Protein AF-A0A1V5NXI8-F1 (afdb_monomer_lite)

Radius of gyration: 34.04 Å; chains: 1; bounding box: 87×94×74 Å

pLDDT: mean 81.79, std 20.07, range [22.09, 98.19]

Foldseek 3Di:
DFPVVVVVLLVCQVVVQVVQFDDQPQATQDSQPRPQVDPVRDHQKHADPVLSAIAGNPVGRGGHTQLSSQCRNVVHDSVVSVVVSCVVVVPDPPDDDPDDDDDDDDDDDDDDADEDDFDDDPPDPDDDDPPDDPPQDFCPVVLLVFLVAAVVDCQLVLLVFDPVLCVVQSKGWDCFYQYPVVRDTARWIWGDQDRRKIKIAGSDPPDDPVRGIGIGSDFHKRPVCQQPPPPFAEEEEQADSLQSLLVSLPAHYIHARHLCRLVVVLVVVVVPRGGPFEYEQAYFPDDSSVVSSVSNVVSCLLSVGQYHYFHLQVPHGGSSRSCSVDSVSSSVRRVVRRVVSRPGDPPPSDDDDDDDDDDDDDVPDDVVNCVVPPPVVVCVVFVVQQVAALQAVVCCVFQSHFWLFEEEEEEAPPLQRVLSVLSSLQSSQLVPAAEEEEAADDDPLLSVLLQLQQQLCVVPVVRGAFSVCVVVPVCDPSSVVSVVVCVVRHPVRYHYDYDYLAAALVNQLVVQVVCCVVVVHAHAYEHHAQQSHDAPDPPDHFQVRSLVSLQSVRVSSVRHRHHYYHYFYFDPVCLLAPDDQNGTRSRPSNVVRGQKYKYKHQVCSVVPCVSVDDPPVPVSVVSVVVLSPDQFRKMKIWICQHNRGNGTDIWIWGHRPRRSDIHTPDDPPPPPDDDDDDDDDDD

Sequence (683 aa):
MTK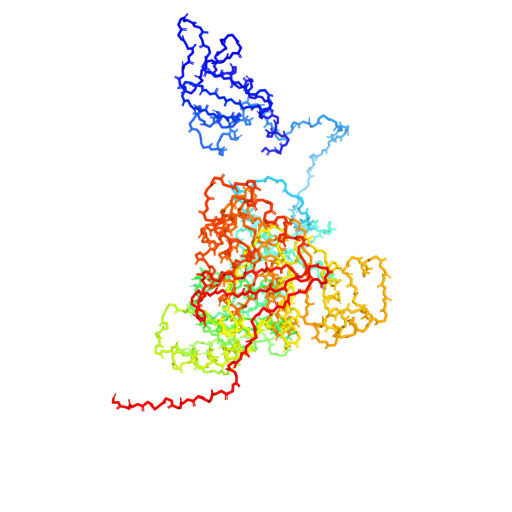EQIAEVKDRLPEYLESITGKRGTGWICPLCGSGTGPKGTAAGSIDKRANRYSCFSCGRTSLDTFDLIAEYEGLSKAEAFTRAAEIFNITDDMPIKGTKRALEGILTKNGTYHGAGDKNATQGNTGDKTSTPAKKDYTEYIKQAHSQIEKTDYFTRRGISPQTAARFALGYIAEYLDTVTGQTWQAAIIPTSPHSYTVRNTDQQAAPDNRYRKPGGAVIFNIKALQTAQQPIIITEGEIDALSVIEAGGEAIGLPGTTGARALLREFEHGTRPAQPLILALDNDGPGADAAAILEAGLKRQGIRYLKANIAGDGKDANQALLTDRALLTEAIQAATAAAAQLPETQATADTMDTSATKDTPGDTIIEYLAGKFADDIEEYKPYRDKKTGFAALDHKAGGVYPGLYVIGAAPSVGKTTFALQLADQLAAQGDHVLYFSLEQSKFELASKSLARITAQTDETTAKTAIEIRAGDITPAVIAAEKTYKETIGDRVSVIGGNFGMTAADIIDRTGQYIKDRQRKPIVIIDYLQILAGTVKHQAGRELIDENVTRIRQYCGENQLTVIVISSVNRSNYMVPFDYESLKESGGIEATADVVWGLQLAVISEDDIFSKDKHIKEKREAIKKAKAATPRRLELVCLKNRYGQGTYEITFKYFSKYDLFIEDEPHREAQEGRPAVRIKGR

Structure (mmCIF, N/CA/C/O backbone):
data_AF-A0A1V5NXI8-F1
#
_entry.id   AF-A0A1V5NXI8-F1
#
loop_
_atom_site.group_PDB
_atom_site.id
_atom_site.type_symbol
_atom_site.label_atom_id
_atom_site.label_alt_id
_atom_site.label_comp_id
_atom_site.label_asym_id
_atom_site.label_entity_id
_atom_site.label_seq_id
_atom_site.pdbx_PDB_ins_code
_atom_site.Cartn_x
_atom_site.Cartn_y
_atom_site.Cartn_z
_atom_site.occupancy
_atom_site.B_iso_or_equiv
_atom_site.auth_seq_id
_atom_site.auth_comp_id
_atom_site.auth_asym_id
_atom_site.auth_atom_id
_atom_site.pdbx_PDB_model_num
ATOM 1 N N . MET A 1 1 ? 1.862 34.634 11.625 1.00 67.38 1 MET A N 1
ATOM 2 C CA . MET A 1 1 ? 2.466 35.328 10.465 1.00 67.38 1 MET A CA 1
ATOM 3 C C . MET A 1 1 ? 2.174 34.556 9.177 1.00 67.38 1 MET A C 1
ATOM 5 O O . MET A 1 1 ? 2.355 33.342 9.162 1.00 67.38 1 MET A O 1
ATOM 9 N N . THR A 1 2 ? 1.718 35.221 8.111 1.00 75.62 2 THR A N 1
ATOM 10 C CA . THR A 1 2 ? 1.522 34.645 6.763 1.00 75.62 2 THR A CA 1
ATOM 11 C C . THR A 1 2 ? 2.858 34.384 6.054 1.00 75.62 2 THR A C 1
ATOM 13 O O . THR A 1 2 ? 3.913 34.820 6.517 1.00 75.62 2 THR A O 1
ATOM 16 N N . LYS A 1 3 ? 2.849 33.684 4.907 1.00 67.00 3 LYS A N 1
ATOM 17 C CA . LYS A 1 3 ? 4.077 33.435 4.123 1.00 67.00 3 LYS A CA 1
ATOM 18 C C . LYS A 1 3 ? 4.731 34.734 3.647 1.00 67.00 3 LYS A C 1
ATOM 20 O O . LYS A 1 3 ? 5.955 34.821 3.620 1.00 67.00 3 LYS A O 1
ATOM 25 N N . GLU A 1 4 ? 3.918 35.725 3.308 1.00 69.06 4 GLU A N 1
ATOM 26 C CA . GLU A 1 4 ? 4.341 37.047 2.858 1.00 69.06 4 GLU A CA 1
ATOM 27 C C . GLU A 1 4 ? 4.969 37.838 4.015 1.00 69.06 4 GLU A C 1
ATOM 29 O O . GLU A 1 4 ? 6.065 38.366 3.858 1.00 69.06 4 GLU A O 1
ATOM 34 N N . GLN A 1 5 ? 4.358 37.810 5.207 1.00 76.94 5 GLN A N 1
ATOM 35 C CA . GLN A 1 5 ? 4.915 38.428 6.420 1.00 76.94 5 GLN A CA 1
ATOM 36 C C . GLN A 1 5 ? 6.232 37.763 6.859 1.00 76.94 5 GLN A C 1
ATOM 38 O O . GLN A 1 5 ? 7.146 38.427 7.341 1.00 76.94 5 GLN A O 1
ATOM 43 N N . ILE A 1 6 ? 6.357 36.442 6.689 1.00 81.50 6 ILE A N 1
ATOM 44 C CA . ILE A 1 6 ? 7.601 35.714 6.981 1.00 81.50 6 ILE A CA 1
ATOM 45 C C . ILE A 1 6 ? 8.712 36.130 6.010 1.00 81.50 6 ILE A C 1
ATOM 47 O O . ILE A 1 6 ? 9.850 36.306 6.442 1.00 81.50 6 ILE A O 1
ATOM 51 N N . ALA A 1 7 ? 8.409 36.283 4.717 1.00 80.94 7 ALA A N 1
ATOM 52 C CA . ALA A 1 7 ? 9.379 36.768 3.737 1.00 80.94 7 ALA A CA 1
ATOM 53 C C . ALA A 1 7 ? 9.820 38.207 4.053 1.00 80.94 7 ALA A C 1
ATOM 55 O O . ALA A 1 7 ? 11.017 38.478 4.091 1.00 80.94 7 ALA A O 1
ATOM 56 N N . GLU A 1 8 ? 8.871 39.083 4.393 1.00 81.88 8 GLU A N 1
ATOM 57 C CA . GLU A 1 8 ? 9.139 40.466 4.800 1.00 81.88 8 GLU A CA 1
ATOM 58 C C . GLU A 1 8 ? 10.065 40.545 6.023 1.00 81.88 8 GLU A C 1
ATOM 60 O O . GLU A 1 8 ? 11.039 41.294 6.023 1.00 81.88 8 GLU A O 1
ATOM 65 N N . VAL A 1 9 ? 9.831 39.725 7.051 1.00 85.81 9 VAL A N 1
ATOM 66 C CA . VAL A 1 9 ? 10.700 39.687 8.238 1.00 85.81 9 VAL A CA 1
ATOM 67 C C . VAL A 1 9 ? 12.099 39.151 7.928 1.00 85.81 9 VAL A C 1
ATOM 69 O O . VAL A 1 9 ? 13.085 39.639 8.489 1.00 85.81 9 VAL A O 1
ATOM 72 N N . LYS A 1 10 ? 12.233 38.187 7.008 1.00 88.56 10 LYS A N 1
ATOM 73 C CA . LYS A 1 10 ? 13.562 37.749 6.551 1.00 88.56 10 LYS A CA 1
ATOM 74 C C . LYS A 1 10 ? 14.289 38.885 5.840 1.00 88.56 10 LYS A C 1
ATOM 76 O O . LYS A 1 10 ? 15.452 39.136 6.147 1.00 88.56 10 LYS A O 1
ATOM 81 N N . ASP A 1 11 ? 13.595 39.639 4.994 1.00 87.88 11 ASP A N 1
ATOM 82 C CA . ASP A 1 11 ? 14.140 40.804 4.282 1.00 87.88 11 ASP A CA 1
ATOM 83 C C . ASP A 1 11 ? 14.620 41.932 5.210 1.00 87.88 11 ASP A C 1
ATOM 85 O O . ASP A 1 11 ? 15.518 42.694 4.845 1.00 87.88 11 ASP A O 1
ATOM 89 N N . ARG A 1 12 ? 14.139 41.962 6.458 1.00 89.06 12 ARG A N 1
ATOM 90 C CA . ARG A 1 12 ? 14.565 42.905 7.506 1.00 89.06 12 ARG A CA 1
ATOM 91 C C . ARG A 1 12 ? 15.743 42.414 8.368 1.00 89.06 12 ARG A C 1
ATOM 93 O O . ARG A 1 12 ? 16.071 43.048 9.369 1.00 89.06 12 ARG A O 1
ATOM 100 N N . LEU A 1 13 ? 16.450 41.344 7.975 1.00 91.62 13 LEU A N 1
ATOM 101 C CA . LEU A 1 13 ? 17.668 40.866 8.662 1.00 91.62 13 LEU A CA 1
ATOM 102 C C . LEU A 1 13 ? 18.724 41.971 8.909 1.00 91.62 13 LEU A C 1
ATOM 104 O O . LEU A 1 13 ? 19.258 42.033 10.020 1.00 91.62 13 LEU A O 1
ATOM 108 N N . PRO A 1 14 ? 19.050 42.858 7.941 1.00 89.81 14 PRO A N 1
ATOM 109 C CA . PRO A 1 14 ? 20.009 43.936 8.183 1.00 89.81 14 PRO A CA 1
ATOM 110 C C . PRO A 1 14 ? 19.537 44.942 9.241 1.00 89.81 14 PRO A C 1
ATOM 112 O O . PRO A 1 14 ? 20.353 45.404 10.032 1.00 89.81 14 PRO A O 1
ATOM 115 N N . GLU A 1 15 ? 18.238 45.251 9.272 1.00 89.69 15 GLU A N 1
ATOM 116 C CA . GLU A 1 15 ? 17.632 46.157 10.257 1.00 89.69 15 GLU A CA 1
ATOM 117 C C . GLU A 1 15 ? 17.716 45.563 11.667 1.00 89.69 15 GLU A C 1
ATOM 119 O O . GLU A 1 15 ? 18.108 46.249 12.611 1.00 89.69 15 GLU A O 1
ATOM 124 N N . TYR A 1 16 ? 17.443 44.262 11.806 1.00 92.25 16 TYR A N 1
ATOM 125 C CA . TYR A 1 16 ? 17.581 43.588 13.094 1.00 92.25 16 TYR A CA 1
ATOM 126 C C . TYR A 1 16 ? 19.022 43.578 13.593 1.00 92.25 16 TYR A C 1
ATOM 128 O O . TYR A 1 16 ? 19.266 43.926 14.746 1.00 92.25 16 TYR A O 1
ATOM 136 N N . LEU A 1 17 ? 19.991 43.255 12.731 1.00 89.69 17 LEU A N 1
ATOM 137 C CA . LEU A 1 17 ? 21.410 43.300 13.091 1.00 89.69 17 LEU A CA 1
ATOM 138 C C . LEU A 1 17 ? 21.836 44.696 13.560 1.00 89.69 17 LEU A C 1
ATOM 140 O O . LEU A 1 17 ? 22.546 44.804 14.552 1.00 89.69 17 LEU A O 1
ATOM 144 N N . GLU A 1 18 ? 21.362 45.759 12.910 1.00 88.94 18 GLU A N 1
ATOM 145 C CA . GLU A 1 18 ? 21.582 47.148 13.345 1.00 88.94 18 GLU A CA 1
ATOM 146 C C . GLU A 1 18 ? 21.005 47.443 14.733 1.00 88.94 18 GLU A C 1
ATOM 148 O O . GLU A 1 18 ? 21.595 48.220 15.482 1.00 88.94 18 GLU A O 1
ATOM 153 N N . SER A 1 19 ? 19.893 46.802 15.098 1.00 85.31 19 SER A N 1
ATOM 154 C CA . SER A 1 19 ? 19.265 46.988 16.409 1.00 85.31 19 SER A CA 1
ATOM 155 C C . SER A 1 19 ? 20.008 46.295 17.559 1.00 85.31 19 SER A C 1
ATOM 157 O O . SER A 1 19 ? 19.936 46.763 18.694 1.00 85.31 19 SER A O 1
ATOM 159 N N . ILE A 1 20 ? 20.747 45.212 17.281 1.00 86.50 20 ILE A N 1
ATOM 160 C CA . ILE A 1 20 ? 21.401 44.385 18.313 1.00 86.50 20 ILE A CA 1
ATOM 161 C C . ILE A 1 20 ? 22.934 44.445 18.286 1.00 86.50 20 ILE A C 1
ATOM 163 O O . ILE A 1 20 ? 23.590 43.952 19.205 1.00 86.50 20 ILE A O 1
ATOM 167 N N . THR A 1 21 ? 23.548 45.010 17.241 1.00 88.88 21 THR A N 1
ATOM 168 C CA . THR A 1 21 ? 25.009 45.095 17.129 1.00 88.88 21 THR A CA 1
ATOM 169 C C . THR A 1 21 ? 25.497 46.224 16.216 1.00 88.88 21 THR A C 1
ATOM 171 O O . THR A 1 21 ? 24.740 46.856 15.488 1.00 88.88 21 THR A O 1
ATOM 174 N N . GLY A 1 22 ? 26.804 46.496 16.251 1.00 84.38 22 GLY A N 1
ATOM 175 C CA . GLY A 1 22 ? 27.436 47.548 15.451 1.00 84.38 22 GLY A CA 1
ATOM 176 C C . GLY A 1 22 ? 28.029 47.052 14.127 1.00 84.38 22 GLY A C 1
ATOM 177 O O . GLY A 1 22 ? 28.464 45.905 14.008 1.00 84.38 22 GLY A O 1
ATOM 178 N N . LYS A 1 23 ? 28.138 47.945 13.134 1.00 85.75 23 LYS A N 1
ATOM 179 C CA . LYS A 1 23 ? 28.893 47.697 11.891 1.00 85.75 23 LYS A CA 1
ATOM 180 C C . LYS A 1 23 ? 30.380 48.030 12.035 1.00 85.75 23 LYS A C 1
ATOM 182 O O . LYS A 1 23 ? 30.767 48.974 12.723 1.00 85.75 23 LYS A O 1
ATOM 187 N N . ARG A 1 24 ? 31.221 47.286 11.314 1.00 81.06 24 ARG A N 1
ATOM 188 C CA . ARG A 1 24 ? 32.657 47.552 11.126 1.00 81.06 24 ARG A CA 1
ATOM 189 C C . ARG A 1 24 ? 33.000 47.386 9.643 1.00 81.06 24 ARG A C 1
ATOM 191 O O . ARG A 1 24 ? 33.073 46.271 9.133 1.00 81.06 24 ARG A O 1
ATOM 198 N N . GLY A 1 25 ? 33.185 48.497 8.930 1.00 78.88 25 GLY A N 1
ATOM 199 C CA . GLY A 1 25 ? 33.377 48.472 7.477 1.00 78.88 25 GLY A CA 1
ATOM 200 C C . GLY A 1 25 ? 32.157 47.887 6.755 1.00 78.88 25 GLY A C 1
ATOM 201 O O . GLY A 1 25 ? 31.036 48.340 6.967 1.00 78.88 25 GLY A O 1
ATOM 202 N N . THR A 1 26 ? 32.367 46.874 5.911 1.00 78.06 26 THR A N 1
ATOM 203 C CA . THR A 1 26 ? 31.299 46.184 5.162 1.00 78.06 26 THR A CA 1
ATOM 204 C C . THR A 1 26 ? 30.648 45.022 5.922 1.00 78.06 26 THR A C 1
ATOM 206 O O . THR A 1 26 ? 29.735 44.392 5.387 1.00 78.06 26 THR A O 1
ATOM 209 N N . GLY A 1 27 ? 31.097 44.730 7.148 1.00 85.12 27 GLY A N 1
ATOM 210 C CA . GLY A 1 27 ? 30.586 43.638 7.977 1.00 85.12 27 GLY A CA 1
ATOM 211 C C . GLY A 1 27 ? 30.106 44.096 9.354 1.00 85.12 27 GLY A C 1
ATOM 212 O O . GLY A 1 27 ? 30.001 45.287 9.648 1.00 85.12 27 GLY A O 1
ATOM 213 N N . TRP A 1 28 ? 29.822 43.122 10.209 1.00 91.56 28 TRP A N 1
ATOM 214 C CA . TRP A 1 28 ? 29.166 43.304 11.500 1.00 91.56 28 TRP A CA 1
ATOM 215 C C . TRP A 1 28 ? 30.032 42.795 12.648 1.00 91.56 28 TRP A C 1
ATOM 217 O O . TRP A 1 28 ? 30.799 41.837 12.495 1.00 91.56 28 TRP A O 1
ATOM 227 N N . ILE A 1 29 ? 29.883 43.419 13.811 1.00 90.94 29 ILE A N 1
ATOM 228 C CA . ILE A 1 29 ? 30.248 42.806 15.089 1.00 90.94 29 ILE A CA 1
ATOM 229 C C . ILE A 1 29 ? 29.303 41.614 15.296 1.00 90.94 29 ILE A C 1
ATOM 231 O O . ILE A 1 29 ? 28.140 41.668 14.909 1.00 90.94 29 ILE A O 1
ATOM 235 N N . CYS A 1 30 ? 29.799 40.494 15.818 1.00 92.00 30 CYS A N 1
ATOM 236 C CA . CYS A 1 30 ? 28.938 39.341 16.057 1.00 92.00 30 CYS A CA 1
ATOM 237 C C . CYS A 1 30 ? 28.069 39.572 17.300 1.00 92.00 30 CYS A C 1
ATOM 239 O O . CYS A 1 30 ? 28.642 39.699 18.385 1.00 92.00 30 CYS A O 1
ATOM 241 N N . PRO A 1 31 ? 26.726 39.564 17.192 1.00 88.56 31 PRO A N 1
ATOM 242 C CA . PRO A 1 31 ? 25.854 39.731 18.354 1.00 88.56 31 PRO A CA 1
ATOM 243 C C . PRO A 1 31 ? 25.897 38.519 19.295 1.00 88.56 31 PRO A C 1
ATOM 245 O O . PRO A 1 31 ? 25.673 38.668 20.487 1.00 88.56 31 PRO A O 1
ATOM 248 N N . LEU A 1 32 ? 26.235 37.330 18.780 1.00 90.19 32 LEU A N 1
ATOM 249 C CA . LEU A 1 32 ? 26.211 36.079 19.548 1.00 90.19 32 LEU A CA 1
ATOM 250 C C . LEU A 1 32 ? 27.482 35.845 20.375 1.00 90.19 32 LEU A C 1
ATOM 252 O O . LEU A 1 32 ? 27.424 35.266 21.452 1.00 90.19 32 LEU A O 1
ATOM 256 N N . CYS A 1 33 ? 28.651 36.249 19.866 1.00 88.06 33 CYS A N 1
ATOM 257 C CA . CYS A 1 33 ? 29.937 35.986 20.529 1.00 88.06 33 CYS A CA 1
ATOM 258 C C . CYS A 1 33 ? 30.752 37.245 20.843 1.00 88.06 33 CYS A C 1
ATOM 260 O O . CYS A 1 33 ? 31.864 37.135 21.351 1.00 88.06 33 CYS A O 1
ATOM 262 N N . GLY A 1 34 ? 30.258 38.436 20.491 1.00 83.12 34 GLY A N 1
ATOM 263 C CA . GLY A 1 34 ? 30.930 39.713 20.754 1.00 83.12 34 GLY A CA 1
ATOM 264 C C . GLY A 1 34 ? 32.206 39.966 19.936 1.00 83.12 34 GLY A C 1
ATOM 265 O O . GLY A 1 34 ? 32.846 41.009 20.100 1.00 83.12 34 GLY A O 1
ATOM 266 N N . SER A 1 35 ? 32.600 39.050 19.044 1.00 85.19 35 SER A N 1
ATOM 267 C CA . SER A 1 35 ? 33.784 39.218 18.191 1.00 85.19 35 SER A CA 1
ATOM 268 C C . SER A 1 35 ? 33.609 40.402 17.228 1.00 85.19 35 SER A C 1
ATOM 270 O O . SER A 1 35 ? 32.535 40.608 16.669 1.00 85.19 35 SER A O 1
ATOM 272 N N . GLY A 1 36 ? 34.674 41.182 17.016 1.00 82.44 36 GLY A N 1
ATOM 273 C CA . GLY A 1 36 ? 34.660 42.426 16.221 1.00 82.44 36 GLY A CA 1
ATOM 274 C C . GLY A 1 36 ? 34.596 43.723 17.047 1.00 82.44 36 GLY A C 1
ATOM 275 O O . GLY A 1 36 ? 34.622 44.824 16.494 1.00 82.44 36 GLY A O 1
ATOM 276 N N . THR A 1 37 ? 34.574 43.607 18.379 1.00 78.62 37 THR A N 1
ATOM 277 C CA . THR A 1 37 ? 34.632 44.725 19.344 1.00 78.62 37 THR A CA 1
ATOM 278 C C . THR A 1 37 ? 36.046 45.263 19.602 1.00 78.62 37 THR A C 1
ATOM 280 O O . THR A 1 37 ? 36.197 46.325 20.203 1.00 78.62 37 THR A O 1
ATOM 283 N N . GLY A 1 38 ? 37.090 44.570 19.134 1.00 72.44 38 GLY A N 1
ATOM 284 C CA . GLY A 1 38 ? 38.486 44.931 19.393 1.00 72.44 38 GLY A CA 1
ATOM 285 C C . GLY A 1 38 ? 38.951 46.236 18.715 1.00 72.44 38 GLY A C 1
ATOM 286 O O . GLY A 1 38 ? 38.413 46.634 17.678 1.00 72.44 38 GLY A O 1
ATOM 287 N N . PRO A 1 39 ? 40.017 46.877 19.234 1.00 60.09 39 PRO A N 1
ATOM 288 C CA . PRO A 1 39 ? 40.494 48.192 18.781 1.00 60.09 39 PRO A CA 1
ATOM 289 C C . PRO A 1 39 ? 40.997 48.227 17.326 1.00 60.09 39 PRO A C 1
ATOM 291 O O . PRO A 1 39 ? 41.119 49.303 16.750 1.00 60.09 39 PRO A O 1
ATOM 294 N N . LYS A 1 40 ? 41.265 47.064 16.711 1.00 63.09 40 LYS A N 1
ATOM 295 C CA . LYS A 1 40 ? 41.753 46.934 15.324 1.00 63.09 40 LYS A CA 1
ATOM 296 C C . LYS A 1 40 ? 40.646 46.845 14.253 1.00 63.09 40 LYS A C 1
ATOM 298 O O . LYS A 1 40 ? 40.966 46.754 13.075 1.00 63.09 40 LYS A O 1
ATOM 303 N N . GLY A 1 41 ? 39.365 46.906 14.634 1.00 57.53 41 GLY A N 1
ATOM 304 C CA . GLY A 1 41 ? 38.256 47.221 13.719 1.00 57.53 41 GLY A CA 1
ATOM 305 C C . GLY A 1 41 ? 37.859 46.175 12.665 1.00 57.53 41 GLY A C 1
ATOM 306 O O . GLY A 1 41 ? 37.163 46.537 11.718 1.00 57.53 41 GLY A O 1
ATOM 307 N N . THR A 1 42 ? 38.245 44.902 12.786 1.00 75.38 42 THR A N 1
ATOM 308 C CA . THR A 1 42 ? 37.802 43.848 11.856 1.00 75.38 42 THR A CA 1
ATOM 309 C C . THR A 1 42 ? 36.395 43.348 12.194 1.00 75.38 42 THR A C 1
ATOM 311 O O . THR A 1 42 ? 36.127 42.950 13.327 1.00 75.38 42 THR A O 1
ATOM 314 N N . ALA A 1 43 ? 35.486 43.351 11.211 1.00 82.50 43 ALA A N 1
ATOM 315 C CA . ALA A 1 43 ? 34.184 42.687 11.333 1.00 82.50 43 ALA A CA 1
ATOM 316 C C . ALA A 1 43 ? 34.357 41.186 11.607 1.00 82.50 43 ALA A C 1
ATOM 318 O O . ALA A 1 43 ? 35.363 40.613 11.199 1.00 82.50 43 ALA A O 1
ATOM 319 N N . ALA A 1 44 ? 33.378 40.563 12.266 1.00 84.31 44 ALA A N 1
ATOM 320 C CA . ALA A 1 44 ? 33.352 39.126 12.560 1.00 84.31 44 ALA A CA 1
ATOM 321 C C . ALA A 1 44 ? 32.174 38.389 11.901 1.00 84.31 44 ALA A C 1
ATOM 323 O O . ALA A 1 44 ? 32.186 37.159 11.841 1.00 84.31 44 ALA A O 1
ATOM 324 N N . GLY A 1 45 ? 31.174 39.123 11.400 1.00 87.94 45 GLY A N 1
ATOM 325 C CA . GLY A 1 45 ? 30.064 38.556 10.645 1.00 87.94 45 GLY A CA 1
ATOM 326 C C . GLY A 1 45 ? 29.727 39.309 9.364 1.00 87.94 45 GLY A C 1
ATOM 327 O O . GLY A 1 45 ? 30.041 40.489 9.199 1.00 87.94 45 GLY A O 1
ATOM 328 N N . SER A 1 46 ? 29.071 38.609 8.445 1.00 91.25 46 SER A N 1
ATOM 329 C CA . SER A 1 46 ? 28.648 39.119 7.139 1.00 91.25 46 SER A CA 1
ATOM 330 C C . SER A 1 46 ? 27.274 38.578 6.761 1.00 91.25 46 SER A C 1
ATOM 332 O O . SER A 1 46 ? 26.910 37.476 7.165 1.00 91.25 46 SER A O 1
ATOM 334 N N . ILE A 1 47 ? 26.548 39.332 5.935 1.00 91.12 47 ILE A N 1
ATOM 335 C CA . ILE A 1 47 ? 25.293 38.884 5.325 1.00 91.12 47 ILE A CA 1
ATOM 336 C C . ILE A 1 47 ? 25.580 38.462 3.882 1.00 91.12 47 ILE A C 1
ATOM 338 O O . ILE A 1 47 ? 26.130 39.249 3.105 1.00 91.12 47 ILE A O 1
ATOM 342 N N . ASP A 1 48 ? 25.184 37.246 3.508 1.00 87.69 48 ASP A N 1
ATOM 343 C CA . ASP A 1 48 ? 25.073 36.861 2.102 1.00 87.69 48 ASP A CA 1
ATOM 344 C C . ASP A 1 48 ? 23.883 37.605 1.489 1.00 87.69 48 ASP A C 1
ATOM 346 O O . ASP A 1 48 ? 22.730 37.334 1.819 1.00 87.69 48 ASP A O 1
ATOM 350 N N . LYS A 1 49 ? 24.160 38.546 0.584 1.00 77.88 49 LYS A N 1
ATOM 351 C CA . LYS A 1 49 ? 23.141 39.403 -0.038 1.00 77.88 49 LYS A CA 1
ATOM 352 C C . LYS A 1 49 ? 22.163 38.653 -0.949 1.00 77.88 49 LYS A C 1
ATOM 354 O O . LYS A 1 49 ? 21.107 39.197 -1.241 1.00 77.88 49 LYS A O 1
ATOM 359 N N . ARG A 1 50 ? 22.507 37.457 -1.445 1.00 74.44 50 ARG A N 1
ATOM 360 C CA . ARG A 1 50 ? 21.629 36.658 -2.321 1.00 74.44 50 ARG A CA 1
ATOM 361 C C . ARG A 1 50 ? 20.705 35.755 -1.519 1.00 74.44 50 ARG A C 1
ATOM 363 O O . ARG A 1 50 ? 19.548 35.602 -1.885 1.00 74.44 50 ARG A O 1
ATOM 370 N N . ALA A 1 51 ? 21.227 35.154 -0.453 1.00 76.50 51 ALA A N 1
ATOM 371 C CA . ALA A 1 51 ? 20.458 34.262 0.413 1.00 76.50 51 ALA A CA 1
ATOM 372 C C . ALA A 1 51 ? 19.762 34.997 1.570 1.00 76.50 51 ALA A C 1
ATOM 374 O O . ALA A 1 51 ? 18.896 34.421 2.222 1.00 76.50 51 ALA A O 1
ATOM 375 N N . ASN A 1 52 ? 20.167 36.244 1.826 1.00 85.31 52 ASN A N 1
ATOM 376 C CA . ASN A 1 52 ? 19.774 37.059 2.967 1.00 85.31 52 ASN A CA 1
ATOM 377 C C . ASN A 1 52 ? 19.953 36.317 4.304 1.00 85.31 52 ASN A C 1
ATOM 379 O O . ASN A 1 52 ? 19.035 36.158 5.107 1.00 85.31 52 ASN A O 1
ATOM 383 N N . ARG A 1 53 ? 21.170 35.791 4.494 1.00 93.12 53 ARG A N 1
ATOM 384 C CA . ARG A 1 53 ? 21.572 34.992 5.657 1.00 93.12 53 ARG A CA 1
ATOM 385 C C . ARG A 1 53 ? 22.824 35.569 6.305 1.00 93.12 53 ARG A C 1
ATOM 387 O O . ARG A 1 53 ? 23.789 35.897 5.613 1.00 93.12 53 ARG A O 1
ATOM 394 N N . TYR A 1 54 ? 22.837 35.635 7.628 1.00 93.19 54 TYR A N 1
ATOM 395 C CA . TYR A 1 54 ? 23.971 36.045 8.441 1.00 93.19 54 TYR A CA 1
ATOM 396 C C . TYR A 1 54 ? 24.900 34.862 8.738 1.00 93.19 54 TYR A C 1
ATOM 398 O O . TYR A 1 54 ? 24.458 33.745 8.999 1.00 93.19 54 TYR A O 1
ATOM 406 N N . SER A 1 55 ? 26.207 35.104 8.709 1.00 93.50 55 SER A N 1
ATOM 407 C CA . SER A 1 55 ? 27.222 34.149 9.163 1.00 93.50 55 SER A CA 1
ATOM 408 C C . SER A 1 55 ? 28.306 34.869 9.955 1.00 93.50 55 SER A C 1
ATOM 410 O O . SER A 1 55 ? 28.727 35.960 9.571 1.00 93.50 55 SER A O 1
ATOM 412 N N . CYS A 1 56 ? 28.788 34.242 11.026 1.00 92.25 56 CYS A N 1
ATOM 413 C CA . CYS A 1 56 ? 29.928 34.690 11.814 1.00 92.25 56 CYS A CA 1
ATOM 414 C C . CYS A 1 56 ? 31.110 33.736 11.624 1.00 92.25 56 CYS A C 1
ATOM 416 O O . CYS A 1 56 ? 31.045 32.551 11.949 1.00 92.25 56 CYS A O 1
ATOM 418 N N . PHE A 1 57 ? 32.228 34.279 11.157 1.00 87.88 57 PHE A N 1
ATOM 419 C CA . PHE A 1 57 ? 33.456 33.528 10.896 1.00 87.88 57 PHE A CA 1
ATOM 420 C C . PHE A 1 57 ? 34.324 33.337 12.151 1.00 87.88 57 PHE A C 1
ATOM 422 O O . PHE A 1 57 ? 35.293 32.588 12.108 1.00 87.88 57 PHE A O 1
ATOM 429 N N . SER A 1 58 ? 33.970 33.966 13.280 1.00 86.31 58 SER A N 1
ATOM 430 C CA . SER A 1 58 ? 34.667 33.774 14.562 1.00 86.31 58 SER A CA 1
ATOM 431 C C . SER A 1 58 ? 34.074 32.651 15.414 1.00 86.31 58 SER A C 1
ATOM 433 O O . SER A 1 58 ? 34.837 31.899 16.008 1.00 86.31 58 SER A O 1
ATOM 435 N N . CYS A 1 59 ? 32.744 32.541 15.513 1.00 86.50 59 CYS A N 1
ATOM 436 C CA . CYS A 1 59 ? 32.082 31.485 16.296 1.00 86.50 59 CYS A CA 1
ATOM 437 C C . CYS A 1 59 ? 31.552 30.325 15.436 1.00 86.50 59 CYS A C 1
ATOM 439 O O . CYS A 1 59 ? 30.943 29.397 15.963 1.00 86.50 59 CYS A O 1
ATOM 441 N N . GLY A 1 60 ? 31.762 30.374 14.115 1.00 83.62 60 GLY A N 1
ATOM 442 C CA . GLY A 1 60 ? 31.415 29.295 13.187 1.00 83.62 60 GLY A CA 1
ATOM 443 C C . GLY A 1 60 ? 29.920 29.153 12.886 1.00 83.62 60 GLY A C 1
ATOM 444 O O . GLY A 1 60 ? 29.522 28.197 12.224 1.00 83.62 60 GLY A O 1
ATOM 445 N N . ARG A 1 61 ? 29.076 30.083 13.348 1.00 89.69 61 ARG A N 1
ATOM 446 C CA . ARG A 1 61 ? 27.649 30.111 12.997 1.00 89.69 61 ARG A CA 1
ATOM 447 C C . ARG A 1 61 ? 27.483 30.528 11.545 1.00 89.69 61 ARG A C 1
ATOM 449 O O . ARG A 1 61 ? 27.979 31.577 11.142 1.00 89.69 61 ARG A O 1
ATOM 456 N N . THR A 1 62 ? 26.786 29.715 10.763 1.00 89.50 62 THR A N 1
ATOM 457 C CA . THR A 1 62 ? 26.610 29.949 9.328 1.00 89.50 62 THR A CA 1
ATOM 458 C C . THR A 1 62 ? 25.140 29.889 8.944 1.00 89.50 62 THR A C 1
ATOM 460 O O . THR A 1 62 ? 24.364 29.130 9.514 1.00 89.50 62 THR A O 1
ATOM 463 N N . SER A 1 63 ? 24.771 30.695 7.951 1.00 89.19 63 SER A N 1
ATOM 464 C CA . SER A 1 63 ? 23.462 30.671 7.297 1.00 89.19 63 SER A CA 1
ATOM 465 C C . SER A 1 63 ? 22.233 30.938 8.198 1.00 89.19 63 SER A C 1
ATOM 467 O O . SER A 1 63 ? 21.168 30.357 7.978 1.00 89.19 63 SER A O 1
ATOM 469 N N . LEU A 1 64 ? 22.331 31.857 9.161 1.00 91.69 64 LEU A N 1
ATOM 470 C CA . LEU A 1 64 ? 21.215 32.252 10.035 1.00 91.69 64 LEU A CA 1
ATOM 471 C C . LEU A 1 64 ? 20.291 33.261 9.331 1.00 91.69 64 LEU A C 1
ATOM 473 O O . LEU A 1 64 ? 20.776 34.274 8.830 1.00 91.69 64 LEU A O 1
ATOM 477 N N . ASP A 1 65 ? 18.982 33.006 9.251 1.00 92.44 65 ASP A N 1
ATOM 478 C CA . ASP A 1 65 ? 18.016 34.059 8.878 1.00 92.44 65 ASP A CA 1
ATOM 479 C C . ASP A 1 65 ? 17.612 34.902 10.097 1.00 92.44 65 ASP A C 1
ATOM 481 O O . ASP A 1 65 ? 18.099 34.675 11.204 1.00 92.44 65 ASP A O 1
ATOM 485 N N . THR A 1 66 ? 16.747 35.903 9.902 1.00 92.69 66 THR A N 1
ATOM 486 C CA . THR A 1 66 ? 16.290 36.792 10.982 1.00 92.69 66 THR A CA 1
ATOM 487 C C . THR A 1 66 ? 15.727 36.022 12.175 1.00 92.69 66 THR A C 1
ATOM 489 O O . THR A 1 66 ? 16.018 36.385 13.308 1.00 92.69 66 THR A O 1
ATOM 492 N N . PHE A 1 67 ? 14.975 34.939 11.949 1.00 92.12 67 PHE A N 1
ATOM 493 C CA . PHE A 1 67 ? 14.374 34.156 13.031 1.00 92.12 67 PHE A CA 1
ATOM 494 C C . PHE A 1 67 ? 15.410 33.285 13.736 1.00 92.12 67 PHE A C 1
ATOM 496 O O . PHE A 1 67 ? 15.411 33.226 14.963 1.00 92.12 67 PHE A O 1
ATOM 503 N N . ASP A 1 68 ? 16.312 32.649 12.979 1.00 92.88 68 ASP A N 1
ATOM 504 C CA . ASP A 1 68 ? 17.421 31.884 13.560 1.00 92.88 68 ASP A CA 1
ATOM 505 C C . ASP A 1 68 ? 18.308 32.793 14.437 1.00 92.88 68 ASP A C 1
ATOM 507 O O . ASP A 1 68 ? 18.724 32.409 15.528 1.00 92.88 68 ASP A O 1
ATOM 511 N N . LEU A 1 69 ? 18.550 34.032 13.993 1.00 90.62 69 LEU A N 1
ATOM 512 C CA . LEU A 1 69 ? 19.356 35.001 14.728 1.00 90.62 69 LEU A CA 1
ATOM 513 C C . LEU A 1 69 ? 18.643 35.553 15.976 1.00 90.62 69 LEU A C 1
ATOM 515 O O . LEU A 1 69 ? 19.300 35.690 17.004 1.00 90.62 69 LEU A O 1
ATOM 519 N N . ILE A 1 70 ? 17.330 35.826 15.916 1.00 91.12 70 ILE A N 1
ATOM 520 C CA . ILE A 1 70 ? 16.511 36.190 17.093 1.00 91.12 70 ILE A CA 1
ATOM 521 C C . ILE A 1 70 ? 16.534 35.054 18.120 1.00 91.12 70 ILE A C 1
ATOM 523 O O . ILE A 1 70 ? 16.777 35.294 19.301 1.00 91.12 70 ILE A O 1
ATOM 527 N N . ALA A 1 71 ? 16.324 33.815 17.665 1.00 91.50 71 ALA A N 1
ATOM 528 C CA . ALA A 1 71 ? 16.317 32.636 18.524 1.00 91.50 71 ALA A CA 1
ATOM 529 C C . ALA A 1 71 ? 17.647 32.474 19.269 1.00 91.50 71 ALA A C 1
ATOM 531 O O . ALA A 1 71 ? 17.665 32.326 20.489 1.00 91.50 71 ALA A O 1
ATOM 532 N N . GLU A 1 72 ? 18.769 32.544 18.547 1.00 90.38 72 GLU A N 1
ATOM 533 C CA . GLU A 1 72 ? 20.092 32.372 19.148 1.00 90.38 72 GLU A CA 1
ATOM 534 C C . GLU A 1 72 ? 20.524 33.559 20.020 1.00 90.38 72 GLU A C 1
ATOM 536 O O . GLU A 1 72 ? 21.200 33.345 21.024 1.00 90.38 72 GLU A O 1
ATOM 541 N N . TYR A 1 73 ? 20.156 34.795 19.665 1.00 89.88 73 TYR A N 1
ATOM 542 C CA . TYR A 1 73 ? 20.541 35.985 20.431 1.00 89.88 73 TYR A CA 1
ATOM 543 C C . TYR A 1 73 ? 19.739 36.129 21.729 1.00 89.88 73 TYR A C 1
ATOM 545 O O . TYR A 1 73 ? 20.310 36.460 22.767 1.00 89.88 73 TYR A O 1
ATOM 553 N N . GLU A 1 74 ? 18.433 35.856 21.687 1.00 87.50 74 GLU A N 1
ATOM 554 C CA . GLU A 1 74 ? 17.534 36.015 22.838 1.00 87.50 74 GLU A CA 1
ATOM 555 C C . GLU A 1 74 ? 17.338 34.712 23.636 1.00 87.50 74 GLU A C 1
ATOM 557 O O . GLU A 1 74 ? 16.658 34.712 24.660 1.00 87.50 74 GLU A O 1
ATOM 562 N N . GLY A 1 75 ? 17.955 33.603 23.209 1.00 84.94 75 GLY A N 1
ATOM 563 C CA . GLY A 1 75 ? 17.860 32.306 23.890 1.00 84.94 75 GLY A CA 1
ATOM 564 C C . GLY A 1 75 ? 16.471 31.669 23.796 1.00 84.94 75 GLY A C 1
ATOM 565 O O . GLY A 1 75 ? 16.046 30.976 24.719 1.00 84.94 75 GLY A O 1
ATOM 566 N N . LEU A 1 76 ? 15.763 31.923 22.696 1.00 81.88 76 LEU A N 1
ATOM 567 C CA . LEU A 1 76 ? 14.380 31.512 22.474 1.00 81.88 76 LEU A CA 1
ATOM 568 C C . LEU A 1 76 ? 14.302 30.214 21.663 1.00 81.88 76 LEU A C 1
ATOM 570 O O . LEU A 1 76 ? 15.147 29.927 20.811 1.00 81.88 76 LEU A O 1
ATOM 574 N N . SER A 1 77 ? 13.236 29.439 21.866 1.00 80.31 77 SER A N 1
ATOM 575 C CA . SER A 1 77 ? 12.872 28.384 20.920 1.00 80.31 77 SER A CA 1
ATOM 576 C C . SER A 1 77 ? 12.528 28.984 19.552 1.00 80.31 77 SER A C 1
ATOM 578 O O . SER A 1 77 ? 12.165 30.157 19.429 1.00 80.31 77 SER A O 1
ATOM 580 N N . LYS A 1 78 ? 12.574 28.165 18.492 1.00 71.12 78 LYS A N 1
ATOM 581 C CA . LYS A 1 78 ? 12.194 28.631 17.148 1.00 71.12 78 LYS A CA 1
ATOM 582 C C . LYS A 1 78 ? 10.780 29.214 17.115 1.00 71.12 78 LYS A C 1
ATOM 584 O O . LYS A 1 78 ? 10.583 30.223 16.456 1.00 71.12 78 LYS A O 1
ATOM 589 N N . ALA A 1 79 ? 9.824 28.624 17.834 1.00 67.12 79 ALA A N 1
ATOM 590 C CA . ALA A 1 79 ? 8.446 29.114 17.886 1.00 67.12 79 ALA A CA 1
ATOM 591 C C . ALA A 1 79 ? 8.339 30.483 18.581 1.00 67.12 79 ALA A C 1
ATOM 593 O O . ALA A 1 79 ? 7.660 31.379 18.084 1.00 67.12 79 ALA A O 1
ATOM 594 N N . GLU A 1 80 ? 9.062 30.675 19.684 1.00 70.38 80 GLU A N 1
ATOM 595 C CA . GLU A 1 80 ? 9.115 31.956 20.397 1.00 70.38 80 GLU A CA 1
ATOM 596 C C . GLU A 1 80 ? 9.794 33.046 19.559 1.00 70.38 80 GLU A C 1
ATOM 598 O O . GLU A 1 80 ? 9.345 34.188 19.570 1.00 70.38 80 GLU A O 1
ATOM 603 N N . ALA A 1 81 ? 10.804 32.696 18.756 1.00 79.19 81 ALA A N 1
ATOM 604 C CA . ALA A 1 81 ? 11.458 33.633 17.846 1.00 79.19 81 ALA A CA 1
ATOM 605 C C . ALA A 1 81 ? 10.520 34.168 16.746 1.00 79.19 81 ALA A C 1
ATOM 607 O O . ALA A 1 81 ? 10.673 35.315 16.330 1.00 79.19 81 ALA A O 1
ATOM 608 N N . PHE A 1 82 ? 9.520 33.392 16.300 1.00 79.31 82 PHE A N 1
ATOM 609 C CA . PHE A 1 82 ? 8.491 33.883 15.369 1.00 79.31 82 PHE A CA 1
ATOM 610 C C . PHE A 1 82 ? 7.581 34.926 16.018 1.00 79.31 82 PHE A C 1
ATOM 612 O O . PHE A 1 82 ? 7.335 35.977 15.426 1.00 79.31 82 PHE A O 1
ATOM 619 N N . THR A 1 83 ? 7.116 34.663 17.240 1.00 76.94 83 THR A N 1
ATOM 620 C CA . THR A 1 83 ? 6.314 35.623 18.012 1.00 76.94 83 THR A CA 1
ATOM 621 C C . THR A 1 83 ? 7.118 36.885 18.296 1.00 76.94 83 THR A C 1
ATOM 623 O O . THR A 1 83 ? 6.657 37.997 18.045 1.00 76.94 83 THR A O 1
ATOM 626 N N . ARG A 1 84 ? 8.370 36.713 18.722 1.00 80.19 84 ARG A N 1
ATOM 627 C CA . ARG A 1 84 ? 9.271 37.812 19.044 1.00 80.19 84 ARG A CA 1
ATOM 628 C C . ARG A 1 84 ? 9.599 38.677 17.828 1.00 80.19 84 ARG A C 1
ATOM 630 O O . ARG A 1 84 ? 9.626 39.899 17.932 1.00 80.19 84 ARG A O 1
ATOM 637 N N . ALA A 1 85 ? 9.776 38.069 16.656 1.00 82.69 85 ALA A N 1
ATOM 638 C CA . ALA A 1 85 ? 9.960 38.808 15.414 1.00 82.69 85 ALA A CA 1
ATOM 639 C C . ALA A 1 85 ? 8.727 39.653 15.053 1.00 82.69 85 ALA A C 1
ATOM 641 O O . ALA A 1 85 ? 8.877 40.796 14.626 1.00 82.69 85 ALA A O 1
ATOM 642 N N . ALA A 1 86 ? 7.512 39.130 15.250 1.00 78.50 86 ALA A N 1
ATOM 643 C CA . ALA A 1 86 ? 6.291 39.894 14.999 1.00 78.50 86 ALA A CA 1
ATOM 644 C C . ALA A 1 86 ? 6.201 41.144 15.895 1.00 78.50 86 ALA A C 1
ATOM 646 O O . ALA A 1 86 ? 5.806 42.205 15.418 1.00 78.50 86 ALA A O 1
ATOM 647 N N . GLU A 1 87 ? 6.648 41.053 17.150 1.00 78.56 87 GLU A N 1
ATOM 648 C CA . GLU A 1 87 ? 6.739 42.197 18.067 1.00 78.56 87 GLU A CA 1
ATOM 649 C C . GLU A 1 87 ? 7.816 43.206 17.643 1.00 78.56 87 GLU A C 1
ATOM 651 O O . GLU A 1 87 ? 7.531 44.397 17.530 1.00 78.56 87 GLU A O 1
ATOM 656 N N . ILE A 1 88 ? 9.045 42.736 17.379 1.00 81.12 88 ILE A N 1
ATOM 657 C CA . ILE A 1 88 ? 10.194 43.580 16.999 1.00 81.12 88 ILE A CA 1
ATOM 658 C C . ILE A 1 88 ? 9.884 44.388 15.737 1.00 81.12 88 ILE A C 1
ATOM 660 O O . ILE A 1 88 ? 10.216 45.569 15.646 1.00 81.12 88 ILE A O 1
ATOM 664 N N . PHE A 1 89 ? 9.231 43.754 14.765 1.00 83.25 89 PHE A N 1
ATOM 665 C CA . PHE A 1 89 ? 8.940 44.353 13.467 1.00 83.25 89 PHE A CA 1
ATOM 666 C C . PHE A 1 89 ? 7.543 44.968 13.365 1.00 83.25 89 PHE A C 1
ATOM 668 O O . PHE A 1 89 ? 7.190 45.470 12.293 1.00 83.25 89 PHE A O 1
ATOM 675 N N . ASN A 1 90 ? 6.792 44.975 14.472 1.00 74.50 90 ASN A N 1
ATOM 676 C CA . ASN A 1 90 ? 5.431 45.491 14.590 1.00 74.50 90 ASN A CA 1
ATOM 677 C C . ASN A 1 90 ? 4.479 44.927 13.517 1.00 74.50 90 ASN A C 1
ATOM 679 O O . ASN A 1 90 ? 3.734 45.660 12.864 1.00 74.50 90 ASN A O 1
ATOM 683 N N . ILE A 1 91 ? 4.543 43.611 13.307 1.00 68.31 91 ILE A N 1
ATOM 684 C CA . ILE A 1 91 ? 3.700 42.878 12.364 1.00 68.31 91 ILE A CA 1
ATOM 685 C C . ILE A 1 91 ? 2.357 42.600 13.043 1.00 68.31 91 ILE A C 1
ATOM 687 O O . ILE A 1 91 ? 2.207 41.623 13.774 1.00 68.31 91 ILE A O 1
ATOM 691 N N . THR A 1 92 ? 1.380 43.477 12.818 1.00 53.12 92 THR A N 1
ATOM 692 C CA . THR A 1 92 ? -0.014 43.263 13.226 1.00 53.12 92 THR A CA 1
ATOM 693 C C . THR A 1 92 ? -0.777 42.485 12.148 1.00 53.12 92 THR A C 1
ATOM 695 O O . THR A 1 92 ? -0.443 42.560 10.962 1.00 53.12 92 THR A O 1
ATOM 698 N N . ASP A 1 93 ? -1.832 41.759 12.537 1.00 45.75 93 ASP A N 1
ATOM 699 C CA . ASP A 1 93 ? -2.698 41.008 11.605 1.00 45.75 93 ASP A CA 1
ATOM 700 C C . ASP A 1 93 ? -3.452 41.911 10.593 1.00 45.75 93 ASP A C 1
ATOM 702 O O . ASP A 1 93 ? -4.068 41.404 9.659 1.00 45.75 93 ASP A O 1
ATOM 706 N N . ASP A 1 94 ? -3.334 43.241 10.719 1.00 37.97 94 ASP A N 1
ATOM 707 C CA . ASP A 1 94 ? -4.036 44.255 9.920 1.00 37.97 94 ASP A CA 1
ATOM 708 C C . ASP A 1 94 ? -3.113 45.151 9.063 1.00 37.97 94 ASP A C 1
ATOM 710 O O . ASP A 1 94 ? -3.496 46.258 8.673 1.00 37.97 94 ASP A O 1
ATOM 714 N N . MET A 1 95 ? -1.892 44.719 8.723 1.00 28.81 95 MET A N 1
ATOM 715 C CA . MET A 1 95 ? -1.058 45.499 7.796 1.00 28.81 95 MET A CA 1
ATOM 716 C C . MET A 1 95 ? -1.535 45.313 6.334 1.00 28.81 95 MET A C 1
ATOM 718 O O . MET A 1 95 ? -1.556 44.187 5.830 1.00 28.81 95 MET A O 1
ATOM 722 N N . PRO A 1 96 ? -1.943 46.381 5.615 1.00 26.48 96 PRO A N 1
ATOM 723 C CA . PRO A 1 96 ? -2.531 46.241 4.290 1.00 26.48 96 PRO A CA 1
ATOM 724 C C . PRO A 1 96 ? -1.468 45.900 3.242 1.00 26.48 96 PRO A C 1
ATOM 726 O O . PRO A 1 96 ? -0.508 46.643 3.030 1.00 26.48 96 PRO A O 1
ATOM 729 N N . ILE A 1 97 ? -1.704 44.812 2.507 1.00 29.50 97 ILE A N 1
ATOM 730 C CA . ILE A 1 97 ? -1.040 44.527 1.233 1.00 29.50 97 ILE A CA 1
ATOM 731 C C . ILE A 1 97 ? -1.266 45.736 0.315 1.00 29.50 97 ILE A C 1
ATOM 733 O O . ILE A 1 97 ? -2.402 46.157 0.079 1.00 29.50 97 ILE A O 1
ATOM 737 N N . LYS A 1 98 ? -0.180 46.322 -0.203 1.00 25.23 98 LYS A N 1
ATOM 738 C CA . LYS A 1 98 ? -0.257 47.390 -1.207 1.00 25.23 98 LYS A CA 1
ATOM 739 C C . LYS A 1 98 ? -1.015 46.880 -2.430 1.00 25.23 98 LYS A C 1
ATOM 741 O O . LYS A 1 98 ? -0.495 46.092 -3.212 1.00 25.23 98 LYS A O 1
ATOM 746 N N . GLY A 1 99 ? -2.224 47.399 -2.601 1.00 31.70 99 GLY A N 1
ATOM 747 C CA . GLY A 1 99 ? -3.080 47.120 -3.743 1.00 31.70 99 GLY A CA 1
ATOM 748 C C . GLY A 1 99 ? -4.464 46.712 -3.272 1.00 31.70 99 GLY A C 1
ATOM 749 O O . GLY A 1 99 ? -4.637 45.637 -2.722 1.00 31.70 99 GLY A O 1
ATOM 750 N N . THR A 1 100 ? -5.455 47.559 -3.550 1.00 29.11 100 THR A N 1
ATOM 751 C CA . THR A 1 100 ? -6.899 47.313 -3.380 1.00 29.11 100 THR A CA 1
ATOM 752 C C . THR A 1 100 ? -7.465 47.345 -1.949 1.00 29.11 100 THR A C 1
ATOM 754 O O . THR A 1 100 ? -7.666 46.318 -1.319 1.00 29.11 100 THR A O 1
ATOM 757 N N . LYS A 1 101 ? -7.869 48.537 -1.478 1.00 23.64 101 LYS A N 1
ATOM 758 C CA . LYS A 1 101 ? -9.109 48.701 -0.689 1.00 23.64 101 LYS A CA 1
ATOM 759 C C . LYS A 1 101 ? -9.590 50.153 -0.710 1.00 23.64 101 LYS A C 1
ATOM 761 O O . LYS A 1 101 ? -9.016 51.039 -0.086 1.00 23.64 101 LYS A O 1
ATOM 766 N N . ARG A 1 102 ? -10.681 50.371 -1.442 1.00 22.61 102 ARG A N 1
ATOM 767 C CA . ARG A 1 102 ? -11.651 51.437 -1.197 1.00 22.61 102 ARG A CA 1
ATOM 768 C C . ARG A 1 102 ? -12.873 50.740 -0.598 1.00 22.61 102 ARG A C 1
ATOM 770 O O . ARG A 1 102 ? -13.259 49.694 -1.109 1.00 22.61 102 ARG A O 1
ATOM 777 N N . ALA A 1 103 ? -13.442 51.365 0.428 1.00 24.89 103 ALA A N 1
ATOM 778 C CA . ALA A 1 103 ? -14.683 51.027 1.124 1.00 24.89 103 ALA A CA 1
ATOM 779 C C . ALA A 1 103 ? -14.655 49.778 2.022 1.00 24.89 103 ALA A C 1
ATOM 781 O O . ALA A 1 103 ? -14.686 48.649 1.548 1.00 24.89 103 ALA A O 1
ATOM 782 N N . LEU A 1 104 ? -14.663 50.022 3.335 1.00 22.14 104 LEU A N 1
ATOM 783 C CA . LEU A 1 104 ? -15.552 49.360 4.297 1.00 22.14 104 LEU A CA 1
ATOM 784 C C . LEU A 1 104 ? -15.475 50.133 5.623 1.00 22.14 104 LEU A C 1
ATOM 786 O O . LEU A 1 104 ? -14.753 49.773 6.545 1.00 22.14 104 LEU A O 1
ATOM 790 N N . GLU A 1 105 ? -16.211 51.241 5.677 1.00 22.73 105 GLU A N 1
ATOM 791 C CA . GLU A 1 105 ? -16.835 51.683 6.923 1.00 22.73 105 GLU A CA 1
ATOM 792 C C . GLU A 1 105 ? -18.149 50.908 7.075 1.00 22.73 105 GLU A C 1
ATOM 794 O O . GLU A 1 105 ? -18.909 50.801 6.111 1.00 22.73 105 GLU A O 1
ATOM 799 N N . GLY A 1 106 ? -18.434 50.420 8.285 1.00 22.09 106 GLY A N 1
ATOM 800 C CA . GLY A 1 106 ? -19.808 50.174 8.715 1.00 22.09 106 GLY A CA 1
ATOM 801 C C . GLY A 1 106 ? -20.101 48.844 9.418 1.00 22.09 106 GLY A C 1
ATOM 802 O O . GLY A 1 106 ? -20.192 47.802 8.782 1.00 22.09 106 GLY A O 1
ATOM 803 N N . ILE A 1 107 ? -20.464 48.995 10.700 1.00 23.12 107 ILE A N 1
ATOM 804 C CA . ILE A 1 107 ? -21.581 48.334 11.410 1.00 23.12 107 ILE A CA 1
ATOM 805 C C . ILE A 1 107 ? -21.193 47.283 12.469 1.00 23.12 107 ILE A C 1
ATOM 807 O O . ILE A 1 107 ? -21.223 46.076 12.262 1.00 23.12 107 ILE A O 1
ATOM 811 N N . LEU A 1 108 ? -20.986 47.797 13.686 1.00 24.31 108 LEU A N 1
ATOM 812 C CA . LEU A 1 108 ? -21.640 47.293 14.898 1.00 24.31 108 LEU A CA 1
ATOM 813 C C . LEU A 1 108 ? -23.093 47.793 14.896 1.00 24.31 108 LEU A C 1
ATOM 815 O O . LEU A 1 108 ? -23.298 49.005 14.866 1.00 24.31 108 LEU A O 1
ATOM 819 N N . THR A 1 109 ? -24.096 46.917 15.015 1.00 24.78 109 THR A N 1
ATOM 820 C CA . THR A 1 109 ? -25.384 47.307 15.618 1.00 24.78 109 THR A CA 1
ATOM 821 C C . THR A 1 109 ? -25.975 46.214 16.503 1.00 24.78 109 THR A C 1
ATOM 823 O O . THR A 1 109 ? -25.829 45.018 16.272 1.00 24.78 109 THR A O 1
ATOM 826 N N . LYS A 1 110 ? -26.626 46.712 17.556 1.00 28.56 110 LYS A N 1
ATOM 827 C CA . LYS A 1 110 ? -27.443 46.045 18.566 1.00 28.56 110 LYS A CA 1
ATOM 828 C C . LYS A 1 110 ? -28.551 45.225 17.900 1.00 28.56 110 LYS A C 1
ATOM 830 O O . LYS A 1 110 ? -29.385 45.829 17.243 1.00 28.56 110 LYS A O 1
ATOM 835 N N . ASN A 1 111 ? -28.562 43.907 18.089 1.00 24.59 111 ASN A N 1
ATOM 836 C CA . ASN A 1 111 ? -29.748 43.041 18.190 1.00 24.59 111 ASN A CA 1
ATOM 837 C C . ASN A 1 111 ? -29.250 41.608 18.427 1.00 24.59 111 ASN A C 1
ATOM 839 O O . ASN A 1 111 ? -28.518 41.069 17.603 1.00 24.59 111 ASN A O 1
ATOM 843 N N . GLY A 1 112 ? -29.585 41.035 19.587 1.00 28.42 112 GLY A N 1
ATOM 844 C CA . GLY A 1 112 ? -29.059 39.764 20.098 1.00 28.42 112 GLY A CA 1
ATOM 845 C C . GLY A 1 112 ? -29.357 38.547 19.222 1.00 28.42 112 GLY A C 1
ATOM 846 O O . GLY A 1 112 ? -30.244 37.766 19.538 1.00 28.42 112 GLY A O 1
ATOM 847 N N . THR A 1 113 ? -28.564 38.367 18.169 1.00 23.67 113 THR A N 1
ATOM 848 C CA . THR A 1 113 ? -28.563 37.211 17.269 1.00 23.67 113 THR A CA 1
ATOM 849 C C . THR A 1 113 ? -27.295 36.390 17.514 1.00 23.67 113 THR A C 1
ATOM 851 O O . THR A 1 113 ? -26.195 36.935 17.609 1.00 23.67 113 THR A O 1
ATOM 854 N N . TYR A 1 114 ? -27.442 35.071 17.673 1.00 34.22 114 TYR A N 1
ATOM 855 C CA . TYR A 1 114 ? -26.335 34.157 17.974 1.00 34.22 114 TYR A CA 1
ATOM 856 C C . TYR A 1 114 ? -25.939 33.359 16.725 1.00 34.22 114 TYR A C 1
ATOM 858 O O . TYR A 1 114 ? -26.714 32.565 16.196 1.00 34.22 114 TYR A O 1
ATOM 866 N N . HIS A 1 115 ? -24.700 33.544 16.266 1.00 33.84 115 HIS A N 1
ATOM 867 C CA . HIS A 1 115 ? -24.162 32.867 15.085 1.00 33.84 115 HIS A CA 1
ATOM 868 C C . HIS A 1 115 ? -23.690 31.437 15.400 1.00 33.84 115 HIS A C 1
ATOM 870 O O . HIS A 1 115 ? -22.717 31.233 16.133 1.00 33.84 115 HIS A O 1
ATOM 876 N N . GLY A 1 116 ? -24.349 30.440 14.805 1.00 27.50 116 GLY A N 1
ATOM 877 C CA . GLY A 1 116 ? -23.915 29.046 14.794 1.00 27.50 116 GLY A CA 1
ATOM 878 C C . GLY A 1 116 ? -23.123 28.731 13.528 1.00 27.50 116 GLY A C 1
ATOM 879 O O . GLY A 1 116 ? -23.703 28.455 12.489 1.00 27.50 116 GLY A O 1
ATOM 880 N N . ALA A 1 117 ? -21.791 28.742 13.598 1.00 31.45 117 ALA A N 1
ATOM 881 C CA . ALA A 1 117 ? -20.956 28.298 12.482 1.00 31.45 117 ALA A CA 1
ATOM 882 C C . ALA A 1 117 ? -21.131 26.783 12.243 1.00 31.45 117 ALA A C 1
ATOM 884 O O . ALA A 1 117 ? -20.554 25.950 12.942 1.00 31.45 117 ALA A O 1
ATOM 885 N N . GLY A 1 118 ? -21.964 26.432 11.268 1.00 25.36 118 GLY A N 1
ATOM 886 C CA . GLY A 1 118 ? -21.927 25.174 10.541 1.00 25.36 118 GLY A CA 1
ATOM 887 C C . GLY A 1 118 ? -20.827 25.225 9.480 1.00 25.36 118 GLY A C 1
ATOM 888 O O . GLY A 1 118 ? -20.967 25.883 8.449 1.00 25.36 118 GLY A O 1
ATOM 889 N N . ASP A 1 119 ? -19.729 24.515 9.727 1.00 26.23 119 ASP A N 1
ATOM 890 C CA . ASP A 1 119 ? -18.678 24.308 8.733 1.00 26.23 119 ASP A CA 1
ATOM 891 C C . ASP A 1 119 ? -19.132 23.285 7.687 1.00 26.23 119 ASP A C 1
ATOM 893 O O . ASP A 1 119 ? -19.150 22.082 7.954 1.00 26.23 119 ASP A O 1
ATOM 897 N N . LYS A 1 120 ? -19.430 23.759 6.472 1.00 25.64 120 LYS A N 1
ATOM 898 C CA . LYS A 1 120 ? -19.196 23.017 5.222 1.00 25.64 120 LYS A CA 1
ATOM 899 C C . LYS A 1 120 ? -18.787 23.977 4.102 1.00 25.64 120 LYS A C 1
ATOM 901 O O . LYS A 1 120 ? -19.600 24.360 3.275 1.00 25.64 120 LYS A O 1
ATOM 906 N N . ASN A 1 121 ? -17.506 24.342 4.100 1.00 24.52 121 ASN A N 1
ATOM 907 C CA . ASN A 1 121 ? -16.674 24.467 2.898 1.00 24.52 121 ASN A CA 1
ATOM 908 C C . ASN A 1 121 ? -15.206 24.631 3.318 1.00 24.52 121 ASN A C 1
ATOM 910 O O . ASN A 1 121 ? -14.677 25.732 3.412 1.00 24.52 121 ASN A O 1
ATOM 914 N N . ALA A 1 122 ? -14.535 23.505 3.557 1.00 26.14 122 ALA A N 1
ATOM 915 C CA . ALA A 1 122 ? -13.078 23.435 3.566 1.00 26.14 122 ALA A CA 1
ATOM 916 C C . ALA A 1 122 ? -12.598 22.812 2.247 1.00 26.14 122 ALA A C 1
ATOM 918 O O . ALA A 1 122 ? -12.030 21.725 2.208 1.00 26.14 122 ALA A O 1
ATOM 919 N N . THR A 1 123 ? -12.789 23.544 1.150 1.00 25.72 123 THR A N 1
ATOM 920 C CA . THR A 1 123 ? -11.776 23.607 0.091 1.00 25.72 123 THR A CA 1
ATOM 921 C C . THR A 1 123 ? -10.542 24.281 0.690 1.00 25.72 123 THR A C 1
ATOM 923 O O . THR A 1 123 ? -10.398 25.499 0.645 1.00 25.72 123 THR A O 1
ATOM 926 N N . GLN A 1 124 ? -9.673 23.494 1.328 1.00 28.05 124 GLN A N 1
ATOM 927 C CA . GLN A 1 124 ? -8.398 23.985 1.846 1.00 28.05 124 GLN A CA 1
ATOM 928 C C . GLN A 1 124 ? -7.354 24.014 0.727 1.00 28.05 124 GLN A C 1
ATOM 930 O O . GLN A 1 124 ? -6.643 23.043 0.481 1.00 28.05 124 GLN A O 1
ATOM 935 N N . GLY A 1 125 ? -7.188 25.186 0.117 1.00 27.78 125 GLY A N 1
ATOM 936 C CA . GLY A 1 125 ? -5.831 25.703 -0.011 1.00 27.78 125 GLY A CA 1
ATOM 937 C C . GLY A 1 125 ? -5.342 26.025 1.401 1.00 27.78 125 GLY A C 1
ATOM 938 O O . GLY A 1 125 ? -6.047 26.711 2.133 1.00 27.78 125 GLY A O 1
ATOM 939 N N . ASN A 1 126 ? -4.192 25.491 1.828 1.00 27.45 126 ASN A N 1
ATOM 940 C CA . ASN A 1 126 ? -3.622 25.908 3.108 1.00 27.45 126 ASN A CA 1
ATOM 941 C C . ASN A 1 126 ? -2.090 26.008 3.099 1.00 27.45 126 ASN A C 1
ATOM 943 O O . ASN A 1 126 ? -1.328 25.032 3.028 1.00 27.45 126 ASN A O 1
ATOM 947 N N . THR A 1 127 ? -1.668 27.262 3.172 1.00 23.78 127 THR A N 1
ATOM 948 C CA . THR A 1 127 ? -0.453 27.788 3.786 1.00 23.78 127 THR A CA 1
ATOM 949 C C . THR A 1 127 ? -0.393 27.456 5.284 1.00 23.78 127 THR A C 1
ATOM 951 O O . THR A 1 127 ? -1.418 27.465 5.937 1.00 23.78 127 THR A O 1
ATOM 954 N N . GLY A 1 128 ? 0.812 27.224 5.818 1.00 24.91 128 GLY A N 1
ATOM 955 C CA . GLY A 1 128 ? 1.178 27.597 7.196 1.00 24.91 128 GLY A CA 1
ATOM 956 C C . GLY A 1 128 ? 0.612 26.814 8.390 1.00 24.91 128 GLY A C 1
ATOM 957 O O . GLY A 1 128 ? -0.529 26.999 8.772 1.00 24.91 128 GLY A O 1
ATOM 958 N N . ASP A 1 129 ? 1.523 26.080 9.032 1.00 23.75 129 ASP A N 1
ATOM 959 C CA . ASP A 1 129 ? 1.662 25.894 10.486 1.00 23.75 129 ASP A CA 1
ATOM 960 C C . ASP A 1 129 ? 0.719 24.943 11.267 1.00 23.75 129 ASP A C 1
ATOM 962 O O . ASP A 1 129 ? -0.486 25.143 11.399 1.00 23.75 129 ASP A O 1
ATOM 966 N N . LYS A 1 130 ? 1.334 23.897 11.837 1.00 26.50 130 LYS A N 1
ATOM 967 C CA . LYS A 1 130 ? 0.847 23.069 12.951 1.00 26.50 130 LYS A CA 1
ATOM 968 C C . LYS A 1 130 ? 2.062 22.607 13.768 1.00 26.50 130 LYS A C 1
ATOM 970 O O . LYS A 1 130 ? 2.407 21.431 13.775 1.00 26.50 130 LYS A O 1
ATOM 975 N N . THR A 1 131 ? 2.666 23.521 14.515 1.00 29.33 131 THR A N 1
ATOM 976 C CA . THR A 1 131 ? 3.043 23.226 15.909 1.00 29.33 131 THR A CA 1
ATOM 977 C C . THR A 1 131 ? 2.228 24.095 16.858 1.00 29.33 131 THR A C 1
ATOM 979 O O . THR A 1 131 ? 2.746 24.871 17.644 1.00 29.33 131 THR A O 1
ATOM 982 N N . SER A 1 132 ? 0.910 23.982 16.748 1.00 26.70 132 SER A N 1
ATOM 983 C CA . SER A 1 132 ? -0.041 24.041 17.856 1.00 26.70 132 SER A CA 1
ATOM 984 C C . SER A 1 132 ? -1.358 23.510 17.297 1.00 26.70 132 SER A C 1
ATOM 986 O O . SER A 1 132 ? -1.807 23.912 16.224 1.00 26.70 132 SER A O 1
ATOM 988 N N . THR A 1 133 ? -1.959 22.520 17.951 1.00 24.14 133 THR A N 1
ATOM 989 C CA . THR A 1 133 ? -3.356 22.192 17.661 1.00 24.14 133 THR A CA 1
ATOM 990 C C . THR A 1 133 ? -4.146 23.446 18.030 1.00 24.14 133 THR A C 1
ATOM 992 O O . THR A 1 133 ? -4.064 23.840 19.195 1.00 24.14 133 THR A O 1
ATOM 995 N N . PRO A 1 134 ? -4.864 24.113 17.104 1.00 33.16 134 PRO A N 1
ATOM 996 C CA . PRO A 1 134 ? -5.721 25.222 17.498 1.00 33.16 134 PRO A CA 1
ATOM 997 C C . PRO A 1 134 ? -6.652 24.703 18.592 1.00 33.16 134 PRO A C 1
ATOM 999 O O . PRO A 1 134 ? -7.232 23.620 18.442 1.00 33.16 134 PRO A O 1
ATOM 1002 N N . ALA A 1 135 ? -6.721 25.416 19.718 1.00 42.81 135 ALA A N 1
ATOM 1003 C CA . ALA A 1 135 ? -7.566 25.018 20.833 1.00 42.81 135 ALA A CA 1
ATOM 1004 C C . ALA A 1 135 ? -8.977 24.762 20.291 1.00 42.81 135 ALA A C 1
ATOM 1006 O O . ALA A 1 135 ? -9.565 25.628 19.637 1.00 42.81 135 ALA A O 1
ATOM 1007 N N . LYS A 1 136 ? -9.495 23.540 20.487 1.00 60.62 136 LYS A N 1
ATOM 1008 C CA . LYS A 1 136 ? -10.854 23.211 20.054 1.00 60.62 136 LYS A CA 1
ATOM 1009 C C . LYS A 1 136 ? -11.791 24.214 20.716 1.00 60.62 136 LYS A C 1
ATOM 1011 O O . LYS A 1 136 ? -11.729 24.389 21.931 1.00 60.62 136 LYS A O 1
ATOM 1016 N N . LYS A 1 137 ? -12.638 24.869 19.917 1.00 81.31 137 LYS A N 1
ATOM 1017 C CA . LYS A 1 137 ? -13.613 25.837 20.425 1.00 81.31 137 LYS A CA 1
ATOM 1018 C C . LYS A 1 137 ? -14.396 25.197 21.571 1.00 81.31 137 LYS A C 1
ATOM 1020 O O . LYS A 1 137 ? -14.920 24.094 21.427 1.00 81.31 137 LYS A O 1
ATOM 1025 N N . ASP A 1 138 ? -14.402 25.859 22.717 1.00 86.88 138 ASP A N 1
ATOM 1026 C CA . ASP A 1 138 ? -15.164 25.431 23.881 1.00 86.88 138 ASP A CA 1
ATOM 1027 C C . ASP A 1 138 ? -16.584 25.999 23.772 1.00 86.88 138 ASP A C 1
ATOM 1029 O O . ASP A 1 138 ? -16.782 27.212 23.681 1.00 86.88 138 ASP A O 1
ATOM 1033 N N . TYR A 1 139 ? -17.571 25.109 23.720 1.00 88.44 139 TYR A N 1
ATOM 1034 C CA . TYR A 1 139 ? -18.991 25.437 23.640 1.00 88.44 139 TYR A CA 1
ATOM 1035 C C . TYR A 1 139 ? -19.694 25.326 24.992 1.00 88.44 139 TYR A C 1
ATOM 1037 O O . TYR A 1 139 ? -20.910 25.474 25.040 1.00 88.44 139 TYR A O 1
ATOM 1045 N N . THR A 1 140 ? -18.975 25.083 26.090 1.00 83.25 140 THR A N 1
ATOM 1046 C CA . THR A 1 140 ? -19.568 24.836 27.412 1.00 83.25 140 THR A CA 1
ATOM 1047 C C . THR A 1 140 ? -20.550 25.932 27.823 1.00 83.25 140 THR A C 1
ATOM 1049 O O . THR A 1 140 ? -21.672 25.635 28.229 1.00 83.25 140 THR A O 1
ATOM 1052 N N . GLU A 1 141 ? -20.172 27.203 27.675 1.00 89.38 141 GLU A N 1
ATOM 1053 C CA . GLU A 1 141 ? -21.049 28.319 28.048 1.00 89.38 141 GLU A CA 1
ATOM 1054 C C . GLU A 1 141 ? -22.247 28.461 27.099 1.00 89.38 141 GLU A C 1
ATOM 1056 O O . GLU A 1 141 ? -23.373 28.694 27.531 1.00 89.38 141 GLU A O 1
ATOM 1061 N N . TYR A 1 142 ? -22.029 28.221 25.806 1.00 88.62 142 TYR A N 1
ATOM 1062 C CA . TYR A 1 142 ? -23.093 28.210 24.804 1.00 88.62 142 TYR A CA 1
ATOM 1063 C C . TYR A 1 142 ? -24.125 27.102 25.071 1.00 88.62 142 TYR A C 1
ATOM 1065 O O . TYR A 1 142 ? -25.328 27.338 24.996 1.00 88.62 142 TYR A O 1
ATOM 1073 N N . ILE A 1 143 ? -23.666 25.906 25.449 1.00 90.62 143 ILE A N 1
ATOM 1074 C CA . ILE A 1 143 ? -24.519 24.771 25.816 1.00 90.62 143 ILE A CA 1
ATOM 1075 C C . ILE A 1 143 ? -25.344 25.098 27.067 1.00 90.62 143 ILE A C 1
ATOM 1077 O O . ILE A 1 143 ? -26.547 24.850 27.075 1.00 90.62 143 ILE A O 1
ATOM 1081 N N . LYS A 1 144 ? -24.745 25.714 28.096 1.00 89.75 144 LYS A N 1
ATOM 1082 C CA . LYS A 1 144 ? -25.484 26.159 29.292 1.00 89.75 144 LYS A CA 1
ATOM 1083 C C . LYS A 1 144 ? -26.578 27.172 28.951 1.00 89.75 144 LYS A C 1
ATOM 1085 O O . LYS A 1 144 ? -27.690 27.065 29.465 1.00 89.75 144 LYS A O 1
ATOM 1090 N N . GLN A 1 145 ? -26.282 28.124 28.066 1.00 92.56 145 GLN A N 1
ATOM 1091 C CA . GLN A 1 145 ? -27.251 29.122 27.599 1.00 92.56 145 GLN A CA 1
ATOM 1092 C C . GLN A 1 145 ? -28.379 28.508 26.765 1.00 92.56 145 GLN A C 1
ATOM 1094 O O . GLN A 1 145 ? -29.518 28.960 26.852 1.00 92.56 145 GLN A O 1
ATOM 1099 N N . ALA A 1 146 ? -28.090 27.485 25.961 1.00 94.12 146 ALA A N 1
ATOM 1100 C CA . ALA A 1 146 ? -29.127 26.741 25.255 1.00 94.12 146 ALA A CA 1
ATOM 1101 C C . ALA A 1 146 ? -29.989 25.931 26.238 1.00 94.12 146 ALA A C 1
ATOM 1103 O O . ALA A 1 146 ? -31.212 25.899 26.110 1.00 94.12 146 ALA A O 1
ATOM 1104 N N . HIS A 1 147 ? -29.371 25.295 27.238 1.00 95.88 147 HIS A N 1
ATOM 1105 C CA . HIS A 1 147 ? -30.074 24.494 28.239 1.00 95.88 147 HIS A CA 1
ATOM 1106 C C . HIS A 1 147 ? -31.042 25.329 29.087 1.00 95.88 147 HIS A C 1
ATOM 1108 O O . HIS A 1 147 ? -32.173 24.908 29.307 1.00 95.88 147 HIS A O 1
ATOM 1114 N N . SER A 1 148 ? -30.667 26.554 29.476 1.00 94.75 148 SER A N 1
ATOM 1115 C CA . SER A 1 148 ? -31.563 27.456 30.222 1.00 94.75 148 SER A CA 1
ATOM 1116 C C . SER A 1 148 ? -32.818 27.872 29.443 1.00 94.75 148 SER A C 1
ATOM 1118 O O . SER A 1 148 ? -33.756 28.414 30.021 1.00 94.75 148 SER A O 1
ATOM 1120 N N . GLN A 1 149 ? -32.850 27.617 28.133 1.00 95.94 149 GLN A N 1
ATOM 1121 C CA . GLN A 1 149 ? -33.979 27.910 27.257 1.00 95.94 149 GLN A CA 1
ATOM 1122 C C . GLN A 1 149 ? -34.761 26.663 26.839 1.00 95.94 149 GLN A C 1
ATOM 1124 O O . GLN A 1 149 ? -35.668 26.786 26.016 1.00 95.94 149 GLN A O 1
ATOM 1129 N N . ILE A 1 150 ? -34.454 25.483 27.390 1.00 95.44 150 ILE A N 1
ATOM 1130 C CA . ILE A 1 150 ? -35.089 24.223 26.988 1.00 95.44 150 ILE A CA 1
ATOM 1131 C C . ILE A 1 150 ? -36.620 24.248 27.135 1.00 95.44 150 ILE A C 1
ATOM 1133 O O . ILE A 1 150 ? -37.320 23.716 26.283 1.00 95.44 150 ILE A O 1
ATOM 1137 N N . GLU A 1 151 ? -37.157 24.938 28.145 1.00 93.69 151 GLU A N 1
ATOM 1138 C CA . GLU A 1 151 ? -38.607 25.055 28.373 1.00 93.69 151 GLU A CA 1
ATOM 1139 C C . GLU A 1 151 ? -39.344 25.818 27.259 1.00 93.69 151 GLU A C 1
ATOM 1141 O O . GLU A 1 151 ? -40.566 25.744 27.155 1.00 93.69 151 GLU A O 1
ATOM 1146 N N . LYS A 1 152 ? -38.616 26.542 26.397 1.00 94.75 152 LYS A N 1
ATOM 1147 C CA . LYS A 1 152 ? -39.186 27.267 25.251 1.00 94.75 152 LYS A CA 1
ATOM 1148 C C . LYS A 1 152 ? -39.428 26.375 24.029 1.00 94.75 152 LYS A C 1
ATOM 1150 O O . LYS A 1 152 ? -39.857 26.884 22.995 1.00 94.75 152 LYS A O 1
ATOM 1155 N N . THR A 1 153 ? -39.138 25.076 24.110 1.00 94.12 153 THR A N 1
ATOM 1156 C CA . THR A 1 153 ? -39.437 24.110 23.051 1.00 94.12 153 THR A CA 1
ATOM 1157 C C . THR A 1 153 ? -40.107 22.864 23.612 1.00 94.12 153 THR A C 1
ATOM 1159 O O . THR A 1 153 ? -39.798 22.403 24.706 1.00 94.12 153 THR A O 1
ATOM 1162 N N . ASP A 1 154 ? -40.996 22.277 22.820 1.00 93.88 154 ASP A N 1
ATOM 1163 C CA . ASP A 1 154 ? -41.607 20.975 23.080 1.00 93.88 154 ASP A CA 1
ATOM 1164 C C . ASP A 1 154 ? -40.907 19.840 22.307 1.00 93.88 154 ASP A C 1
ATOM 1166 O O . ASP A 1 154 ? -41.372 18.702 22.292 1.00 93.88 154 ASP A O 1
ATOM 1170 N N . TYR A 1 155 ? -39.801 20.134 21.612 1.00 95.62 155 TYR A N 1
ATOM 1171 C CA . TYR A 1 155 ? -39.178 19.190 20.685 1.00 95.62 155 TYR A CA 1
ATOM 1172 C C . TYR A 1 155 ? -38.801 17.868 21.365 1.00 95.62 155 TYR A C 1
ATOM 1174 O O . TYR A 1 155 ? -39.093 16.797 20.839 1.00 95.62 155 TYR A O 1
ATOM 1182 N N . PHE A 1 156 ? -38.170 17.928 22.541 1.00 96.31 156 PHE A N 1
ATOM 1183 C CA . PHE A 1 156 ? -37.722 16.732 23.259 1.00 96.31 156 PHE A CA 1
ATOM 1184 C C . PHE A 1 156 ? -38.880 15.957 23.892 1.00 96.31 156 PHE A C 1
ATOM 1186 O O . PHE A 1 156 ? -38.886 14.729 23.828 1.00 96.31 156 PHE A O 1
ATOM 1193 N N . THR A 1 157 ? -39.900 16.644 24.412 1.00 95.00 157 THR A N 1
ATOM 1194 C CA . THR A 1 157 ? -41.092 15.988 24.966 1.00 95.00 157 THR A CA 1
ATOM 1195 C C . THR A 1 157 ? -41.909 15.304 23.872 1.00 95.00 157 THR A C 1
ATOM 1197 O O . THR A 1 157 ? -42.330 14.165 24.058 1.00 95.00 157 THR A O 1
ATOM 1200 N N . ARG A 1 158 ? -42.030 15.907 22.679 1.00 94.62 158 ARG A N 1
ATOM 1201 C CA . ARG A 1 158 ? -42.598 15.246 21.485 1.00 94.62 158 ARG A CA 1
ATOM 1202 C C . ARG A 1 158 ? -41.787 14.042 21.009 1.00 94.62 158 ARG A C 1
ATOM 1204 O O . ARG A 1 158 ? -42.326 13.182 20.324 1.00 94.62 158 ARG A O 1
ATOM 1211 N N . ARG A 1 159 ? -40.499 13.980 21.354 1.00 95.12 159 ARG A N 1
ATOM 1212 C CA . ARG A 1 159 ? -39.620 12.824 21.123 1.00 95.12 159 ARG A CA 1
ATOM 1213 C C . ARG A 1 159 ? -39.655 11.811 22.269 1.00 95.12 159 ARG A C 1
ATOM 1215 O O . ARG A 1 159 ? -38.901 10.849 22.225 1.00 95.12 159 ARG A O 1
ATOM 1222 N N . GLY A 1 160 ? -40.518 12.009 23.265 1.00 94.69 160 GLY A N 1
ATOM 1223 C CA . GLY A 1 160 ? -40.684 11.103 24.398 1.00 94.69 160 GLY A CA 1
ATOM 1224 C C . GLY A 1 160 ? -39.620 11.250 25.485 1.00 94.69 160 GLY A C 1
ATOM 1225 O O . GLY A 1 160 ? -39.598 10.426 26.392 1.00 94.69 160 GLY A O 1
ATOM 1226 N N . ILE A 1 161 ? -38.760 12.273 25.420 1.00 97.44 161 ILE A N 1
ATOM 1227 C CA . ILE A 1 161 ? -37.670 12.506 26.376 1.00 97.44 161 ILE A CA 1
ATOM 1228 C C . ILE A 1 161 ? -38.162 13.390 27.525 1.00 97.44 161 ILE A C 1
ATOM 1230 O O . ILE A 1 161 ? -38.668 14.494 27.300 1.00 97.44 161 ILE A O 1
ATOM 1234 N N . SER A 1 162 ? -38.002 12.914 28.761 1.00 96.31 162 SER A N 1
ATOM 1235 C CA . SER A 1 162 ? -38.446 13.626 29.961 1.00 96.31 162 SER A CA 1
ATOM 1236 C C . SER A 1 162 ? -37.560 14.834 30.303 1.00 96.31 162 SER A C 1
ATOM 1238 O O . SER A 1 162 ? -36.376 14.862 29.946 1.00 96.31 162 SER A O 1
ATOM 1240 N N . PRO A 1 163 ? -38.076 15.821 31.064 1.00 95.12 163 PRO A N 1
ATOM 1241 C CA . PRO A 1 163 ? -37.264 16.917 31.596 1.00 95.12 163 PRO A CA 1
ATOM 1242 C C . PRO A 1 163 ? -36.063 16.439 32.425 1.00 95.12 163 PRO A C 1
ATOM 1244 O O . PRO A 1 163 ? -35.009 17.068 32.402 1.00 95.12 163 PRO A O 1
ATOM 1247 N N . GLN A 1 164 ? -36.195 15.310 33.127 1.00 94.81 164 GLN A N 1
ATOM 1248 C CA . GLN A 1 164 ? -35.127 14.714 33.928 1.00 94.81 164 GLN A CA 1
ATOM 1249 C C . GLN A 1 164 ? -33.974 14.227 33.041 1.00 94.81 164 GLN A C 1
ATOM 1251 O O . GLN A 1 164 ? -32.819 14.587 33.277 1.00 94.81 164 GLN A O 1
ATOM 1256 N N . THR A 1 165 ? -34.277 13.462 31.988 1.00 95.06 165 THR A N 1
ATOM 1257 C CA . THR A 1 165 ? -33.273 13.018 31.008 1.00 95.06 165 THR A CA 1
ATOM 1258 C C . THR A 1 165 ? -32.672 14.209 30.267 1.00 95.06 165 THR A C 1
ATOM 1260 O O . THR A 1 165 ? -31.458 14.283 30.065 1.00 95.06 165 THR A O 1
ATOM 1263 N N . ALA A 1 166 ? -33.500 15.192 29.924 1.00 94.69 166 ALA A N 1
ATOM 1264 C CA . ALA A 1 166 ? -33.042 16.398 29.262 1.00 94.69 166 ALA A CA 1
ATOM 1265 C C . ALA A 1 166 ? -32.069 17.221 30.125 1.00 94.69 166 ALA A C 1
ATOM 1267 O O . ALA A 1 166 ? -31.051 17.694 29.618 1.00 94.69 166 ALA A O 1
ATOM 1268 N N . ALA A 1 167 ? -32.325 17.327 31.432 1.00 93.12 167 ALA A N 1
ATOM 1269 C CA . ALA A 1 167 ? -31.411 17.935 32.395 1.00 93.12 167 ALA A CA 1
ATOM 1270 C C . ALA A 1 167 ? -30.113 17.129 32.555 1.00 93.12 167 ALA A C 1
ATOM 1272 O O . ALA A 1 167 ? -29.031 17.715 32.529 1.00 93.12 167 ALA A O 1
ATOM 1273 N N . ARG A 1 168 ? -30.193 15.789 32.638 1.00 93.81 168 ARG A N 1
ATOM 1274 C CA . ARG A 1 168 ? -29.016 14.898 32.742 1.00 93.81 168 ARG A CA 1
ATOM 1275 C C . ARG A 1 168 ? -28.004 15.137 31.617 1.00 93.81 168 ARG A C 1
ATOM 1277 O O . ARG A 1 168 ? -26.803 15.100 31.873 1.00 93.81 168 ARG A O 1
ATOM 1284 N N . PHE A 1 169 ? -28.474 15.391 30.395 1.00 95.00 169 PHE A N 1
ATOM 1285 C CA . PHE A 1 169 ? -27.621 15.595 29.216 1.00 95.00 169 PHE A CA 1
ATOM 1286 C C . PHE A 1 169 ? -27.487 17.057 28.773 1.00 95.00 169 PHE A C 1
ATOM 1288 O O . PHE A 1 169 ? -26.935 17.315 27.704 1.00 95.00 169 PHE A O 1
ATOM 1295 N N . ALA A 1 170 ? -27.961 18.011 29.583 1.00 95.25 170 ALA A N 1
ATOM 1296 C CA . ALA A 1 170 ? -27.959 19.441 29.268 1.00 95.25 170 ALA A CA 1
ATOM 1297 C C . ALA A 1 170 ? -28.542 19.757 27.873 1.00 95.25 170 ALA A C 1
ATOM 1299 O O . ALA A 1 170 ? -28.012 20.591 27.134 1.00 95.25 170 ALA A O 1
ATOM 1300 N N . LEU A 1 171 ? -29.627 19.070 27.494 1.00 97.31 171 LEU A N 1
ATOM 1301 C CA . LEU A 1 171 ? -30.315 19.310 26.225 1.00 97.31 171 LEU A CA 1
ATOM 1302 C C . LEU A 1 171 ? -30.838 20.747 26.192 1.00 97.31 171 LEU A C 1
ATOM 1304 O O . LEU A 1 171 ? -31.310 21.262 27.200 1.00 97.31 171 LEU A O 1
ATOM 1308 N N . GLY A 1 172 ? -30.741 21.418 25.054 1.00 96.50 172 GLY A N 1
ATOM 1309 C CA . GLY A 1 172 ? -31.003 22.852 24.982 1.00 96.50 172 GLY A CA 1
ATOM 1310 C C . GLY A 1 172 ? -31.832 23.268 23.786 1.00 96.50 172 GLY A C 1
ATOM 1311 O O . GLY A 1 172 ? -32.145 22.468 22.905 1.00 96.50 172 GLY A O 1
ATOM 1312 N N . TYR A 1 173 ? -32.164 24.550 23.750 1.00 97.62 173 TYR A N 1
ATOM 1313 C CA . TYR A 1 173 ? -32.922 25.154 22.671 1.00 97.62 173 TYR A CA 1
ATOM 1314 C C . TYR A 1 173 ? -32.403 26.543 22.319 1.00 97.62 173 TYR A C 1
ATOM 1316 O O . TYR A 1 173 ? -31.998 27.317 23.187 1.00 97.62 173 TYR A O 1
ATOM 1324 N N . ILE A 1 174 ? -32.438 26.858 21.027 1.00 95.62 174 ILE A N 1
ATOM 1325 C CA . ILE A 1 174 ? -32.065 28.158 20.480 1.00 95.62 174 ILE A CA 1
ATOM 1326 C C . ILE A 1 174 ? -33.141 28.576 19.484 1.00 95.62 174 ILE A C 1
ATOM 1328 O O . ILE A 1 174 ? -33.343 27.915 18.470 1.00 95.62 174 ILE A O 1
ATOM 1332 N N . ALA A 1 175 ? -33.824 29.684 19.776 1.00 92.00 175 ALA A N 1
ATOM 1333 C CA . ALA A 1 175 ? -34.929 30.177 18.954 1.00 92.00 175 ALA A CA 1
ATOM 1334 C C . ALA A 1 175 ? -34.480 30.713 17.584 1.00 92.00 175 ALA A C 1
ATOM 1336 O O . ALA A 1 175 ? -35.215 30.591 16.610 1.00 92.00 175 ALA A O 1
ATOM 1337 N N . GLU A 1 176 ? -33.276 31.287 17.521 1.00 92.50 176 GLU A N 1
ATOM 1338 C CA . GLU A 1 176 ? -32.711 31.899 16.316 1.00 92.50 176 GLU A CA 1
ATOM 1339 C C . GLU A 1 176 ? -31.307 31.349 16.034 1.00 92.50 176 GLU A C 1
ATOM 1341 O O . GLU A 1 176 ? -30.298 32.045 16.152 1.00 92.50 176 GLU A O 1
ATOM 1346 N N . TYR A 1 177 ? -31.225 30.063 15.700 1.00 91.62 177 TYR A N 1
ATOM 1347 C CA . TYR A 1 177 ? -29.971 29.446 15.281 1.00 91.62 177 TYR A CA 1
ATOM 1348 C C . TYR A 1 177 ? -29.716 29.738 13.803 1.00 91.62 177 TYR A C 1
ATOM 1350 O O . TYR A 1 177 ? -30.405 29.198 12.944 1.00 91.62 177 TYR A O 1
ATOM 1358 N N . LEU A 1 178 ? -28.720 30.564 13.484 1.00 87.94 178 LEU A N 1
ATOM 1359 C CA . LEU A 1 178 ? -28.305 30.765 12.095 1.00 87.94 178 LEU A CA 1
ATOM 1360 C C . LEU A 1 178 ? -27.493 29.560 11.606 1.00 87.94 178 LEU A C 1
ATOM 1362 O O . LEU A 1 178 ? -26.363 29.377 12.053 1.00 87.94 178 LEU A O 1
ATOM 1366 N N . ASP A 1 179 ? -28.024 28.786 10.661 1.00 84.62 179 ASP A N 1
ATOM 1367 C CA . ASP A 1 179 ? -27.258 27.782 9.928 1.00 84.62 179 ASP A CA 1
ATOM 1368 C C . ASP A 1 179 ? -26.389 28.462 8.870 1.00 84.62 179 ASP A C 1
ATOM 1370 O O . ASP A 1 179 ? -26.868 28.858 7.809 1.00 84.62 179 ASP A O 1
ATOM 1374 N N . THR A 1 180 ? -25.086 28.565 9.116 1.00 79.44 180 THR A N 1
ATOM 1375 C CA . THR A 1 180 ? -24.166 29.208 8.163 1.00 79.44 180 THR A CA 1
ATOM 1376 C C . THR A 1 180 ? -23.969 28.434 6.862 1.00 79.44 180 THR A C 1
ATOM 1378 O O . THR A 1 180 ? -23.376 28.980 5.937 1.00 79.44 180 THR A O 1
ATOM 1381 N N . VAL A 1 181 ? -24.447 27.186 6.761 1.00 77.06 181 VAL A N 1
ATOM 1382 C CA . VAL A 1 181 ? -24.386 26.419 5.507 1.00 77.06 181 VAL A CA 1
ATOM 1383 C C . VAL A 1 181 ? -25.446 26.909 4.522 1.00 77.06 181 VAL A C 1
ATOM 1385 O O . VAL A 1 181 ? -25.149 27.103 3.348 1.00 77.06 181 VAL A O 1
ATOM 1388 N N . THR A 1 182 ? -26.677 27.120 4.990 1.00 81.31 182 THR A N 1
ATOM 1389 C CA . THR A 1 182 ? -27.797 27.550 4.134 1.00 81.31 182 THR A CA 1
ATOM 1390 C C . THR A 1 182 ? -28.144 29.028 4.265 1.00 81.31 182 THR A C 1
ATOM 1392 O O . THR A 1 182 ? -28.905 29.552 3.455 1.00 81.31 182 THR A O 1
ATOM 1395 N N . GLY A 1 183 ? -27.620 29.703 5.289 1.00 84.44 183 GLY A N 1
ATOM 1396 C CA . GLY A 1 183 ? -28.014 31.057 5.675 1.00 84.44 183 GLY A CA 1
ATOM 1397 C C . GLY A 1 183 ? -29.401 31.139 6.321 1.00 84.44 183 GLY A C 1
ATOM 1398 O O . GLY A 1 183 ? -29.874 32.243 6.579 1.00 84.44 183 GLY A O 1
ATOM 1399 N N . GLN A 1 184 ? -30.069 30.006 6.570 1.00 85.94 184 GLN A N 1
ATOM 1400 C CA . GLN A 1 184 ? -31.397 29.972 7.182 1.00 85.94 184 GLN A CA 1
ATOM 1401 C C . GLN A 1 184 ? -31.314 30.033 8.706 1.00 85.94 184 GLN A C 1
ATOM 1403 O O . GLN A 1 184 ? -30.417 29.460 9.320 1.00 85.94 184 GLN A O 1
ATOM 1408 N N . THR A 1 185 ? -32.302 30.676 9.322 1.00 90.44 185 THR A N 1
ATOM 1409 C CA . THR A 1 185 ? -32.467 30.669 10.777 1.00 90.44 185 THR A CA 1
ATOM 1410 C C . THR A 1 185 ? -33.419 29.551 11.184 1.00 90.44 185 THR A C 1
ATOM 1412 O O . THR A 1 185 ? -34.523 29.443 10.652 1.00 90.44 185 THR A O 1
ATOM 1415 N N . TRP A 1 186 ? -32.997 28.716 12.128 1.00 92.44 186 TRP A N 1
ATOM 1416 C CA . TRP A 1 186 ? -33.762 27.601 12.669 1.00 92.44 186 TRP A CA 1
ATOM 1417 C C . TRP A 1 186 ? -34.206 27.893 14.098 1.00 92.44 186 TRP A C 1
ATOM 1419 O O . TRP A 1 186 ? -33.442 28.429 14.901 1.00 92.44 186 TRP A O 1
ATOM 1429 N N . GLN A 1 187 ? -35.394 27.407 14.445 1.00 94.75 187 GLN A N 1
ATOM 1430 C CA . GLN A 1 187 ? -35.674 27.019 15.821 1.00 94.75 187 GLN A CA 1
ATOM 1431 C C . GLN A 1 187 ? -34.991 25.673 16.051 1.00 94.75 187 GLN A C 1
ATOM 1433 O O . GLN A 1 187 ? -35.342 24.680 15.405 1.00 94.75 187 GLN A O 1
ATOM 1438 N N . ALA A 1 188 ? -33.984 25.640 16.915 1.00 95.56 188 ALA A N 1
ATOM 1439 C CA . ALA A 1 188 ? -33.036 24.541 16.968 1.00 95.56 188 ALA A CA 1
ATOM 1440 C C . ALA A 1 188 ? -32.956 23.876 18.341 1.00 95.56 188 ALA A C 1
ATOM 1442 O O . ALA A 1 188 ? -32.709 24.525 19.357 1.00 95.56 188 ALA A O 1
ATOM 1443 N N . ALA A 1 189 ? -33.091 22.553 18.346 1.00 96.94 189 ALA A N 1
ATOM 1444 C CA . ALA A 1 189 ? -32.797 21.709 19.491 1.00 96.94 189 ALA A CA 1
ATOM 1445 C C . ALA A 1 189 ? -31.296 21.386 19.533 1.00 96.94 189 ALA A C 1
ATOM 1447 O O . ALA A 1 189 ? -30.694 21.048 18.511 1.00 96.94 189 ALA A O 1
ATOM 1448 N N . ILE A 1 190 ? -30.698 21.476 20.718 1.00 97.25 190 ILE A N 1
ATOM 1449 C CA . ILE A 1 190 ? -29.264 21.303 20.960 1.00 97.25 190 ILE A CA 1
ATOM 1450 C C . ILE A 1 190 ? -29.040 20.043 21.792 1.00 97.25 190 ILE A C 1
ATOM 1452 O O . ILE A 1 190 ? -29.607 19.900 22.873 1.00 97.25 190 ILE A O 1
ATOM 1456 N N . ILE A 1 191 ? -28.195 19.144 21.292 1.00 96.75 191 ILE A N 1
ATOM 1457 C CA . ILE A 1 191 ? -27.820 17.889 21.946 1.00 96.75 191 ILE A CA 1
ATOM 1458 C C . ILE A 1 191 ? -26.300 17.890 22.143 1.00 96.75 191 ILE A C 1
ATOM 1460 O O . ILE A 1 191 ? -25.560 17.673 21.179 1.00 96.75 191 ILE A O 1
ATOM 1464 N N . PRO A 1 192 ? -25.802 18.170 23.356 1.00 93.56 192 PRO A N 1
ATOM 1465 C CA . PRO A 1 192 ? -24.370 18.173 23.633 1.00 93.56 192 PRO A CA 1
ATOM 1466 C C . PRO A 1 192 ? -23.731 16.796 23.434 1.00 93.56 192 PRO A C 1
ATOM 1468 O O . PRO A 1 192 ? -24.241 15.792 23.926 1.00 93.56 192 PRO A O 1
ATOM 1471 N N . THR A 1 193 ? -22.578 16.748 22.763 1.00 88.06 193 THR A N 1
ATOM 1472 C CA . THR A 1 193 ? -21.783 15.514 22.607 1.00 88.06 193 THR A CA 1
ATOM 1473 C C . THR A 1 193 ? -20.448 15.597 23.347 1.00 88.06 193 THR A C 1
ATOM 1475 O O . THR A 1 193 ? -19.960 14.590 23.854 1.00 88.06 193 THR A O 1
ATOM 1478 N N . SER A 1 194 ? -19.858 16.790 23.472 1.00 86.50 194 SER A N 1
ATOM 1479 C CA . SER A 1 194 ? -18.690 17.065 24.323 1.00 86.50 194 SER A CA 1
ATOM 1480 C C . SER A 1 194 ? -18.575 18.571 24.625 1.00 86.50 194 SER A C 1
ATOM 1482 O O . SER A 1 194 ? -19.296 19.360 24.017 1.00 86.50 194 SER A O 1
ATOM 1484 N N . PRO A 1 195 ? -17.633 19.028 25.476 1.00 85.38 195 PRO A N 1
ATOM 1485 C CA . PRO A 1 195 ? -17.350 20.463 25.629 1.00 85.38 195 PRO A CA 1
ATOM 1486 C C . PRO A 1 195 ? -16.992 21.165 24.309 1.00 85.38 195 PRO A C 1
ATOM 1488 O O . PRO A 1 195 ? -17.136 22.375 24.181 1.00 85.38 195 PRO A O 1
ATOM 1491 N N . HIS A 1 196 ? -16.554 20.403 23.304 1.00 88.62 196 HIS A N 1
ATOM 1492 C CA . HIS A 1 196 ? -16.088 20.916 22.020 1.00 88.62 196 HIS A CA 1
ATOM 1493 C C . HIS A 1 196 ? -16.981 20.534 20.838 1.00 88.62 196 HIS A C 1
ATOM 1495 O O . HIS A 1 196 ? -16.598 20.802 19.704 1.00 88.62 196 HIS A O 1
ATOM 1501 N N . SER A 1 197 ? -18.134 19.895 21.064 1.00 89.75 197 SER A N 1
ATOM 1502 C CA . SER A 1 197 ? -19.043 19.480 19.987 1.00 89.75 197 SER A CA 1
ATOM 1503 C C . SER A 1 197 ? -20.482 19.316 20.470 1.00 89.75 197 SER A C 1
ATOM 1505 O O . SER A 1 197 ? -20.725 18.943 21.618 1.00 89.75 197 SER A O 1
ATOM 1507 N N . TYR A 1 198 ? -21.437 19.567 19.584 1.00 92.44 198 TYR A N 1
ATOM 1508 C CA . TYR A 1 198 ? -22.854 19.314 19.831 1.00 92.44 198 TYR A CA 1
ATOM 1509 C C . TYR A 1 198 ? -23.581 19.053 18.514 1.00 92.44 198 TYR A C 1
ATOM 1511 O O . TYR A 1 198 ? -23.144 19.485 17.447 1.00 92.44 198 TYR A O 1
ATOM 1519 N N . THR A 1 199 ? -24.715 18.368 18.592 1.00 93.50 199 THR A N 1
ATOM 1520 C CA . THR A 1 199 ? -25.638 18.192 17.473 1.00 93.50 199 THR A CA 1
ATOM 1521 C C . THR A 1 199 ? -26.746 19.234 17.568 1.00 93.50 199 THR A C 1
ATOM 1523 O O . THR A 1 199 ? -27.356 19.434 18.616 1.00 93.50 199 THR A O 1
ATOM 1526 N N . VAL A 1 200 ? -27.009 19.903 16.452 1.00 93.94 200 VAL A N 1
ATOM 1527 C CA . VAL A 1 200 ? -28.106 20.853 16.272 1.00 93.94 200 VAL A CA 1
ATOM 1528 C C . VAL A 1 200 ? -29.149 20.191 15.404 1.00 93.94 200 VAL A C 1
ATOM 1530 O O . VAL A 1 200 ? -28.805 19.680 14.340 1.00 93.94 200 VAL A O 1
ATOM 1533 N N . ARG A 1 201 ? -30.412 20.213 15.819 1.00 94.12 201 ARG A N 1
ATOM 1534 C CA . ARG A 1 201 ? -31.530 19.695 15.029 1.00 94.12 201 ARG A CA 1
ATOM 1535 C C . ARG A 1 201 ? -32.541 20.793 14.770 1.00 94.12 201 ARG A C 1
ATOM 1537 O O . ARG A 1 201 ? -32.938 21.492 15.698 1.00 94.12 201 ARG A O 1
ATOM 1544 N N . ASN A 1 202 ? -32.970 20.911 13.521 1.00 94.12 202 ASN A N 1
ATOM 1545 C CA . ASN A 1 202 ? -34.089 21.769 13.175 1.00 94.12 202 ASN A CA 1
ATOM 1546 C C . ASN A 1 202 ? -35.369 21.175 13.785 1.00 94.12 202 ASN A C 1
ATOM 1548 O O . ASN A 1 202 ? -35.633 19.978 13.641 1.00 94.12 202 ASN A O 1
ATOM 1552 N N . THR A 1 203 ? -36.119 21.989 14.525 1.00 93.00 203 THR A N 1
ATOM 1553 C CA . THR A 1 203 ? -37.352 21.550 15.199 1.00 93.00 203 THR A CA 1
ATOM 1554 C C . THR A 1 203 ? -38.551 21.462 14.253 1.00 93.00 203 THR A C 1
ATOM 1556 O O . THR A 1 203 ? -39.549 20.822 14.604 1.00 93.00 203 THR A O 1
ATOM 1559 N N . ASP A 1 204 ? -38.438 22.037 13.050 1.00 88.69 204 ASP A N 1
ATOM 1560 C CA . ASP A 1 204 ? -39.422 21.908 11.980 1.00 88.69 204 ASP A CA 1
ATOM 1561 C C . ASP A 1 204 ? -39.400 20.492 11.379 1.00 88.69 204 ASP A C 1
ATOM 1563 O O . ASP A 1 204 ? -38.407 20.035 10.807 1.00 88.69 204 ASP A O 1
ATOM 1567 N N . GLN A 1 205 ? -40.526 19.785 11.493 1.00 79.56 205 GLN A N 1
ATOM 1568 C CA . GLN A 1 205 ? -40.690 18.430 10.963 1.00 79.56 205 GLN A CA 1
ATOM 1569 C C . GLN A 1 205 ? -40.769 18.390 9.430 1.00 79.56 205 GLN A C 1
ATOM 1571 O O . GLN A 1 205 ? -40.517 17.338 8.840 1.00 79.56 205 GLN A O 1
ATOM 1576 N N . GLN A 1 206 ? -41.095 19.514 8.786 1.00 83.88 206 GLN A N 1
ATOM 1577 C CA . GLN A 1 206 ? -41.186 19.631 7.330 1.00 83.88 206 GLN A CA 1
ATOM 1578 C C . GLN A 1 206 ? -39.851 20.017 6.682 1.00 83.88 206 GLN A C 1
ATOM 1580 O O . GLN A 1 206 ? -39.758 20.077 5.455 1.00 83.88 206 GLN A O 1
ATOM 1585 N N . ALA A 1 207 ? -38.797 20.224 7.480 1.00 84.00 207 ALA A N 1
ATOM 1586 C CA . ALA A 1 207 ? -37.475 20.547 6.970 1.00 84.00 207 ALA A CA 1
ATOM 1587 C C . ALA A 1 207 ? -36.971 19.478 5.979 1.00 84.00 207 ALA A C 1
ATOM 1589 O O . ALA A 1 207 ? -36.994 18.263 6.247 1.00 84.00 207 ALA A O 1
ATOM 1590 N N . ALA A 1 208 ? -36.474 19.959 4.834 1.00 80.81 208 ALA A N 1
ATOM 1591 C CA . ALA A 1 208 ? -35.853 19.135 3.804 1.00 80.81 208 ALA A CA 1
ATOM 1592 C C . ALA A 1 208 ? -34.709 18.284 4.397 1.00 80.81 208 ALA A C 1
ATOM 1594 O O . ALA A 1 208 ? -34.074 18.720 5.361 1.00 80.81 208 ALA A O 1
ATOM 1595 N N . PRO A 1 209 ? -34.437 17.069 3.876 1.00 77.56 209 PRO A N 1
ATOM 1596 C CA . PRO A 1 209 ? -33.476 16.136 4.474 1.00 77.56 209 PRO A CA 1
ATOM 1597 C C . PRO A 1 209 ? -32.087 16.725 4.771 1.00 77.56 209 PRO A C 1
ATOM 1599 O O . PRO A 1 209 ? -31.489 16.409 5.799 1.00 77.56 209 PRO A O 1
ATOM 1602 N N . ASP A 1 210 ? -31.598 17.618 3.915 1.00 79.44 210 ASP A N 1
ATOM 1603 C CA . ASP A 1 210 ? -30.327 18.339 4.028 1.00 79.44 210 ASP A CA 1
ATOM 1604 C C . ASP A 1 210 ? -30.328 19.461 5.087 1.00 79.44 210 ASP A C 1
ATOM 1606 O O . ASP A 1 210 ? -29.261 19.898 5.528 1.00 79.44 210 ASP A O 1
ATOM 1610 N N . ASN A 1 211 ? -31.502 19.856 5.585 1.00 85.06 211 ASN A N 1
ATOM 1611 C CA . ASN A 1 211 ? -31.715 20.935 6.560 1.00 85.06 211 ASN A CA 1
ATOM 1612 C C . ASN A 1 211 ? -32.217 20.447 7.924 1.00 85.06 211 ASN A C 1
ATOM 1614 O O . ASN A 1 211 ? -32.730 21.228 8.724 1.00 85.06 211 ASN A O 1
ATOM 1618 N N . ARG A 1 212 ? -32.059 19.150 8.213 1.00 85.31 212 ARG A N 1
ATOM 1619 C CA . ARG A 1 212 ? -32.532 18.552 9.471 1.00 85.31 212 ARG A CA 1
ATOM 1620 C C . ARG A 1 212 ? -31.556 18.686 10.634 1.00 85.31 212 ARG A C 1
ATOM 1622 O O . ARG A 1 212 ? -32.002 18.728 11.779 1.00 85.31 212 ARG A O 1
ATOM 1629 N N . TYR A 1 213 ? -30.245 18.712 10.381 1.00 89.56 213 TYR A N 1
ATOM 1630 C CA . TYR A 1 213 ? -29.251 18.776 11.456 1.00 89.56 213 TYR A CA 1
ATOM 1631 C C . TYR A 1 213 ? -27.879 19.330 11.036 1.00 89.56 213 TYR A C 1
ATOM 1633 O O . TYR A 1 213 ? -27.498 19.292 9.863 1.00 89.56 213 TYR A O 1
ATOM 1641 N N . ARG A 1 214 ? -27.106 19.802 12.023 1.00 90.31 214 ARG A N 1
ATOM 1642 C CA . ARG A 1 214 ? -25.674 20.158 11.935 1.00 90.31 214 ARG A CA 1
ATOM 1643 C C . ARG A 1 214 ? -24.921 19.557 13.122 1.00 90.31 214 ARG A C 1
ATOM 1645 O O . ARG A 1 214 ? -25.526 19.277 14.151 1.00 90.31 214 ARG A O 1
ATOM 1652 N N . LYS A 1 215 ? -23.602 19.380 12.999 1.00 89.50 215 LYS A N 1
ATOM 1653 C CA . LYS A 1 215 ? -22.736 18.914 14.100 1.00 89.50 215 LYS A CA 1
ATOM 1654 C C . LYS A 1 215 ? -21.537 19.853 14.318 1.00 89.50 215 LYS A C 1
ATOM 1656 O O . LYS A 1 215 ? -20.417 19.497 13.934 1.00 89.50 215 LYS A O 1
ATOM 1661 N N . PRO A 1 216 ? -21.742 21.084 14.833 1.00 84.75 216 PRO A N 1
ATOM 1662 C CA . PRO A 1 216 ? -20.640 21.987 15.152 1.00 84.75 216 PRO A CA 1
ATOM 1663 C C . PRO A 1 216 ? -19.624 21.331 16.091 1.00 84.75 216 PRO A C 1
ATOM 1665 O O . PRO A 1 216 ? -19.989 20.642 17.042 1.00 84.75 216 PRO A O 1
ATOM 1668 N N . GLY A 1 217 ? -18.334 21.535 15.815 1.00 78.12 217 GLY A N 1
ATOM 1669 C CA . GLY A 1 217 ? -17.258 20.896 16.581 1.00 78.12 217 GLY A CA 1
ATOM 1670 C C . GLY A 1 217 ? -16.958 19.440 16.202 1.00 78.12 217 GLY A C 1
ATOM 1671 O O . GLY A 1 217 ? -16.020 18.850 16.739 1.00 78.12 217 GLY A O 1
ATOM 1672 N N . GLY A 1 218 ? -17.696 18.882 15.237 1.00 82.69 218 GLY A N 1
ATOM 1673 C CA . GLY A 1 218 ? -17.444 17.570 14.650 1.00 82.69 218 GLY A CA 1
ATOM 1674 C C . GLY A 1 218 ? -18.424 16.490 15.103 1.00 82.69 218 GLY A C 1
ATOM 1675 O O . GLY A 1 218 ? -19.200 16.655 16.040 1.00 82.69 218 GLY A O 1
ATOM 1676 N N . ALA A 1 219 ? -18.389 15.363 14.396 1.00 81.62 219 ALA A N 1
ATOM 1677 C CA . ALA A 1 219 ? -19.257 14.224 14.652 1.00 81.62 219 ALA A CA 1
ATOM 1678 C C . ALA A 1 219 ? -18.616 13.316 15.720 1.00 81.62 219 ALA A C 1
ATOM 1680 O O . ALA A 1 219 ? -17.652 12.608 15.436 1.00 81.62 219 ALA A O 1
ATOM 1681 N N . VAL A 1 220 ? -19.130 13.373 16.950 1.00 86.69 220 VAL A N 1
ATOM 1682 C CA . VAL A 1 220 ? -18.607 12.644 18.120 1.00 86.69 220 VAL A CA 1
ATOM 1683 C C . VAL A 1 220 ? -19.661 11.656 18.625 1.00 86.69 220 VAL A C 1
ATOM 1685 O O . VAL A 1 220 ? -20.855 11.903 18.475 1.00 86.69 220 VAL A O 1
ATOM 1688 N N . ILE A 1 221 ? -19.222 10.533 19.200 1.00 91.25 221 ILE A N 1
ATOM 1689 C CA . ILE A 1 221 ? -20.103 9.529 19.810 1.00 91.25 221 ILE A CA 1
ATOM 1690 C C . ILE A 1 221 ? -20.775 10.132 21.044 1.00 91.25 221 ILE A C 1
ATOM 1692 O O . ILE A 1 221 ? -20.110 10.593 21.976 1.00 91.25 221 ILE A O 1
ATOM 1696 N N . PHE A 1 222 ? -22.101 10.124 21.050 1.00 95.00 222 PHE A N 1
ATOM 1697 C CA . PHE A 1 222 ? -22.889 10.616 22.168 1.00 95.00 222 PHE A CA 1
ATOM 1698 C C . PHE A 1 222 ? -22.795 9.662 23.360 1.00 95.00 222 PHE A C 1
ATOM 1700 O O . PHE A 1 222 ? -22.834 8.446 23.191 1.00 95.00 222 PHE A O 1
ATOM 1707 N N . ASN A 1 223 ? -22.679 10.228 24.565 1.00 94.62 223 ASN A N 1
ATOM 1708 C CA . ASN A 1 223 ? -22.551 9.497 25.830 1.00 94.62 223 ASN A CA 1
ATOM 1709 C C . ASN A 1 223 ? -21.376 8.492 25.882 1.00 94.62 223 ASN A C 1
ATOM 1711 O O . ASN A 1 223 ? -21.414 7.528 26.636 1.00 94.62 223 ASN A O 1
ATOM 1715 N N . ILE A 1 224 ? -20.286 8.729 25.137 1.00 91.88 224 ILE A N 1
ATOM 1716 C CA . ILE A 1 224 ? -19.127 7.811 25.053 1.00 91.88 224 ILE A CA 1
ATOM 1717 C C . ILE A 1 224 ? -18.552 7.382 26.418 1.00 91.88 224 ILE A C 1
ATOM 1719 O O . ILE A 1 224 ? -18.039 6.275 26.555 1.00 91.88 224 ILE A O 1
ATOM 1723 N N . LYS A 1 225 ? -18.683 8.222 27.454 1.00 90.06 225 LYS A N 1
ATOM 1724 C CA . LYS A 1 225 ? -18.247 7.909 28.825 1.00 90.06 225 LYS A CA 1
ATOM 1725 C C . LYS A 1 225 ? -18.914 6.651 29.393 1.00 90.06 225 LYS A C 1
ATOM 1727 O O . LYS A 1 225 ? -18.288 5.969 30.200 1.00 90.06 225 LYS A O 1
ATOM 1732 N N . ALA A 1 226 ? -20.122 6.310 28.934 1.00 92.94 226 ALA A N 1
ATOM 1733 C CA . ALA A 1 226 ? -20.833 5.099 29.333 1.00 92.94 226 ALA A CA 1
ATOM 1734 C C . ALA A 1 226 ? -20.016 3.826 29.088 1.00 92.94 226 ALA A C 1
ATOM 1736 O O . ALA A 1 226 ? -20.121 2.896 29.880 1.00 92.94 226 ALA A O 1
ATOM 1737 N N . LEU A 1 227 ? -19.127 3.816 28.082 1.00 93.00 227 LEU A N 1
ATOM 1738 C CA . LEU A 1 227 ? -18.188 2.712 27.859 1.00 93.00 227 LEU A CA 1
ATOM 1739 C C . LEU A 1 227 ? -17.415 2.352 29.129 1.00 93.00 227 LEU A C 1
ATOM 1741 O O . LEU A 1 227 ? -17.162 1.184 29.363 1.00 93.00 227 LEU A O 1
ATOM 1745 N N . GLN A 1 228 ? -17.078 3.319 29.976 1.00 91.69 228 GLN A N 1
ATOM 1746 C CA . GLN A 1 228 ? -16.288 3.079 31.184 1.00 91.69 228 GLN A CA 1
ATOM 1747 C C . GLN A 1 228 ? -17.114 3.158 32.470 1.00 91.69 228 GLN A C 1
ATOM 1749 O O . GLN A 1 228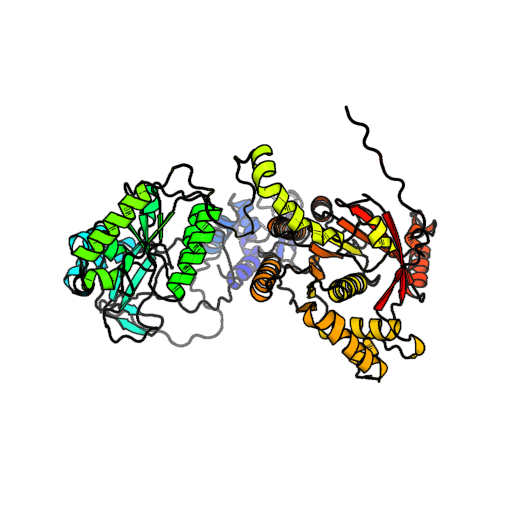 ? -16.734 2.559 33.472 1.00 91.69 228 GLN A O 1
ATOM 1754 N N . THR A 1 229 ? -18.218 3.908 32.469 1.00 90.81 229 THR A N 1
ATOM 1755 C CA . THR A 1 229 ? -18.983 4.202 33.691 1.00 90.81 229 THR A CA 1
ATOM 1756 C C . THR A 1 229 ? -20.251 3.370 33.857 1.00 90.81 229 THR A C 1
ATOM 1758 O O . THR A 1 229 ? -20.842 3.399 34.936 1.00 90.81 229 THR A O 1
ATOM 1761 N N . ALA A 1 230 ? -20.714 2.679 32.812 1.00 93.38 230 ALA A N 1
ATOM 1762 C CA . ALA A 1 230 ? -21.948 1.904 32.875 1.00 93.38 230 ALA A CA 1
ATOM 1763 C C . ALA A 1 230 ? -21.830 0.715 33.843 1.00 93.38 230 ALA A C 1
ATOM 1765 O O . ALA A 1 230 ? -20.812 0.025 33.889 1.00 93.38 230 ALA A O 1
ATOM 1766 N N . GLN A 1 231 ? -22.907 0.451 34.588 1.00 93.44 231 GLN A N 1
ATOM 1767 C CA . GLN A 1 231 ? -23.032 -0.728 35.461 1.00 93.44 231 GLN A CA 1
ATOM 1768 C C . GLN A 1 231 ? -23.907 -1.837 34.859 1.00 93.44 231 GLN A C 1
ATOM 1770 O O . GLN A 1 231 ? -24.031 -2.908 35.441 1.00 93.44 231 GLN A O 1
ATOM 1775 N N . GLN A 1 232 ? -24.498 -1.580 33.694 1.00 94.69 232 GLN A N 1
ATOM 1776 C CA . GLN A 1 232 ? -25.289 -2.526 32.914 1.00 94.69 232 GLN A CA 1
ATOM 1777 C C . GLN A 1 232 ? -24.780 -2.557 31.464 1.00 94.69 232 GLN A C 1
ATOM 1779 O O . GLN A 1 232 ? -24.106 -1.604 31.055 1.00 94.69 232 GLN A O 1
ATOM 1784 N N . PRO A 1 233 ? -25.072 -3.620 30.691 1.00 97.06 233 PRO A N 1
ATOM 1785 C CA . PRO A 1 233 ? -24.797 -3.675 29.258 1.00 97.06 233 PRO A CA 1
ATOM 1786 C C . PRO A 1 233 ? -25.175 -2.396 28.502 1.00 97.06 233 PRO A C 1
ATOM 1788 O O . PRO A 1 233 ? -26.171 -1.741 28.810 1.00 97.06 233 PRO A O 1
ATOM 1791 N N . ILE A 1 234 ? -24.353 -2.043 27.515 1.00 98.06 234 ILE A N 1
ATOM 1792 C CA . ILE A 1 234 ? -24.396 -0.747 26.832 1.00 98.06 234 ILE A CA 1
ATOM 1793 C C . ILE A 1 234 ? -24.986 -0.929 25.441 1.00 98.06 234 ILE A C 1
ATOM 1795 O O . ILE A 1 234 ? -24.415 -1.620 24.600 1.00 98.06 234 ILE A O 1
ATOM 1799 N N . ILE A 1 235 ? -26.097 -0.258 25.174 1.00 98.06 235 ILE A N 1
ATOM 1800 C CA . ILE A 1 235 ? -26.795 -0.323 23.895 1.00 98.06 235 ILE A CA 1
ATOM 1801 C C . ILE A 1 235 ? -26.186 0.678 22.903 1.00 98.06 235 ILE A C 1
ATOM 1803 O O . ILE A 1 235 ? -26.008 1.860 23.198 1.00 98.06 235 ILE A O 1
ATOM 1807 N N . ILE A 1 236 ? -25.861 0.201 21.706 1.00 97.50 236 ILE A N 1
ATOM 1808 C CA . ILE A 1 236 ? -25.321 0.982 20.595 1.00 97.50 236 ILE A CA 1
ATOM 1809 C C . ILE A 1 236 ? -26.456 1.302 19.625 1.00 97.50 236 ILE A C 1
ATOM 1811 O O . ILE A 1 236 ? -27.066 0.384 19.080 1.00 97.50 236 ILE A O 1
ATOM 1815 N N . THR A 1 237 ? -26.692 2.593 19.388 1.00 95.44 237 THR A N 1
ATOM 1816 C CA . THR A 1 237 ? -27.751 3.116 18.502 1.00 95.44 237 THR A CA 1
ATOM 1817 C C . THR A 1 237 ? -27.169 4.017 17.403 1.00 95.44 237 THR A C 1
ATOM 1819 O O . THR A 1 237 ? -26.031 4.482 17.523 1.00 95.44 237 THR A O 1
ATOM 1822 N N . GLU A 1 238 ? -27.913 4.289 16.325 1.00 89.19 238 GLU A N 1
ATOM 1823 C CA . GLU A 1 238 ? -27.408 5.058 15.170 1.00 89.19 238 GLU A CA 1
ATOM 1824 C C . GLU A 1 238 ? -27.327 6.579 15.407 1.00 89.19 238 GLU A C 1
ATOM 1826 O O . GLU A 1 238 ? -26.605 7.276 14.691 1.00 89.19 238 GLU A O 1
ATOM 1831 N N . GLY A 1 239 ? -28.012 7.106 16.427 1.00 90.94 239 GLY A N 1
ATOM 1832 C CA . GLY A 1 239 ? -28.104 8.543 16.667 1.00 90.94 239 GLY A CA 1
ATOM 1833 C C . GLY A 1 239 ? -28.308 8.934 18.127 1.00 90.94 239 GLY A C 1
ATOM 1834 O O . GLY A 1 239 ? -28.535 8.115 19.013 1.00 90.94 239 GLY A O 1
ATOM 1835 N N . GLU A 1 240 ? -28.215 10.237 18.398 1.00 94.75 240 GLU A N 1
ATOM 1836 C CA . GLU A 1 240 ? -28.297 10.756 19.766 1.00 94.75 240 GLU A CA 1
ATOM 1837 C C . GLU A 1 240 ? -29.719 10.665 20.343 1.00 94.75 240 GLU A C 1
ATOM 1839 O O . GLU A 1 240 ? -29.887 10.459 21.541 1.00 94.75 240 GLU A O 1
ATOM 1844 N N . ILE A 1 241 ? -30.749 10.795 19.499 1.00 95.31 241 ILE A N 1
ATOM 1845 C CA . ILE A 1 241 ? -32.155 10.685 19.921 1.00 95.31 241 ILE A CA 1
ATOM 1846 C C . ILE A 1 241 ? -32.517 9.236 20.269 1.00 95.31 241 ILE A C 1
ATOM 1848 O O . ILE A 1 241 ? -33.245 9.011 21.234 1.00 95.31 241 ILE A O 1
ATOM 1852 N N . ASP A 1 242 ? -31.984 8.261 19.541 1.00 96.31 242 ASP A N 1
ATOM 1853 C CA . ASP A 1 242 ? -32.221 6.840 19.804 1.00 96.31 242 ASP A CA 1
ATOM 1854 C C . ASP A 1 242 ? -31.551 6.412 21.106 1.00 96.31 242 ASP A C 1
ATOM 1856 O O . ASP A 1 242 ? -32.202 5.821 21.965 1.00 96.31 242 ASP A O 1
ATOM 1860 N N . ALA A 1 243 ? -30.303 6.839 21.331 1.00 97.38 243 ALA A N 1
ATOM 1861 C CA . ALA A 1 243 ? -29.623 6.643 22.608 1.00 97.38 243 ALA A CA 1
ATOM 1862 C C . ALA A 1 243 ? -30.412 7.257 23.777 1.00 97.38 243 ALA A C 1
ATOM 1864 O O . ALA A 1 243 ? -30.618 6.603 24.799 1.00 97.38 243 ALA A O 1
ATOM 1865 N N . LEU A 1 244 ? -30.899 8.495 23.625 1.00 97.94 244 LEU A N 1
ATOM 1866 C CA . LEU A 1 244 ? -31.751 9.142 24.628 1.00 97.94 244 LEU A CA 1
ATOM 1867 C C . LEU A 1 244 ? -33.055 8.368 24.863 1.00 97.94 244 LEU A C 1
ATOM 1869 O O . LEU A 1 244 ? -33.508 8.288 26.001 1.00 97.94 244 LEU A O 1
ATOM 1873 N N . SER A 1 245 ? -33.633 7.776 23.816 1.00 98.06 245 SER A N 1
ATOM 1874 C CA . SER A 1 245 ? -34.876 7.002 23.910 1.00 98.06 245 SER A CA 1
ATOM 1875 C C . SER A 1 245 ? -34.681 5.704 24.692 1.00 98.06 245 SER A C 1
ATOM 1877 O O . SER A 1 245 ? -35.508 5.353 25.530 1.00 98.06 245 SER A O 1
ATOM 1879 N N . VAL A 1 246 ? -33.545 5.035 24.484 1.00 97.94 246 VAL A N 1
ATOM 1880 C CA . VAL A 1 246 ? -33.142 3.858 25.265 1.00 97.94 246 VAL A CA 1
ATOM 1881 C C . VAL A 1 246 ? -32.907 4.217 26.733 1.00 97.94 246 VAL A C 1
ATOM 1883 O O . VAL A 1 246 ? -33.364 3.498 27.620 1.00 97.94 246 VAL A O 1
ATOM 1886 N N . ILE A 1 247 ? -32.235 5.341 27.001 1.00 97.50 247 ILE A N 1
ATOM 1887 C CA . ILE A 1 247 ? -31.965 5.807 28.370 1.00 97.50 247 ILE A CA 1
ATOM 1888 C C . ILE A 1 247 ? -33.261 6.160 29.102 1.00 97.50 247 ILE A C 1
ATOM 1890 O O . ILE A 1 247 ? -33.439 5.805 30.265 1.00 97.50 247 ILE A O 1
ATOM 1894 N N . GLU A 1 248 ? -34.188 6.818 28.413 1.00 96.56 248 GLU A N 1
ATOM 1895 C CA . GLU A 1 248 ? -35.508 7.147 28.942 1.00 96.56 248 GLU A CA 1
ATOM 1896 C C . GLU A 1 248 ? -36.331 5.889 29.277 1.00 96.56 248 GLU A C 1
ATOM 1898 O O . GLU A 1 248 ? -37.082 5.884 30.251 1.00 96.56 248 GLU A O 1
ATOM 1903 N N . ALA A 1 249 ? -36.162 4.809 28.509 1.00 95.94 249 ALA A N 1
ATOM 1904 C CA . ALA A 1 249 ? -36.795 3.514 28.753 1.00 95.94 249 ALA A CA 1
ATOM 1905 C C . ALA A 1 249 ? -36.059 2.641 29.797 1.00 95.94 249 ALA A C 1
ATOM 1907 O O . ALA A 1 249 ? -36.491 1.516 30.055 1.00 95.94 249 ALA A O 1
ATOM 1908 N N . GLY A 1 250 ? -34.987 3.155 30.420 1.00 94.44 250 GLY A N 1
ATOM 1909 C CA . GLY A 1 250 ? -34.266 2.521 31.532 1.00 94.44 250 GLY A CA 1
ATOM 1910 C C . GLY A 1 250 ? -32.947 1.823 31.168 1.00 94.44 250 GLY A C 1
ATOM 1911 O O . GLY A 1 250 ? -32.281 1.291 32.057 1.00 94.44 250 GLY A O 1
ATOM 1912 N N . GLY A 1 251 ? -32.544 1.826 29.895 1.00 95.56 251 GLY A N 1
ATOM 1913 C CA . GLY A 1 251 ? -31.260 1.274 29.451 1.00 95.56 251 GLY A CA 1
ATOM 1914 C C . GLY A 1 251 ? -30.080 2.232 29.648 1.00 95.56 251 GLY A C 1
ATOM 1915 O O . GLY A 1 251 ? -30.237 3.384 30.046 1.00 95.56 251 GLY A O 1
ATOM 1916 N N . GLU A 1 252 ? -28.870 1.774 29.329 1.00 97.56 252 GLU A N 1
ATOM 1917 C CA . GLU A 1 252 ? -27.701 2.644 29.154 1.00 97.56 252 GLU A CA 1
ATOM 1918 C C . GLU A 1 252 ? -27.257 2.558 27.693 1.00 97.56 252 GLU A C 1
ATOM 1920 O O . GLU A 1 252 ? -27.171 1.461 27.141 1.00 97.56 252 GLU A O 1
ATOM 1925 N N . ALA A 1 253 ? -27.014 3.699 27.045 1.00 97.62 253 ALA A N 1
ATOM 1926 C CA . ALA A 1 253 ? -26.791 3.721 25.603 1.00 97.62 253 ALA A CA 1
ATOM 1927 C C . ALA A 1 253 ? -25.787 4.775 25.143 1.00 97.62 253 ALA A C 1
ATOM 1929 O O . ALA A 1 253 ? -25.631 5.831 25.763 1.00 97.62 253 ALA A O 1
ATOM 1930 N N . ILE A 1 254 ? -25.165 4.497 23.997 1.00 97.50 254 ILE A N 1
ATOM 1931 C CA . ILE A 1 254 ? -24.386 5.460 23.220 1.00 97.50 254 ILE A CA 1
ATOM 1932 C C . ILE A 1 254 ? -24.966 5.622 21.813 1.00 97.50 254 ILE A C 1
ATOM 1934 O O . ILE A 1 254 ? -25.530 4.689 21.236 1.00 97.50 254 ILE A O 1
ATOM 1938 N N . GLY A 1 255 ? -24.835 6.834 21.274 1.00 95.62 255 GLY A N 1
ATOM 1939 C CA . GLY A 1 255 ? -25.350 7.202 19.954 1.00 95.62 255 GLY A CA 1
ATOM 1940 C C . GLY A 1 255 ? -24.212 7.428 18.970 1.00 95.62 255 GLY A C 1
ATOM 1941 O O . GLY A 1 255 ? -23.322 8.250 19.216 1.00 95.62 255 GLY A O 1
ATOM 1942 N N . LEU A 1 256 ? -24.222 6.702 17.857 1.00 92.94 256 LEU A N 1
ATOM 1943 C CA . LEU A 1 256 ? -23.202 6.826 16.826 1.00 92.94 256 LEU A CA 1
ATOM 1944 C C . LEU A 1 256 ? -23.410 8.099 15.986 1.00 92.94 256 LEU A C 1
ATOM 1946 O O . LEU A 1 256 ? -24.525 8.567 15.787 1.00 92.94 256 LEU A O 1
ATOM 1950 N N . PRO A 1 257 ? -22.343 8.730 15.470 1.00 79.31 257 PRO A N 1
ATOM 1951 C CA . PRO A 1 257 ? -22.502 9.862 14.569 1.00 79.31 257 PRO A CA 1
ATOM 1952 C C . PRO A 1 257 ? -22.745 9.403 13.117 1.00 79.31 257 PRO A C 1
ATOM 1954 O O . PRO A 1 257 ? -21.854 9.515 12.271 1.00 79.31 257 PRO A O 1
ATOM 1957 N N . GLY A 1 258 ? -23.957 8.924 12.815 1.00 66.75 258 GLY A N 1
ATOM 1958 C CA . GLY A 1 258 ? -24.372 8.499 11.467 1.00 66.75 258 GLY A CA 1
ATOM 1959 C C . GLY A 1 258 ? -23.531 7.353 10.882 1.00 66.75 258 GLY A C 1
ATOM 1960 O O . GLY A 1 258 ? -22.837 6.642 11.608 1.00 66.75 258 GLY A O 1
ATOM 1961 N N . THR A 1 259 ? -23.517 7.214 9.549 1.00 54.72 259 THR A N 1
ATOM 1962 C CA . THR A 1 259 ? -22.947 6.046 8.830 1.00 54.72 259 THR A CA 1
ATOM 1963 C C . THR A 1 259 ? -21.449 5.789 9.057 1.00 54.72 259 THR A C 1
ATOM 1965 O O . THR A 1 259 ? -20.961 4.680 8.846 1.00 54.72 259 THR A O 1
ATOM 1968 N N . THR A 1 260 ? -20.681 6.786 9.511 1.00 65.06 260 THR A N 1
ATOM 1969 C CA . THR A 1 260 ? -19.253 6.613 9.856 1.00 65.06 260 THR A CA 1
ATOM 1970 C C . THR A 1 260 ? -19.006 6.251 11.321 1.00 65.06 260 THR A C 1
ATOM 1972 O O . THR A 1 260 ? -17.877 5.912 11.688 1.00 65.06 260 THR A O 1
ATOM 1975 N N . GLY A 1 261 ? -20.040 6.326 12.161 1.00 75.38 261 GLY A N 1
ATOM 1976 C CA . GLY A 1 261 ? -19.936 6.186 13.608 1.00 75.38 261 GLY A CA 1
ATOM 1977 C C . GLY A 1 261 ? -19.490 4.801 14.068 1.00 75.38 261 GLY A C 1
ATOM 1978 O O . GLY A 1 261 ? -18.696 4.714 15.001 1.00 75.38 261 GLY A O 1
ATOM 1979 N N . ALA A 1 262 ? -19.876 3.742 13.350 1.00 83.88 262 ALA A N 1
ATOM 1980 C CA . ALA A 1 262 ? -19.431 2.374 13.627 1.00 83.88 262 ALA A CA 1
ATOM 1981 C C . ALA A 1 262 ? -17.896 2.259 13.647 1.00 83.88 262 ALA A C 1
ATOM 1983 O O . ALA A 1 262 ? -17.302 1.753 14.596 1.00 83.88 262 ALA A O 1
ATOM 1984 N N . ARG A 1 263 ? -17.225 2.823 12.634 1.00 83.44 263 ARG A N 1
ATOM 1985 C CA . ARG A 1 263 ? -15.754 2.834 12.557 1.00 83.44 263 ARG A CA 1
ATOM 1986 C C . ARG A 1 263 ? -15.119 3.747 13.599 1.00 83.44 263 ARG A C 1
ATOM 1988 O O . ARG A 1 263 ? -14.002 3.481 14.025 1.00 83.44 263 ARG A O 1
ATOM 1995 N N . ALA A 1 264 ? -15.790 4.836 13.974 1.00 80.44 264 ALA A N 1
ATOM 1996 C CA . ALA A 1 264 ? -15.302 5.703 15.039 1.00 80.44 264 ALA A CA 1
ATOM 1997 C C . ALA A 1 264 ? -15.260 4.947 16.371 1.00 80.44 264 ALA A C 1
ATOM 1999 O O . ALA A 1 264 ? -14.224 4.969 17.022 1.00 80.44 264 ALA A O 1
ATOM 2000 N N . LEU A 1 265 ? -16.320 4.206 16.707 1.00 87.56 265 LEU A N 1
ATOM 2001 C CA . LEU A 1 265 ? -16.374 3.405 17.929 1.00 87.56 265 LEU A CA 1
ATOM 2002 C C . LEU A 1 265 ? -15.293 2.314 17.947 1.00 87.56 265 LEU A C 1
ATOM 2004 O O . LEU A 1 265 ? -14.582 2.173 18.935 1.00 87.56 265 LEU A O 1
ATOM 2008 N N . LEU A 1 266 ? -15.105 1.597 16.835 1.00 84.44 266 LEU A N 1
ATOM 2009 C CA . LEU A 1 266 ? -14.051 0.579 16.735 1.00 84.44 266 LEU A CA 1
ATOM 2010 C C . LEU A 1 266 ? -12.639 1.156 16.915 1.00 84.44 266 LEU A C 1
ATOM 2012 O O . LEU A 1 266 ? -11.796 0.498 17.520 1.00 84.44 266 LEU A O 1
ATOM 2016 N N . ARG A 1 267 ? -12.383 2.384 16.441 1.00 79.81 267 ARG A N 1
ATOM 2017 C CA . ARG A 1 267 ? -11.099 3.070 16.660 1.00 79.81 267 ARG A CA 1
ATOM 2018 C C . ARG A 1 267 ? -10.869 3.446 18.120 1.00 79.81 267 ARG A C 1
ATOM 2020 O O . ARG A 1 267 ? -9.742 3.345 18.588 1.00 79.81 267 ARG A O 1
ATOM 2027 N N . GLU A 1 268 ? -11.906 3.851 18.853 1.00 78.06 268 GLU A N 1
ATOM 2028 C CA . GLU A 1 268 ? -11.777 4.132 20.295 1.00 78.06 268 GLU A CA 1
ATOM 2029 C C . GLU A 1 268 ? -11.245 2.910 21.052 1.00 78.06 268 GLU A C 1
ATOM 2031 O O . GLU A 1 268 ? -10.423 3.034 21.963 1.00 78.06 268 GLU A O 1
ATOM 2036 N N . PHE A 1 269 ? -11.665 1.719 20.627 1.00 84.25 269 PHE A N 1
ATOM 2037 C CA . PHE A 1 269 ? -11.205 0.463 21.197 1.00 84.25 269 PHE A CA 1
ATOM 2038 C C . PHE A 1 269 ? -9.792 0.060 20.759 1.00 84.25 269 PHE A C 1
ATOM 2040 O O . PHE A 1 269 ? -9.031 -0.470 21.566 1.00 84.25 269 PHE A O 1
ATOM 2047 N N . GLU A 1 270 ? -9.403 0.360 19.518 1.00 73.50 270 GLU A N 1
ATOM 2048 C CA . GLU A 1 270 ? -8.015 0.208 19.048 1.00 73.50 270 GLU A CA 1
ATOM 2049 C C . GLU A 1 270 ? -7.050 1.111 19.829 1.00 73.50 270 GLU A C 1
ATOM 2051 O O . GLU A 1 270 ? -5.908 0.732 20.082 1.00 73.50 270 GLU A O 1
ATOM 2056 N N . HIS A 1 271 ? -7.518 2.282 20.267 1.00 72.19 271 HIS A N 1
ATOM 2057 C CA . HIS A 1 271 ? -6.757 3.219 21.096 1.00 72.19 271 HIS A CA 1
ATOM 2058 C C . HIS A 1 271 ? -6.758 2.879 22.597 1.00 72.19 271 HIS A C 1
ATOM 2060 O O . HIS A 1 271 ? -6.246 3.658 23.401 1.00 72.19 271 HIS A O 1
ATOM 2066 N N . GLY A 1 272 ? -7.279 1.710 22.981 1.00 69.12 272 GLY A N 1
ATOM 2067 C CA . GLY A 1 272 ? -7.168 1.170 24.337 1.00 69.12 272 GLY A CA 1
ATOM 2068 C C . GLY A 1 272 ? -8.374 1.420 25.241 1.00 69.12 272 GLY A C 1
ATOM 2069 O O . GLY A 1 272 ? -8.380 0.943 26.376 1.00 69.12 272 GLY A O 1
ATOM 2070 N N . THR A 1 273 ? -9.422 2.100 24.767 1.00 77.56 273 THR A N 1
ATOM 2071 C CA . THR A 1 273 ? -10.691 2.139 25.507 1.00 77.56 273 THR A CA 1
ATOM 2072 C C . THR A 1 273 ? -11.295 0.735 25.499 1.00 77.56 273 THR A C 1
ATOM 2074 O O . THR A 1 273 ? -11.399 0.102 24.455 1.00 77.56 273 THR A O 1
ATOM 2077 N N . ARG A 1 274 ? -11.709 0.201 26.646 1.00 84.31 274 ARG A N 1
ATOM 2078 C CA . ARG A 1 274 ? -12.454 -1.065 26.707 1.00 84.31 274 ARG A CA 1
ATOM 2079 C C . ARG A 1 274 ? -13.783 -0.831 27.408 1.00 84.31 274 ARG A C 1
ATOM 2081 O O . ARG A 1 274 ? -13.795 -0.111 28.408 1.00 84.31 274 ARG A O 1
ATOM 2088 N N . PRO A 1 275 ? -14.890 -1.391 26.893 1.00 90.88 275 PRO A N 1
ATOM 2089 C CA . PRO A 1 275 ? -16.166 -1.245 27.557 1.00 90.88 275 PRO A CA 1
ATOM 2090 C C . PRO A 1 275 ? -16.173 -2.058 28.859 1.00 90.88 275 PRO A C 1
ATOM 2092 O O . PRO A 1 275 ? -15.780 -3.223 28.874 1.00 90.88 275 PRO A O 1
ATOM 2095 N N . ALA A 1 276 ? -16.621 -1.444 29.951 1.00 89.50 276 ALA A N 1
ATOM 2096 C CA . ALA A 1 276 ? -16.749 -2.068 31.264 1.00 89.50 276 ALA A CA 1
ATOM 2097 C C . ALA A 1 276 ? -17.850 -3.141 31.292 1.00 89.50 276 ALA A C 1
ATOM 2099 O O . ALA A 1 276 ? -17.825 -4.037 32.131 1.00 89.50 276 ALA A O 1
ATOM 2100 N N . GLN A 1 277 ? -18.809 -3.050 30.370 1.00 93.75 277 GLN A N 1
ATOM 2101 C CA . GLN A 1 277 ? -19.961 -3.937 30.254 1.00 93.75 277 GLN A CA 1
ATOM 2102 C C . GLN A 1 277 ? -20.115 -4.432 28.808 1.00 93.75 277 GLN A C 1
ATOM 2104 O O . GLN A 1 277 ? -19.632 -3.768 27.888 1.00 93.75 277 GLN A O 1
ATOM 2109 N N . PRO A 1 278 ? -20.780 -5.579 28.577 1.00 93.94 278 PRO A N 1
ATOM 2110 C CA . PRO A 1 278 ? -21.088 -6.062 27.233 1.00 93.94 278 PRO A CA 1
ATOM 2111 C C . PRO A 1 278 ? -21.835 -5.029 26.395 1.00 93.94 278 PRO A C 1
ATOM 2113 O O . PRO A 1 278 ? -22.629 -4.248 26.921 1.00 93.94 278 PRO A O 1
ATOM 2116 N N . LEU A 1 279 ? -21.611 -5.054 25.085 1.00 96.94 279 LEU A N 1
ATOM 2117 C CA . LEU A 1 279 ? -22.312 -4.180 24.151 1.00 96.94 279 LEU A CA 1
ATOM 2118 C C . LEU A 1 279 ? -23.573 -4.854 23.601 1.00 96.94 279 LEU A C 1
ATOM 2120 O O . LEU A 1 279 ? -23.615 -6.067 23.421 1.00 96.94 279 LEU A O 1
ATOM 2124 N N . ILE A 1 280 ? -24.593 -4.069 23.280 1.00 96.62 280 ILE A N 1
ATOM 2125 C CA . ILE A 1 280 ? -25.798 -4.533 22.592 1.00 96.62 280 ILE A CA 1
ATOM 2126 C C . ILE A 1 280 ? -25.935 -3.735 21.302 1.00 96.62 280 ILE A C 1
ATOM 2128 O O . ILE A 1 280 ? -26.093 -2.520 21.340 1.00 96.62 280 ILE A O 1
ATOM 2132 N N . LEU A 1 281 ? -25.867 -4.398 20.155 1.00 95.56 281 LEU A N 1
ATOM 2133 C CA . LEU A 1 281 ? -26.040 -3.768 18.852 1.00 95.56 281 LEU A CA 1
ATOM 2134 C C . LEU A 1 281 ? -27.532 -3.678 18.531 1.00 95.56 281 LEU A C 1
ATOM 2136 O O . LEU A 1 281 ? -28.154 -4.700 18.233 1.00 95.56 281 LEU A O 1
ATOM 2140 N N . ALA A 1 282 ? -28.076 -2.462 18.597 1.00 93.75 282 ALA A N 1
ATOM 2141 C CA . ALA A 1 282 ? -29.480 -2.150 18.344 1.00 93.75 282 ALA A CA 1
ATOM 2142 C C . ALA A 1 282 ? -29.587 -0.903 17.446 1.00 93.75 282 ALA A C 1
ATOM 2144 O O . ALA A 1 282 ? -30.019 0.169 17.873 1.00 93.75 282 ALA A O 1
ATOM 2145 N N . LEU A 1 283 ? -29.098 -1.044 16.211 1.00 93.06 283 LEU A N 1
ATOM 2146 C CA . LEU A 1 283 ? -29.162 -0.005 15.178 1.00 93.06 283 LEU A CA 1
ATOM 2147 C C . LEU A 1 283 ? -30.518 -0.016 14.457 1.00 93.06 283 LEU A C 1
ATOM 2149 O O . LEU A 1 283 ? -31.328 -0.914 14.684 1.00 93.06 283 LEU A O 1
ATOM 2153 N N . ASP A 1 284 ? -30.741 0.977 13.597 1.00 91.44 284 ASP A N 1
ATOM 2154 C CA . ASP A 1 284 ? -31.981 1.148 12.840 1.00 91.44 284 ASP A CA 1
ATOM 2155 C C . ASP A 1 284 ? -32.326 -0.103 12.009 1.00 91.44 284 ASP A C 1
ATOM 2157 O O . ASP A 1 284 ? -31.461 -0.764 11.426 1.00 91.44 284 ASP A O 1
ATOM 2161 N N . ASN A 1 285 ? -33.621 -0.405 11.910 1.00 87.62 285 ASN A N 1
ATOM 2162 C CA . ASN A 1 285 ? -34.175 -1.498 11.111 1.00 87.62 285 ASN A CA 1
ATOM 2163 C C . ASN A 1 285 ? -34.270 -1.113 9.619 1.00 87.62 285 ASN A C 1
ATOM 2165 O O . ASN A 1 285 ? -35.322 -1.227 8.986 1.00 87.62 285 ASN A O 1
ATOM 2169 N N . ASP A 1 286 ? -33.166 -0.633 9.045 1.00 86.44 286 ASP A N 1
ATOM 2170 C CA . ASP A 1 286 ? -33.024 -0.331 7.622 1.00 86.44 286 ASP A CA 1
ATOM 2171 C C . ASP A 1 286 ? -31.678 -0.827 7.052 1.00 86.44 286 ASP A C 1
ATOM 2173 O O . ASP A 1 286 ? -30.863 -1.436 7.746 1.00 86.44 286 ASP A O 1
ATOM 2177 N N . GLY A 1 287 ? -31.470 -0.656 5.740 1.00 81.62 287 GLY A N 1
ATOM 2178 C CA . GLY A 1 287 ? -30.251 -1.119 5.062 1.00 81.62 287 GLY A CA 1
ATOM 2179 C C . GLY A 1 287 ? -28.961 -0.534 5.663 1.00 81.62 287 GLY A C 1
ATOM 2180 O O . GLY A 1 287 ? -28.081 -1.303 6.044 1.00 81.62 287 GLY A O 1
ATOM 2181 N N . PRO A 1 288 ? -28.843 0.803 5.793 1.00 82.88 288 PRO A N 1
ATOM 2182 C CA . PRO A 1 288 ? -27.702 1.440 6.452 1.00 82.88 288 PRO A CA 1
ATOM 2183 C C . PRO A 1 288 ? -27.462 0.978 7.897 1.00 82.88 288 PRO A C 1
ATOM 2185 O O . PRO A 1 288 ? -26.305 0.746 8.263 1.00 82.88 288 PRO A O 1
ATOM 2188 N N . GLY A 1 289 ? -28.520 0.802 8.695 1.00 82.50 289 GLY A N 1
ATOM 2189 C CA . GLY A 1 289 ? -28.416 0.267 10.052 1.00 82.50 289 GLY A CA 1
ATOM 2190 C C . GLY A 1 289 ? -27.874 -1.166 10.070 1.00 82.50 289 GLY A C 1
ATOM 2191 O O . GLY A 1 289 ? -26.967 -1.483 10.847 1.00 82.50 289 GLY A O 1
ATOM 2192 N N . ALA A 1 290 ? -28.328 -2.019 9.147 1.00 81.50 290 ALA A N 1
ATOM 2193 C CA . ALA A 1 290 ? -27.811 -3.378 8.982 1.00 81.50 290 ALA A CA 1
ATOM 2194 C C . ALA A 1 290 ? -26.326 -3.403 8.568 1.00 81.50 290 ALA A C 1
ATOM 2196 O O . ALA A 1 290 ? -25.547 -4.178 9.132 1.00 81.50 290 ALA A O 1
ATOM 2197 N N . ASP A 1 291 ? -25.910 -2.528 7.648 1.00 78.75 291 ASP A N 1
ATOM 2198 C CA . ASP A 1 291 ? -24.510 -2.391 7.225 1.00 78.75 291 ASP A CA 1
ATOM 2199 C C . ASP A 1 291 ? -23.612 -1.933 8.386 1.00 78.75 291 ASP A C 1
ATOM 2201 O O . ASP A 1 291 ? -22.522 -2.470 8.609 1.00 78.75 291 ASP A O 1
ATOM 2205 N N . ALA A 1 292 ? -24.066 -0.943 9.159 1.00 82.12 292 ALA A N 1
ATOM 2206 C CA . ALA A 1 292 ? -23.347 -0.457 10.329 1.00 82.12 292 ALA A CA 1
ATOM 2207 C C . ALA A 1 292 ? -23.251 -1.531 11.427 1.00 82.12 292 ALA A C 1
ATOM 2209 O O . ALA A 1 292 ? -22.201 -1.649 12.068 1.00 82.12 292 ALA A O 1
ATOM 2210 N N . ALA A 1 293 ? -24.294 -2.350 11.599 1.00 85.25 293 ALA A N 1
ATOM 2211 C CA . ALA A 1 293 ? -24.292 -3.468 12.535 1.00 85.25 293 ALA A CA 1
ATOM 2212 C C . ALA A 1 293 ? -23.267 -4.514 12.097 1.00 85.25 293 ALA A C 1
ATOM 2214 O O . ALA A 1 293 ? -22.419 -4.879 12.901 1.00 85.25 293 ALA A O 1
ATOM 2215 N N . ALA A 1 294 ? -23.244 -4.897 10.817 1.00 81.56 294 ALA A N 1
ATOM 2216 C CA . ALA A 1 294 ? -22.262 -5.841 10.284 1.00 81.56 294 ALA A CA 1
ATOM 2217 C C . ALA A 1 294 ? -20.811 -5.353 10.469 1.00 81.56 294 ALA A C 1
ATOM 2219 O O . ALA A 1 294 ? -19.930 -6.130 10.842 1.00 81.56 294 ALA A O 1
ATOM 2220 N N . ILE A 1 295 ? -20.554 -4.051 10.273 1.00 81.50 295 ILE A N 1
ATOM 2221 C CA . ILE A 1 295 ? -19.237 -3.443 10.534 1.00 81.50 295 ILE A CA 1
ATOM 2222 C C . ILE A 1 295 ? -18.856 -3.569 12.014 1.00 81.50 295 ILE A C 1
ATOM 2224 O O . ILE A 1 295 ? -17.713 -3.918 12.321 1.00 81.50 295 ILE A O 1
ATOM 2228 N N . LEU A 1 296 ? -19.784 -3.266 12.927 1.00 85.94 296 LEU A N 1
ATOM 2229 C CA . LEU A 1 296 ? -19.552 -3.388 14.366 1.00 85.94 296 LEU A CA 1
ATOM 2230 C C . LEU A 1 296 ? -19.358 -4.844 14.775 1.00 85.94 296 LEU A C 1
ATOM 2232 O O . LEU A 1 296 ? -18.394 -5.124 15.469 1.00 85.94 296 LEU A O 1
ATOM 2236 N N . GLU A 1 297 ? -20.196 -5.769 14.313 1.00 85.44 297 GLU A N 1
ATOM 2237 C CA . GLU A 1 297 ? -20.076 -7.202 14.601 1.00 85.44 297 GLU A CA 1
ATOM 2238 C C . GLU A 1 297 ? -18.689 -7.715 14.206 1.00 85.44 297 GLU A C 1
ATOM 2240 O O . GLU A 1 297 ? -17.978 -8.275 15.040 1.00 85.44 297 GLU A O 1
ATOM 2245 N N . ALA A 1 298 ? -18.249 -7.436 12.976 1.00 74.12 298 ALA A N 1
ATOM 2246 C CA . ALA A 1 298 ? -16.928 -7.834 12.501 1.00 74.12 298 ALA A CA 1
ATOM 2247 C C . ALA A 1 298 ? -15.793 -7.211 13.335 1.00 74.12 298 ALA A C 1
ATOM 2249 O O . ALA A 1 298 ? -14.839 -7.896 13.710 1.00 74.12 298 ALA A O 1
ATOM 2250 N N . GLY A 1 299 ? -15.887 -5.916 13.650 1.00 75.25 299 GLY A N 1
ATOM 2251 C CA . GLY A 1 299 ? -14.862 -5.207 14.414 1.00 75.25 299 GLY A CA 1
ATOM 2252 C C . GLY A 1 299 ? -14.796 -5.610 15.888 1.00 75.25 299 GLY A C 1
ATOM 2253 O O . GLY A 1 299 ? -13.708 -5.816 16.417 1.00 75.25 299 GLY A O 1
ATOM 2254 N N . LEU A 1 300 ? -15.940 -5.772 16.549 1.00 84.00 300 LEU A N 1
ATOM 2255 C CA . LEU A 1 300 ? -16.031 -6.195 17.947 1.00 84.00 300 LEU A CA 1
ATOM 2256 C C . LEU A 1 300 ? -15.549 -7.635 18.110 1.00 84.00 300 LEU A C 1
ATOM 2258 O O . LEU A 1 300 ? -14.772 -7.913 19.022 1.00 84.00 300 LEU A O 1
ATOM 2262 N N . LYS A 1 301 ? -15.929 -8.517 17.175 1.00 80.06 301 LYS A N 1
ATOM 2263 C CA . LYS A 1 301 ? -15.458 -9.907 17.123 1.00 80.06 301 LYS A CA 1
ATOM 2264 C C . LYS A 1 301 ? -13.939 -9.959 16.941 1.00 80.06 301 LYS A C 1
ATOM 2266 O O . LYS A 1 301 ? -13.263 -10.647 17.697 1.00 80.06 301 LYS A O 1
ATOM 2271 N N . ARG A 1 302 ? -13.386 -9.145 16.030 1.00 70.81 302 ARG A N 1
ATOM 2272 C CA . ARG A 1 302 ? -11.930 -8.984 15.837 1.00 70.81 302 ARG A CA 1
ATOM 2273 C C . ARG A 1 302 ? -11.212 -8.503 17.097 1.00 70.81 302 ARG A C 1
ATOM 2275 O O . ARG A 1 302 ? -10.073 -8.882 17.337 1.00 70.81 302 ARG A O 1
ATOM 2282 N N . GLN A 1 303 ? -11.850 -7.637 17.875 1.00 77.62 303 GLN A N 1
ATOM 2283 C CA . GLN A 1 303 ? -11.246 -7.013 19.049 1.00 77.62 303 GLN A CA 1
ATOM 2284 C C . GLN A 1 303 ? -11.532 -7.753 20.365 1.00 77.62 303 GLN A C 1
ATOM 2286 O O . GLN A 1 303 ? -11.128 -7.255 21.419 1.00 77.62 303 GLN A O 1
ATOM 2291 N N . GLY A 1 304 ? -12.221 -8.901 20.315 1.00 79.94 304 GLY A N 1
ATOM 2292 C CA . GLY A 1 304 ? -12.573 -9.706 21.488 1.00 79.94 304 GLY A CA 1
ATOM 2293 C C . GLY A 1 304 ? -13.541 -9.013 22.452 1.00 79.94 304 GLY A C 1
ATOM 2294 O O . GLY A 1 304 ? -13.532 -9.295 23.647 1.00 79.94 304 GLY A O 1
ATOM 2295 N N . ILE A 1 305 ? -14.348 -8.064 21.970 1.00 86.12 305 ILE A N 1
ATOM 2296 C CA . ILE A 1 305 ? -15.305 -7.334 22.807 1.00 86.12 305 ILE A CA 1
ATOM 2297 C C . ILE A 1 305 ? -16.615 -8.113 22.853 1.00 86.12 305 ILE A C 1
ATOM 2299 O O . ILE A 1 305 ? -17.183 -8.429 21.813 1.00 86.12 305 ILE A O 1
ATOM 2303 N N . ARG A 1 306 ? -17.118 -8.388 24.062 1.00 90.75 306 ARG A N 1
ATOM 2304 C CA . ARG A 1 306 ? -18.399 -9.079 24.264 1.00 90.75 306 ARG A CA 1
ATOM 2305 C C . ARG A 1 306 ? -19.552 -8.231 23.735 1.00 90.75 306 ARG A C 1
ATOM 2307 O O . ARG A 1 306 ? -19.707 -7.080 24.154 1.00 90.75 306 ARG A O 1
ATOM 2314 N N . TYR A 1 307 ? -20.367 -8.808 22.857 1.00 93.81 307 TYR A N 1
ATOM 2315 C CA . TYR A 1 307 ? -21.558 -8.147 22.341 1.00 93.81 307 TYR A CA 1
ATOM 2316 C C . TYR A 1 307 ? -22.721 -9.113 22.097 1.00 93.81 307 TYR A C 1
ATOM 2318 O O . TYR A 1 307 ? -22.522 -10.310 21.916 1.00 93.81 307 TYR A O 1
ATOM 2326 N N . LEU A 1 308 ? -23.931 -8.558 22.063 1.00 90.00 308 LEU A N 1
ATOM 2327 C CA . LEU A 1 308 ? -25.170 -9.205 21.640 1.00 90.00 308 LEU A CA 1
ATOM 2328 C C . LEU A 1 308 ? -25.817 -8.357 20.542 1.00 90.00 308 LEU A C 1
ATOM 2330 O O . LEU A 1 308 ? -25.837 -7.135 20.646 1.00 90.00 308 LEU A O 1
ATOM 2334 N N . LYS A 1 309 ? -26.396 -8.974 19.516 1.00 90.81 309 LYS A N 1
ATOM 2335 C CA . LYS A 1 309 ? -27.285 -8.271 18.583 1.00 90.81 309 LYS A CA 1
ATOM 2336 C C . LYS A 1 309 ? -28.727 -8.404 19.059 1.00 90.81 309 LYS A C 1
ATOM 2338 O O . LYS A 1 309 ? -29.167 -9.515 19.344 1.00 90.81 309 LYS A O 1
ATOM 2343 N N . ALA A 1 310 ? -29.459 -7.296 19.135 1.00 88.81 310 ALA A N 1
ATOM 2344 C CA . ALA A 1 310 ? -30.854 -7.304 19.564 1.00 88.81 310 ALA A CA 1
ATOM 2345 C C . ALA A 1 310 ? -31.679 -6.277 18.784 1.00 88.81 310 ALA A C 1
ATOM 2347 O O . ALA A 1 310 ? -31.281 -5.123 18.652 1.00 88.81 310 ALA A O 1
ATOM 2348 N N . ASN A 1 311 ? -32.859 -6.686 18.314 1.00 91.12 311 ASN A N 1
ATOM 2349 C CA . ASN A 1 311 ? -33.854 -5.754 17.794 1.00 91.12 311 ASN A CA 1
ATOM 2350 C C . ASN A 1 311 ? -34.740 -5.275 18.951 1.00 91.12 311 ASN A C 1
ATOM 2352 O O . ASN A 1 311 ? -35.676 -5.968 19.344 1.00 91.12 311 ASN A O 1
ATOM 2356 N N . ILE A 1 312 ? -34.434 -4.097 19.495 1.00 91.62 312 ILE A N 1
ATOM 2357 C CA . ILE A 1 312 ? -35.238 -3.473 20.559 1.00 91.62 312 ILE A CA 1
ATOM 2358 C C . ILE A 1 312 ? -36.397 -2.631 20.011 1.00 91.62 312 ILE A C 1
ATOM 2360 O O . ILE A 1 312 ? -37.300 -2.280 20.762 1.00 91.62 312 ILE A O 1
ATOM 2364 N N . ALA A 1 313 ? -36.366 -2.291 18.719 1.00 89.56 313 ALA A N 1
ATOM 2365 C CA . ALA A 1 313 ? -37.379 -1.456 18.081 1.00 89.56 313 ALA A CA 1
ATOM 2366 C C . ALA A 1 313 ? -38.594 -2.262 17.578 1.00 89.56 313 ALA A C 1
ATOM 2368 O O . ALA A 1 313 ? -39.608 -1.673 17.203 1.00 89.56 313 ALA A O 1
ATOM 2369 N N . GLY A 1 314 ? -38.513 -3.598 17.584 1.00 87.81 314 GLY A N 1
ATOM 2370 C CA . GLY A 1 314 ? -39.570 -4.477 17.082 1.00 87.81 314 GLY A CA 1
ATOM 2371 C C . GLY A 1 314 ? -39.817 -4.239 15.592 1.00 87.81 314 GLY A C 1
ATOM 2372 O O . GLY A 1 314 ? -38.874 -4.258 14.803 1.00 87.81 314 GLY A O 1
ATOM 2373 N N . ASP A 1 315 ? -41.072 -3.981 15.224 1.00 84.50 315 ASP A N 1
ATOM 2374 C CA . ASP A 1 315 ? -41.462 -3.602 13.856 1.00 84.50 315 ASP A CA 1
ATOM 2375 C C . ASP A 1 315 ? -41.229 -2.105 13.556 1.00 84.50 315 ASP A C 1
ATOM 2377 O O . ASP A 1 315 ? -41.434 -1.644 12.432 1.00 84.50 315 ASP A O 1
ATOM 2381 N N . GLY A 1 316 ? -40.831 -1.322 14.565 1.00 83.19 316 GLY A N 1
ATOM 2382 C CA . GLY A 1 316 ? -40.471 0.083 14.415 1.00 83.19 316 GLY A CA 1
ATOM 2383 C C . GLY A 1 316 ? -39.146 0.264 13.676 1.00 83.19 316 GLY A C 1
ATOM 2384 O O . GLY A 1 316 ? -38.293 -0.625 13.659 1.00 83.19 316 GLY A O 1
ATOM 2385 N N . LYS A 1 317 ? -38.956 1.443 13.075 1.00 87.38 317 LYS A N 1
ATOM 2386 C CA . LYS A 1 317 ? -37.721 1.787 12.368 1.00 87.38 317 LYS A CA 1
ATOM 2387 C C . LYS A 1 317 ? -36.535 1.918 13.329 1.00 87.38 317 LYS A C 1
ATOM 2389 O O . LYS A 1 317 ? -35.468 1.387 13.053 1.00 87.38 317 LYS A O 1
ATOM 2394 N N . ASP A 1 318 ? -36.721 2.652 14.418 1.00 92.75 318 ASP A N 1
ATOM 2395 C CA . ASP A 1 318 ? -35.667 3.032 15.356 1.00 92.75 318 ASP A CA 1
ATOM 2396 C C . ASP A 1 318 ? -36.191 3.043 16.806 1.00 92.75 318 ASP A C 1
ATOM 2398 O O . ASP A 1 318 ? -37.392 2.884 17.069 1.00 92.75 318 ASP A O 1
ATOM 2402 N N . ALA A 1 319 ? -35.282 3.200 17.773 1.00 94.00 319 ALA A N 1
ATOM 2403 C CA . ALA A 1 319 ? -35.636 3.175 19.192 1.00 94.00 319 ALA A CA 1
ATOM 2404 C C . ALA A 1 319 ? -36.545 4.351 19.587 1.00 94.00 319 ALA A C 1
ATOM 2406 O O . ALA A 1 319 ? -37.378 4.210 20.485 1.00 94.00 319 ALA A O 1
ATOM 2407 N N . ASN A 1 320 ? -36.427 5.507 18.922 1.00 96.31 320 ASN A N 1
ATOM 2408 C CA . ASN A 1 320 ? -37.308 6.641 19.190 1.00 96.31 320 ASN A CA 1
ATOM 2409 C C . ASN A 1 320 ? -38.749 6.371 18.755 1.00 96.31 320 ASN A C 1
ATOM 2411 O O . ASN A 1 320 ? -39.684 6.683 19.494 1.00 96.31 320 ASN A O 1
ATOM 2415 N N . GLN A 1 321 ? -38.944 5.763 17.586 1.00 95.38 321 GLN A N 1
ATOM 2416 C CA . GLN A 1 321 ? -40.263 5.359 17.120 1.00 95.38 321 GLN A CA 1
ATOM 2417 C C . GLN A 1 321 ? -40.881 4.312 18.050 1.00 95.38 321 GLN A C 1
ATOM 2419 O O . GLN A 1 321 ? -42.062 4.426 18.383 1.00 95.38 321 GLN A O 1
ATOM 2424 N N . ALA A 1 322 ? -40.095 3.333 18.507 1.00 94.69 322 ALA A N 1
ATOM 2425 C CA . ALA A 1 322 ? -40.557 2.335 19.469 1.00 94.69 322 ALA A CA 1
ATOM 2426 C C . ALA A 1 322 ? -40.999 2.983 20.793 1.00 94.69 322 ALA A C 1
ATOM 2428 O O . ALA A 1 322 ? -42.096 2.703 21.269 1.00 94.69 322 ALA A O 1
ATOM 2429 N N . LEU A 1 323 ? -40.217 3.935 21.322 1.00 96.69 323 LEU A N 1
ATOM 2430 C CA . LEU A 1 323 ? -40.554 4.676 22.543 1.00 96.69 323 LEU A CA 1
ATOM 2431 C C . LEU A 1 323 ? -41.883 5.435 22.422 1.00 96.69 323 LEU A C 1
ATOM 2433 O O . LEU A 1 323 ? -42.664 5.468 23.371 1.00 96.69 323 LEU A O 1
ATOM 2437 N N . LEU A 1 324 ? -42.113 6.079 21.274 1.00 95.69 324 LEU A N 1
ATOM 2438 C CA . LEU A 1 324 ? -43.326 6.859 21.014 1.00 95.69 324 LEU A CA 1
ATOM 2439 C C . LEU A 1 324 ? -44.555 5.984 20.755 1.00 95.69 324 LEU A C 1
ATOM 2441 O O . LEU A 1 324 ? -45.674 6.432 20.997 1.00 95.69 324 LEU A O 1
ATOM 2445 N N . THR A 1 325 ? -44.348 4.770 20.250 1.00 95.12 325 THR A N 1
ATOM 2446 C CA . THR A 1 325 ? -45.429 3.829 19.940 1.00 95.12 325 THR A CA 1
ATOM 2447 C C . THR A 1 325 ? -45.883 3.098 21.198 1.00 95.12 325 THR A C 1
ATOM 2449 O O . THR A 1 325 ? -47.068 3.122 21.522 1.00 95.12 325 THR A O 1
ATOM 2452 N N . ASP A 1 326 ? -44.946 2.480 21.918 1.00 94.50 326 ASP A N 1
ATOM 2453 C CA . ASP A 1 326 ? -45.218 1.753 23.154 1.00 94.50 326 ASP A CA 1
ATOM 2454 C C . ASP A 1 326 ? -43.965 1.722 24.043 1.00 94.50 326 ASP A C 1
ATOM 2456 O O . ASP A 1 326 ? -43.045 0.915 23.871 1.00 94.50 326 ASP A O 1
ATOM 2460 N N . ARG A 1 327 ? -43.935 2.621 25.033 1.00 94.88 327 ARG A N 1
ATOM 2461 C CA . ARG A 1 327 ? -42.837 2.705 26.002 1.00 94.88 327 ARG A CA 1
ATOM 2462 C C . ARG A 1 327 ? -42.681 1.415 26.809 1.00 94.88 327 ARG A C 1
ATOM 2464 O O . ARG A 1 327 ? -41.549 1.055 27.115 1.00 94.88 327 ARG A O 1
ATOM 2471 N N . ALA A 1 328 ? -43.777 0.748 27.176 1.00 94.31 328 ALA A N 1
ATOM 2472 C CA . ALA A 1 328 ? -43.702 -0.457 27.997 1.00 94.31 328 ALA A CA 1
ATOM 2473 C C . ALA A 1 328 ? -43.029 -1.589 27.215 1.00 94.31 328 ALA A C 1
ATOM 2475 O O . ALA A 1 328 ? -42.102 -2.214 27.727 1.00 94.31 328 ALA A O 1
ATOM 2476 N N . LEU A 1 329 ? -43.409 -1.761 25.946 1.00 92.50 329 LEU A N 1
ATOM 2477 C CA . LEU A 1 329 ? -42.812 -2.764 25.068 1.00 92.50 329 LEU A CA 1
ATOM 2478 C C . LEU A 1 329 ? -41.316 -2.511 24.820 1.00 92.50 329 LEU A C 1
ATOM 2480 O O . LEU A 1 329 ? -40.514 -3.442 24.894 1.00 92.50 329 LEU A O 1
ATOM 2484 N N . LEU A 1 330 ? -40.913 -1.256 24.580 1.00 94.81 330 LEU A N 1
ATOM 2485 C CA . LEU A 1 330 ? -39.493 -0.912 24.446 1.00 94.81 330 LEU A CA 1
ATOM 2486 C C . LEU A 1 330 ? -38.719 -1.198 25.745 1.00 94.81 330 LEU A C 1
ATOM 2488 O O . LEU A 1 330 ? -37.613 -1.737 25.695 1.00 94.81 330 LEU A O 1
ATOM 2492 N N . THR A 1 331 ? -39.289 -0.863 26.907 1.00 96.31 331 THR A N 1
ATOM 2493 C CA . THR A 1 331 ? -38.677 -1.159 28.210 1.00 96.31 331 THR A CA 1
ATOM 2494 C C . THR A 1 331 ? -38.501 -2.665 28.415 1.00 96.31 331 THR A C 1
ATOM 2496 O O . THR A 1 331 ? -37.419 -3.090 28.819 1.00 96.31 331 THR A O 1
ATOM 2499 N N . GLU A 1 332 ? -39.505 -3.481 28.091 1.00 93.75 332 GLU A N 1
ATOM 2500 C CA . GLU A 1 332 ? -39.402 -4.944 28.160 1.00 93.75 332 GLU A CA 1
ATOM 2501 C C . GLU A 1 332 ? -38.317 -5.485 27.215 1.00 93.75 332 GLU A C 1
ATOM 2503 O O . GLU A 1 332 ? -37.491 -6.304 27.625 1.00 93.75 332 GLU A O 1
ATOM 2508 N N . ALA A 1 333 ? -38.250 -4.981 25.978 1.00 92.44 333 ALA A N 1
ATOM 2509 C CA . ALA A 1 333 ? -37.237 -5.384 25.002 1.00 92.44 333 ALA A CA 1
ATOM 2510 C C . ALA A 1 333 ? -35.809 -5.032 25.458 1.00 92.44 333 ALA A C 1
ATOM 2512 O O . ALA A 1 333 ? -34.896 -5.855 25.348 1.00 92.44 333 ALA A O 1
ATOM 2513 N N . ILE A 1 334 ? -35.613 -3.836 26.025 1.00 95.62 334 ILE A N 1
ATOM 2514 C CA . ILE A 1 334 ? -34.334 -3.406 26.606 1.00 95.62 334 ILE A CA 1
ATOM 2515 C C . ILE A 1 334 ? -33.957 -4.288 27.794 1.00 95.62 334 ILE A C 1
ATOM 2517 O O . ILE A 1 334 ? -32.811 -4.729 27.877 1.00 95.62 334 ILE A O 1
ATOM 2521 N N . GLN A 1 335 ? -34.893 -4.575 28.701 1.00 94.44 335 GLN A N 1
ATOM 2522 C CA . GLN A 1 335 ? -34.637 -5.432 29.862 1.00 94.44 335 GLN A CA 1
ATOM 2523 C C . GLN A 1 335 ? -34.240 -6.848 29.435 1.00 94.44 335 GLN A C 1
ATOM 2525 O O . GLN A 1 335 ? -33.259 -7.385 29.951 1.00 94.44 335 GLN A O 1
ATOM 2530 N N . ALA A 1 336 ? -34.937 -7.423 28.453 1.00 89.56 336 ALA A N 1
ATOM 2531 C CA . ALA A 1 336 ? -34.614 -8.734 27.902 1.00 89.56 336 ALA A CA 1
ATOM 2532 C C . ALA A 1 336 ? -33.223 -8.755 27.246 1.00 89.56 336 ALA A C 1
ATOM 2534 O O . ALA A 1 336 ? -32.407 -9.626 27.555 1.00 89.56 336 ALA A O 1
ATOM 2535 N N . ALA A 1 337 ? -32.915 -7.769 26.395 1.00 91.50 337 ALA A N 1
ATOM 2536 C CA . ALA A 1 337 ? -31.612 -7.660 25.739 1.00 91.50 337 ALA A CA 1
ATOM 2537 C C . ALA A 1 337 ? -30.472 -7.452 26.751 1.00 91.50 337 ALA A C 1
ATOM 2539 O O . ALA A 1 337 ? -29.413 -8.066 26.635 1.00 91.50 337 ALA A O 1
ATOM 2540 N N . THR A 1 338 ? -30.704 -6.634 27.778 1.00 94.25 338 THR A N 1
ATOM 2541 C CA . THR A 1 338 ? -29.737 -6.359 28.850 1.00 94.25 338 THR A CA 1
ATOM 2542 C C . THR A 1 338 ? -29.482 -7.603 29.697 1.00 94.25 338 THR A C 1
ATOM 2544 O O . THR A 1 338 ? -28.329 -7.939 29.957 1.00 94.25 338 THR A O 1
ATOM 2547 N N . ALA A 1 339 ? -30.528 -8.341 30.075 1.00 89.50 339 ALA A N 1
ATOM 2548 C CA . ALA A 1 339 ? -30.383 -9.592 30.814 1.00 89.50 339 ALA A CA 1
ATOM 2549 C C . ALA A 1 339 ? -29.608 -10.649 30.008 1.00 89.50 339 ALA A C 1
ATOM 2551 O O . ALA A 1 339 ? -28.703 -11.287 30.547 1.00 89.50 339 ALA A O 1
ATOM 2552 N N . ALA A 1 340 ? -29.909 -10.790 28.713 1.00 86.50 340 ALA A N 1
ATOM 2553 C CA . ALA A 1 340 ? -29.199 -11.707 27.824 1.00 86.50 340 ALA A CA 1
ATOM 2554 C C . ALA A 1 340 ? -27.721 -11.317 27.656 1.00 86.50 340 ALA A C 1
ATOM 2556 O O . ALA A 1 340 ? -26.837 -12.163 27.780 1.00 86.50 340 ALA A O 1
ATOM 2557 N N . ALA A 1 341 ? -27.433 -10.030 27.441 1.00 89.38 341 ALA A N 1
ATOM 2558 C CA . ALA A 1 341 ? -26.066 -9.544 27.277 1.00 89.38 341 ALA A CA 1
ATOM 2559 C C . ALA A 1 341 ? -25.232 -9.684 28.561 1.00 89.38 341 ALA A C 1
ATOM 2561 O O . ALA A 1 341 ? -24.050 -10.012 28.496 1.00 89.38 341 ALA A O 1
ATOM 2562 N N . ALA A 1 342 ? -25.836 -9.482 29.736 1.00 88.81 342 ALA A N 1
ATOM 2563 C CA . ALA A 1 342 ? -25.161 -9.657 31.023 1.00 88.81 342 ALA A CA 1
ATOM 2564 C C . ALA A 1 342 ? -24.744 -11.115 31.288 1.00 88.81 342 ALA A C 1
ATOM 2566 O O . ALA A 1 342 ? -23.761 -11.351 31.988 1.00 88.81 342 ALA A O 1
ATOM 2567 N N . GLN A 1 343 ? -25.466 -12.082 30.715 1.00 86.19 343 GLN A N 1
ATOM 2568 C CA . GLN A 1 343 ? -25.176 -13.514 30.830 1.00 86.19 343 GLN A CA 1
ATOM 2569 C C . GLN A 1 343 ? -24.181 -14.027 29.781 1.00 86.19 343 GLN A C 1
ATOM 2571 O O . GLN A 1 343 ? -23.862 -15.216 29.791 1.00 86.19 343 GLN A O 1
ATOM 2576 N N . LEU A 1 344 ? -23.673 -13.165 28.889 1.00 80.12 344 LEU A N 1
ATOM 2577 C CA . LEU A 1 344 ? -22.653 -13.564 27.921 1.00 80.12 344 LEU A CA 1
ATOM 2578 C C . LEU A 1 344 ? -21.414 -14.101 28.667 1.00 80.12 344 LEU A C 1
ATOM 2580 O O . LEU A 1 344 ? -20.818 -13.344 29.447 1.00 80.12 344 LEU A O 1
ATOM 2584 N N . PRO A 1 345 ? -21.013 -15.370 28.432 1.00 72.25 345 PRO A N 1
ATOM 2585 C CA . PRO A 1 345 ? -19.853 -15.987 29.057 1.00 72.25 345 PRO A CA 1
ATOM 2586 C C . PRO A 1 345 ? -18.620 -15.095 28.940 1.00 72.25 345 PRO A C 1
ATOM 2588 O O . PRO A 1 345 ? -18.346 -14.528 27.881 1.00 72.25 345 PRO A O 1
ATOM 2591 N N . GLU A 1 346 ? -17.824 -15.023 30.006 1.00 59.03 346 GLU A N 1
ATOM 2592 C CA . GLU A 1 346 ? -16.528 -14.330 29.967 1.00 59.03 346 GLU A CA 1
ATOM 2593 C C . GLU A 1 346 ? -15.589 -14.928 28.902 1.00 59.03 346 GLU A C 1
ATOM 2595 O O . GLU A 1 346 ? -14.720 -14.235 28.383 1.00 59.03 346 GLU A O 1
ATOM 2600 N N . THR A 1 347 ? -15.822 -16.186 28.513 1.00 46.59 347 THR A N 1
ATOM 2601 C CA . THR A 1 347 ? -15.055 -16.956 27.524 1.00 46.59 347 THR A CA 1
ATOM 2602 C C . THR A 1 347 ? -15.681 -17.015 26.123 1.00 46.59 347 THR A C 1
ATOM 2604 O O . THR A 1 347 ? -15.223 -17.787 25.284 1.00 46.59 347 THR A O 1
ATOM 2607 N N . GLN A 1 348 ? -16.694 -16.201 25.802 1.00 40.91 348 GLN A N 1
ATOM 2608 C CA . GLN A 1 348 ? -17.392 -16.261 24.505 1.00 40.91 348 GLN A CA 1
ATOM 2609 C C . GLN A 1 348 ? -16.691 -15.512 23.351 1.00 40.91 348 GLN A C 1
ATOM 2611 O O . GLN A 1 348 ? -17.321 -14.847 22.534 1.00 40.91 348 GLN A O 1
ATOM 2616 N N . ALA A 1 349 ? -15.374 -15.664 23.238 1.00 38.28 349 ALA A N 1
ATOM 2617 C CA . ALA A 1 349 ? -14.640 -15.369 22.013 1.00 38.28 349 ALA A CA 1
ATOM 2618 C C . ALA A 1 349 ? -14.136 -16.690 21.421 1.00 38.28 349 ALA A C 1
ATOM 2620 O O . ALA A 1 349 ? -12.945 -16.951 21.490 1.00 38.28 349 ALA A O 1
ATOM 2621 N N . THR A 1 350 ? -15.044 -17.562 20.952 1.00 38.19 350 THR A N 1
ATOM 2622 C CA . THR A 1 350 ? -14.814 -18.667 19.977 1.00 38.19 350 THR A CA 1
ATOM 2623 C C . THR A 1 350 ? -15.969 -19.678 20.005 1.00 38.19 350 THR A C 1
ATOM 2625 O O . THR A 1 350 ? -15.834 -20.793 20.489 1.00 38.19 350 THR A O 1
ATOM 2628 N N . ALA A 1 351 ? -17.131 -19.307 19.473 1.00 33.31 351 ALA A N 1
ATOM 2629 C CA . ALA A 1 351 ? -18.120 -20.267 18.972 1.00 33.31 351 ALA A CA 1
ATOM 2630 C C . ALA A 1 351 ? -19.188 -19.485 18.209 1.00 33.31 351 ALA A C 1
ATOM 2632 O O . ALA A 1 351 ? -20.175 -19.068 18.793 1.00 33.31 351 ALA A O 1
ATOM 2633 N N . ASP A 1 352 ? -18.895 -19.147 16.954 1.00 29.17 352 ASP A N 1
ATOM 2634 C CA . ASP A 1 352 ? -19.848 -19.256 15.843 1.00 29.17 352 ASP A CA 1
ATOM 2635 C C . ASP A 1 352 ? -19.230 -18.653 14.578 1.00 29.17 352 ASP A C 1
ATOM 2637 O O . ASP A 1 352 ? -18.883 -17.472 14.516 1.00 29.17 352 ASP A O 1
ATOM 2641 N N . THR A 1 353 ? -19.071 -19.543 13.599 1.00 29.92 353 THR A N 1
ATOM 2642 C CA . THR A 1 353 ? -18.906 -19.346 12.152 1.00 29.92 353 THR A CA 1
ATOM 2643 C C . THR A 1 353 ? -17.791 -18.424 11.647 1.00 29.92 353 THR A C 1
ATOM 2645 O O . THR A 1 353 ? -17.830 -17.202 11.803 1.00 29.92 353 THR A O 1
ATOM 2648 N N . MET A 1 354 ? -16.859 -19.062 10.928 1.00 40.56 354 MET A N 1
ATOM 2649 C CA . MET A 1 354 ? -16.584 -18.788 9.510 1.00 40.56 354 MET A CA 1
ATOM 2650 C C . MET A 1 354 ? -16.712 -17.313 9.099 1.00 40.56 354 MET A C 1
ATOM 2652 O O . MET A 1 354 ? -17.762 -16.900 8.624 1.00 40.56 354 MET A O 1
ATOM 2656 N N . ASP A 1 355 ? -15.632 -16.550 9.237 1.00 28.75 355 ASP A N 1
ATOM 2657 C CA . ASP A 1 355 ? -15.199 -15.622 8.188 1.00 28.75 355 ASP A CA 1
ATOM 2658 C C . ASP A 1 355 ? -13.709 -15.314 8.384 1.00 28.75 355 ASP A C 1
ATOM 2660 O O . ASP A 1 355 ? -13.265 -14.755 9.390 1.00 28.75 355 ASP A O 1
ATOM 2664 N N . THR A 1 356 ? -12.935 -15.774 7.414 1.00 38.19 356 THR A N 1
ATOM 2665 C CA . THR A 1 356 ? -11.489 -15.672 7.290 1.00 38.19 356 THR A CA 1
ATOM 2666 C C . THR A 1 356 ? -11.115 -14.272 6.808 1.00 38.19 356 THR A C 1
ATOM 2668 O O . THR A 1 356 ? -11.092 -14.021 5.607 1.00 38.19 356 THR A O 1
ATOM 2671 N N . SER A 1 357 ? -10.789 -13.344 7.711 1.00 35.78 357 SER A N 1
ATOM 2672 C CA . SER A 1 357 ? -9.775 -12.316 7.418 1.00 35.78 357 SER A CA 1
ATOM 2673 C C . SER A 1 357 ? -9.333 -11.513 8.651 1.00 35.78 357 SER A C 1
ATOM 2675 O O . SER A 1 357 ? -10.056 -10.688 9.209 1.00 35.78 357 SER A O 1
ATOM 2677 N N . ALA A 1 358 ? -8.056 -11.709 8.987 1.00 43.09 358 ALA A N 1
ATOM 2678 C CA . ALA A 1 358 ? -7.179 -10.790 9.711 1.00 43.09 358 ALA A CA 1
ATOM 2679 C C . ALA A 1 358 ? -7.580 -10.378 11.146 1.00 43.09 358 ALA A C 1
ATOM 2681 O O . ALA A 1 358 ? -8.083 -9.279 11.394 1.00 43.09 358 ALA A O 1
ATOM 2682 N N . THR A 1 359 ? -7.166 -11.186 12.124 1.00 39.59 359 THR A N 1
ATOM 2683 C CA . THR A 1 359 ? -6.667 -10.681 13.414 1.00 39.59 359 THR A CA 1
ATOM 2684 C C . THR A 1 359 ? -5.142 -10.772 13.428 1.00 39.59 359 THR A C 1
ATOM 2686 O O . THR A 1 359 ? -4.560 -11.834 13.189 1.00 39.59 359 THR A O 1
ATOM 2689 N N . LYS A 1 360 ? -4.510 -9.611 13.627 1.00 41.84 360 LYS A N 1
ATOM 2690 C CA . LYS A 1 360 ? -3.094 -9.460 13.967 1.00 41.84 360 LYS A CA 1
ATOM 2691 C C . LYS A 1 360 ? -2.897 -9.864 15.422 1.00 41.84 360 LYS A C 1
ATOM 2693 O O . LYS A 1 360 ? -3.714 -9.478 16.251 1.00 41.84 360 LYS A O 1
ATOM 2698 N N . ASP A 1 361 ? -1.808 -10.580 15.659 1.00 40.62 361 ASP A N 1
ATOM 2699 C CA . ASP A 1 361 ? -1.265 -11.051 16.933 1.00 40.62 361 ASP A CA 1
ATOM 2700 C C . ASP A 1 361 ? -1.713 -10.230 18.154 1.00 40.62 361 ASP A C 1
ATOM 2702 O O . ASP A 1 361 ? -1.280 -9.091 18.361 1.00 40.62 361 ASP A O 1
ATOM 2706 N N . THR A 1 362 ? -2.578 -10.821 18.980 1.00 42.38 362 THR A N 1
ATOM 2707 C CA . THR A 1 362 ? -2.921 -10.264 20.290 1.00 42.38 362 THR A CA 1
ATOM 2708 C C . THR A 1 362 ? -1.816 -10.665 21.270 1.00 42.38 362 THR A C 1
ATOM 2710 O O . THR A 1 362 ? -1.469 -11.846 21.326 1.00 42.38 362 THR A O 1
ATOM 2713 N N . PRO A 1 363 ? -1.243 -9.747 22.072 1.00 36.03 363 PRO A N 1
ATOM 2714 C CA . PRO A 1 363 ? -0.315 -10.123 23.136 1.00 36.03 363 PRO A CA 1
ATOM 2715 C C . PRO A 1 363 ? -1.040 -11.007 24.167 1.00 36.03 363 PRO A C 1
ATOM 2717 O O . PRO A 1 363 ? -1.760 -10.499 25.024 1.00 36.03 363 PRO A O 1
ATOM 2720 N N . GLY A 1 364 ? -0.897 -12.328 24.040 1.00 44.88 364 GLY A N 1
ATOM 2721 C CA . GLY A 1 364 ? -1.612 -13.324 24.843 1.00 44.88 364 GLY A CA 1
ATOM 2722 C C . GLY A 1 364 ? -1.735 -14.692 24.171 1.00 44.88 364 GLY A C 1
ATOM 2723 O O . GLY A 1 364 ? -1.731 -15.691 24.881 1.00 44.88 364 GLY A O 1
ATOM 2724 N N . ASP A 1 365 ? -1.749 -14.744 22.835 1.00 53.38 365 ASP A N 1
ATOM 2725 C CA . ASP A 1 365 ? -1.847 -16.008 22.101 1.00 53.38 365 ASP A CA 1
ATOM 2726 C C . ASP A 1 365 ? -0.510 -16.759 22.176 1.00 53.38 365 ASP A C 1
ATOM 2728 O O . ASP A 1 365 ? 0.521 -16.334 21.642 1.00 53.38 365 ASP A O 1
ATOM 2732 N N . THR A 1 366 ? -0.500 -17.892 22.869 1.00 76.94 366 THR A N 1
ATOM 2733 C CA . THR A 1 366 ? 0.637 -18.808 22.835 1.00 76.94 366 THR A CA 1
ATOM 2734 C C . THR A 1 366 ? 0.757 -19.427 21.440 1.00 76.94 366 THR A C 1
ATOM 2736 O O . THR A 1 366 ? -0.229 -19.619 20.728 1.00 76.94 366 THR A O 1
ATOM 2739 N N . ILE A 1 367 ? 1.970 -19.832 21.044 1.00 74.62 367 ILE A N 1
ATOM 2740 C CA . ILE A 1 367 ? 2.172 -20.558 19.774 1.00 74.62 367 ILE A CA 1
ATOM 2741 C C . ILE A 1 367 ? 1.286 -21.815 19.710 1.00 74.62 367 ILE A C 1
ATOM 2743 O O . ILE A 1 367 ? 0.852 -22.198 18.631 1.00 74.62 367 ILE A O 1
ATOM 2747 N N . ILE A 1 368 ? 0.981 -22.445 20.850 1.00 77.31 368 ILE A N 1
ATOM 2748 C CA . ILE A 1 368 ? 0.108 -23.625 20.913 1.00 77.31 368 ILE A CA 1
ATOM 2749 C C . ILE A 1 368 ? -1.320 -23.277 20.477 1.00 77.31 368 ILE A C 1
ATOM 2751 O O . ILE A 1 368 ? -1.902 -24.014 19.685 1.00 77.31 368 ILE A O 1
ATOM 2755 N N . GLU A 1 369 ? -1.868 -22.155 20.939 1.00 71.81 369 GLU A N 1
ATOM 2756 C CA . GLU A 1 369 ? -3.205 -21.691 20.543 1.00 71.81 369 GLU A CA 1
ATOM 2757 C C . GLU A 1 369 ? -3.240 -21.293 19.064 1.00 71.81 369 GLU A C 1
ATOM 2759 O O . GLU A 1 369 ? -4.170 -21.663 18.347 1.00 71.81 369 GLU A O 1
ATOM 2764 N N . TYR A 1 370 ? -2.181 -20.644 18.566 1.00 74.12 370 TYR A N 1
ATOM 2765 C CA . TYR A 1 370 ? -2.031 -20.361 17.137 1.00 74.12 370 TYR A CA 1
ATOM 2766 C C . TYR A 1 370 ? -2.006 -21.643 16.290 1.00 74.12 370 TYR A C 1
ATOM 2768 O O . TYR A 1 370 ? -2.735 -21.745 15.301 1.00 74.12 370 TYR A O 1
ATOM 2776 N N . LEU A 1 371 ? -1.207 -22.639 16.692 1.00 75.38 371 LEU A N 1
ATOM 2777 C CA . LEU A 1 371 ? -1.096 -23.925 15.999 1.00 75.38 371 LEU A CA 1
ATOM 2778 C C . LEU A 1 371 ? -2.409 -24.715 16.013 1.00 75.38 371 LEU A C 1
ATOM 2780 O O . LEU A 1 371 ? -2.724 -25.379 15.028 1.00 75.38 371 LEU A O 1
ATOM 2784 N N . ALA A 1 372 ? -3.162 -24.653 17.113 1.00 70.88 372 ALA A N 1
ATOM 2785 C CA . ALA A 1 372 ? -4.437 -25.348 17.258 1.00 70.88 372 ALA A CA 1
ATOM 2786 C C . ALA A 1 372 ? -5.596 -24.651 16.524 1.00 70.88 372 ALA A C 1
ATOM 2788 O O . ALA A 1 372 ? -6.556 -25.320 16.146 1.00 70.88 372 ALA A O 1
ATOM 2789 N N . GLY A 1 373 ? -5.517 -23.330 16.341 1.00 74.06 373 GLY A N 1
ATOM 2790 C CA . GLY A 1 373 ? -6.557 -22.528 15.699 1.00 74.06 373 GLY A CA 1
ATOM 2791 C C . GLY A 1 373 ? -6.219 -22.127 14.264 1.00 74.06 373 GLY A C 1
ATOM 2792 O O . GLY A 1 373 ? -6.742 -22.694 13.312 1.00 74.06 373 GLY A O 1
ATOM 2793 N N . LYS A 1 374 ? -5.363 -21.112 14.111 1.00 69.38 374 LYS A N 1
ATOM 2794 C CA . LYS A 1 374 ? -5.206 -20.333 12.869 1.00 69.38 374 LYS A CA 1
ATOM 2795 C C . LYS A 1 374 ? -4.144 -20.875 11.909 1.00 69.38 374 LYS A C 1
ATOM 2797 O O . LYS A 1 374 ? -4.175 -20.571 10.722 1.00 69.38 374 LYS A O 1
ATOM 2802 N N . PHE A 1 375 ? -3.204 -21.685 12.389 1.00 79.62 375 PHE A N 1
ATOM 2803 C CA . PHE A 1 375 ? -2.072 -22.134 11.575 1.00 79.62 375 PHE A CA 1
ATOM 2804 C C . PHE A 1 375 ? -2.485 -22.890 10.304 1.00 79.62 375 PHE A C 1
ATOM 2806 O O . PHE A 1 375 ? -1.882 -22.694 9.251 1.00 79.62 375 PHE A O 1
ATOM 2813 N N . ALA A 1 376 ? -3.521 -23.731 10.377 1.00 78.81 376 ALA A N 1
ATOM 2814 C CA . ALA A 1 376 ? -4.025 -24.452 9.209 1.00 78.81 376 ALA A CA 1
ATOM 2815 C C . ALA A 1 376 ? -4.643 -23.505 8.162 1.00 78.81 376 ALA A C 1
ATOM 2817 O O . ALA A 1 376 ? -4.390 -23.670 6.968 1.00 78.81 376 ALA A O 1
ATOM 2818 N N . ASP A 1 377 ? -5.389 -22.493 8.610 1.00 76.31 377 ASP A N 1
ATOM 2819 C CA . ASP A 1 377 ? -5.995 -21.484 7.736 1.00 76.31 377 ASP A CA 1
ATOM 2820 C C . ASP A 1 377 ? -4.921 -20.620 7.068 1.00 76.31 377 ASP A C 1
ATOM 2822 O O . ASP A 1 377 ? -4.953 -20.423 5.854 1.00 76.31 377 ASP A O 1
ATOM 2826 N N . ASP A 1 378 ? -3.919 -20.178 7.835 1.00 78.75 378 ASP A N 1
ATOM 2827 C CA . ASP A 1 378 ? -2.780 -19.432 7.299 1.00 78.75 378 ASP A CA 1
ATOM 2828 C C . ASP A 1 378 ? -2.008 -20.270 6.265 1.00 78.75 378 ASP A C 1
ATOM 2830 O O . ASP A 1 378 ? -1.573 -19.730 5.250 1.00 78.75 378 ASP A O 1
ATOM 2834 N N . ILE A 1 379 ? -1.863 -21.589 6.464 1.00 82.81 379 ILE A N 1
ATOM 2835 C CA . ILE A 1 379 ? -1.265 -22.484 5.458 1.00 82.81 379 ILE A CA 1
ATOM 2836 C C . ILE A 1 379 ? -2.095 -22.498 4.175 1.00 82.81 379 ILE A C 1
ATOM 2838 O O . ILE A 1 379 ? -1.520 -22.363 3.093 1.00 82.81 379 ILE A O 1
ATOM 2842 N N . GLU A 1 380 ? -3.413 -22.680 4.257 1.00 83.69 380 GLU A N 1
ATOM 2843 C CA . GLU A 1 380 ? -4.259 -22.733 3.060 1.00 83.69 380 GLU A CA 1
ATOM 2844 C C . GLU A 1 380 ? -4.337 -21.373 2.350 1.00 83.69 380 GLU A C 1
ATOM 2846 O O . GLU A 1 380 ? -4.345 -21.339 1.119 1.00 83.69 380 GLU A O 1
ATOM 2851 N N . GLU A 1 381 ? -4.279 -20.255 3.078 1.00 82.19 381 GLU A N 1
ATOM 2852 C CA . GLU A 1 381 ? -4.152 -18.918 2.486 1.00 82.19 381 GLU A CA 1
ATOM 2853 C C . GLU A 1 381 ? -2.772 -18.703 1.839 1.00 82.19 381 GLU A C 1
ATOM 2855 O O . GLU A 1 381 ? -2.663 -18.058 0.792 1.00 82.19 381 GLU A O 1
ATOM 2860 N N . TYR A 1 382 ? -1.707 -19.269 2.418 1.00 83.19 382 TYR A N 1
ATOM 2861 C CA . TYR A 1 382 ? -0.339 -19.102 1.925 1.00 83.19 382 TYR A CA 1
ATOM 2862 C C . TYR A 1 382 ? 0.013 -20.036 0.750 1.00 83.19 382 TYR A C 1
ATOM 2864 O O . TYR A 1 382 ? 0.862 -19.732 -0.092 1.00 83.19 382 TYR A O 1
ATOM 2872 N N . LYS A 1 383 ? -0.640 -21.193 0.658 1.00 85.50 383 LYS A N 1
ATOM 2873 C CA . LYS A 1 383 ? -0.356 -22.254 -0.319 1.00 85.50 383 LYS A CA 1
ATOM 2874 C C . LYS A 1 383 ? -0.442 -21.813 -1.790 1.00 85.50 383 LYS A C 1
ATOM 2876 O O . LYS A 1 383 ? 0.473 -22.180 -2.531 1.00 85.50 383 LYS A O 1
ATOM 2881 N N . PRO A 1 384 ? -1.421 -20.996 -2.236 1.00 86.38 384 PRO A N 1
ATOM 2882 C CA . PRO A 1 384 ? -1.479 -20.516 -3.618 1.00 86.38 384 PRO A CA 1
ATOM 2883 C C . PRO A 1 384 ? -0.258 -19.694 -4.055 1.00 86.38 384 PRO A C 1
ATOM 2885 O O . PRO A 1 384 ? 0.064 -19.673 -5.240 1.00 86.38 384 PRO A O 1
ATOM 2888 N N . TYR A 1 385 ? 0.456 -19.033 -3.133 1.00 86.19 385 TYR A N 1
ATOM 2889 C CA . TYR A 1 385 ? 1.636 -18.228 -3.485 1.00 86.19 385 TYR A CA 1
ATOM 2890 C C . TYR A 1 385 ? 2.807 -19.071 -4.001 1.00 86.19 385 TYR A C 1
ATOM 2892 O O . TYR A 1 385 ? 3.622 -18.576 -4.775 1.00 86.19 385 TYR A O 1
ATOM 2900 N N . ARG A 1 386 ? 2.859 -20.3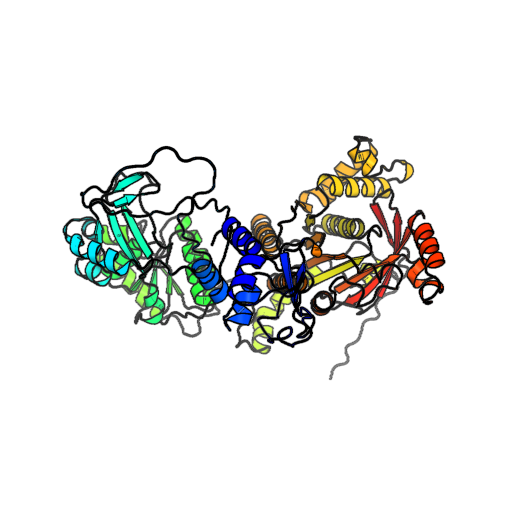65 -3.660 1.00 83.12 386 ARG A N 1
ATOM 2901 C CA . ARG A 1 386 ? 3.870 -21.297 -4.184 1.00 83.12 386 ARG A CA 1
ATOM 2902 C C . ARG A 1 386 ? 3.853 -21.381 -5.713 1.00 83.12 386 ARG A C 1
ATOM 2904 O O . ARG A 1 386 ? 4.905 -21.561 -6.339 1.00 83.12 386 ARG A O 1
ATOM 2911 N N . ASP A 1 387 ? 2.667 -21.257 -6.296 1.00 84.44 387 ASP A N 1
ATOM 2912 C CA . ASP A 1 387 ? 2.439 -21.417 -7.728 1.00 84.44 387 ASP A CA 1
ATOM 2913 C C . ASP A 1 387 ? 2.472 -20.076 -8.480 1.00 84.44 387 ASP A C 1
ATOM 2915 O O . ASP A 1 387 ? 2.461 -20.075 -9.707 1.00 84.44 387 ASP A O 1
ATOM 2919 N N . LYS A 1 388 ? 2.604 -18.939 -7.777 1.00 90.69 388 LYS A N 1
ATOM 2920 C CA . LYS A 1 388 ? 2.776 -17.623 -8.408 1.00 90.69 388 LYS A CA 1
ATOM 2921 C C . LYS A 1 388 ? 4.188 -17.469 -8.951 1.00 90.69 388 LYS A C 1
ATOM 2923 O O . LYS A 1 388 ? 5.156 -17.374 -8.187 1.00 90.69 388 LYS A O 1
ATOM 2928 N N . LYS A 1 389 ? 4.310 -17.456 -10.277 1.00 92.50 389 LYS A N 1
ATOM 2929 C CA . LYS A 1 389 ? 5.589 -17.451 -10.989 1.00 92.50 389 LYS A CA 1
ATOM 2930 C C . LYS A 1 389 ? 5.826 -16.129 -11.704 1.00 92.50 389 LYS A C 1
ATOM 2932 O O . LYS A 1 389 ? 4.928 -15.556 -12.313 1.00 92.50 389 LYS A O 1
ATOM 2937 N N . THR A 1 390 ? 7.065 -15.657 -11.660 1.00 93.88 390 THR A N 1
ATOM 2938 C CA . THR A 1 390 ? 7.524 -14.448 -12.351 1.00 93.88 390 THR A CA 1
ATOM 2939 C C . THR A 1 390 ? 7.342 -14.548 -13.865 1.00 93.88 390 THR A C 1
ATOM 2941 O O . THR A 1 390 ? 7.202 -13.516 -14.517 1.00 93.88 390 THR A O 1
ATOM 2944 N N . GLY A 1 391 ? 7.310 -15.768 -14.419 1.00 91.88 391 GLY A N 1
ATOM 2945 C CA . GLY A 1 391 ? 7.278 -16.044 -15.860 1.00 91.88 391 GLY A CA 1
ATOM 2946 C C . GLY A 1 391 ? 8.676 -16.152 -16.478 1.00 91.88 391 GLY A C 1
ATOM 2947 O O . GLY A 1 391 ? 8.811 -16.280 -17.692 1.00 91.88 391 GLY A O 1
ATOM 2948 N N . PHE A 1 392 ? 9.704 -16.112 -15.634 1.00 94.50 392 PHE A N 1
ATOM 2949 C CA . PHE A 1 392 ? 11.104 -16.333 -15.956 1.00 94.50 392 PHE A CA 1
ATOM 2950 C C . PHE A 1 392 ? 11.520 -17.616 -15.229 1.00 94.50 392 PHE A C 1
ATOM 2952 O O . PHE A 1 392 ? 11.600 -17.642 -14.004 1.00 94.50 392 PHE A O 1
ATOM 2959 N N . ALA A 1 393 ? 11.690 -18.713 -15.966 1.00 92.62 393 ALA A N 1
ATOM 2960 C CA . ALA A 1 393 ? 11.801 -20.052 -15.396 1.00 92.62 393 ALA A CA 1
ATOM 2961 C C . ALA A 1 393 ? 13.060 -20.231 -14.532 1.00 92.62 393 ALA A C 1
ATOM 2963 O O . ALA A 1 393 ? 12.988 -20.853 -13.469 1.00 92.62 393 ALA A O 1
ATOM 2964 N N . ALA A 1 394 ? 14.202 -19.684 -14.958 1.00 91.81 394 ALA A N 1
ATOM 2965 C CA . ALA A 1 394 ? 15.435 -19.743 -14.175 1.00 91.81 394 ALA A CA 1
ATOM 2966 C C . ALA A 1 394 ? 15.320 -18.882 -12.906 1.00 91.81 394 ALA A C 1
ATOM 2968 O O . ALA A 1 394 ? 15.698 -19.329 -11.817 1.00 91.81 394 ALA A O 1
ATOM 2969 N N . LEU A 1 395 ? 14.721 -17.692 -13.016 1.00 92.94 395 LEU A N 1
ATOM 2970 C CA . LEU A 1 395 ? 14.415 -16.846 -11.866 1.00 92.94 395 LEU A CA 1
ATOM 2971 C C . LEU A 1 395 ? 13.451 -17.543 -10.904 1.00 92.94 395 LEU A C 1
ATOM 2973 O O . LEU A 1 395 ? 13.711 -17.565 -9.710 1.00 92.94 395 LEU A O 1
ATOM 2977 N N . ASP A 1 396 ? 12.382 -18.167 -11.390 1.00 92.31 396 ASP A N 1
ATOM 2978 C CA . ASP A 1 396 ? 11.405 -18.881 -10.565 1.00 92.31 396 ASP A CA 1
ATOM 2979 C C . ASP A 1 396 ? 12.017 -20.072 -9.827 1.00 92.31 396 ASP A C 1
ATOM 2981 O O . ASP A 1 396 ? 11.677 -20.323 -8.667 1.00 92.31 396 ASP A O 1
ATOM 2985 N N . HIS A 1 397 ? 12.947 -20.776 -10.473 1.00 89.81 397 HIS A N 1
ATOM 2986 C CA . HIS A 1 397 ? 13.692 -21.872 -9.868 1.00 89.81 397 HIS A CA 1
ATOM 2987 C C . HIS A 1 397 ? 14.597 -21.392 -8.721 1.00 89.81 397 HIS A C 1
ATOM 2989 O O . HIS A 1 397 ? 14.611 -22.005 -7.653 1.00 89.81 397 HIS A O 1
ATOM 2995 N N . LYS A 1 398 ? 15.327 -20.281 -8.904 1.00 90.50 398 LYS A N 1
ATOM 2996 C CA . LYS A 1 398 ? 16.231 -19.725 -7.875 1.00 90.50 398 LYS A CA 1
ATOM 2997 C C . LYS A 1 398 ? 15.489 -18.952 -6.777 1.00 90.50 398 LYS A C 1
ATOM 2999 O O . LYS A 1 398 ? 15.802 -19.091 -5.594 1.00 90.50 398 LYS A O 1
ATOM 3004 N N . ALA A 1 399 ? 14.506 -18.140 -7.159 1.00 89.38 399 ALA A N 1
ATOM 3005 C CA . ALA A 1 399 ? 13.740 -17.272 -6.268 1.00 89.38 399 ALA A CA 1
ATOM 3006 C C . ALA A 1 399 ? 12.688 -18.036 -5.455 1.00 89.38 399 ALA A C 1
ATOM 3008 O O . ALA A 1 399 ? 12.356 -17.607 -4.351 1.00 89.38 399 ALA A O 1
ATOM 3009 N N . GLY A 1 400 ? 12.177 -19.153 -5.988 1.00 86.31 400 GLY A N 1
ATOM 3010 C CA . GLY A 1 400 ? 11.079 -19.926 -5.403 1.00 86.31 400 GLY A CA 1
ATOM 3011 C C . GLY A 1 400 ? 9.682 -19.460 -5.833 1.00 86.31 400 GLY A C 1
ATOM 3012 O O . GLY A 1 400 ? 8.692 -20.045 -5.390 1.00 86.31 400 GLY A O 1
ATOM 3013 N N . GLY A 1 401 ? 9.587 -18.462 -6.719 1.00 88.69 401 GLY A N 1
ATOM 3014 C CA . GLY A 1 401 ? 8.347 -17.783 -7.112 1.00 88.69 401 GLY A CA 1
ATOM 3015 C C . GLY A 1 401 ? 8.164 -16.431 -6.414 1.00 88.69 401 GLY A C 1
ATOM 3016 O O . GLY A 1 401 ? 9.133 -15.808 -5.972 1.00 88.69 401 GLY A O 1
ATOM 3017 N N . VAL A 1 402 ? 6.914 -15.969 -6.331 1.00 91.94 402 VAL A N 1
ATOM 3018 C CA . VAL A 1 402 ? 6.549 -14.653 -5.786 1.00 91.94 402 VAL A CA 1
ATOM 3019 C C . VAL A 1 402 ? 5.623 -14.807 -4.577 1.00 91.94 402 VAL A C 1
ATOM 3021 O O . VAL A 1 402 ? 4.483 -15.250 -4.702 1.00 91.94 402 VAL A O 1
ATOM 3024 N N . TYR A 1 403 ? 6.105 -14.394 -3.406 1.00 93.31 403 TYR A N 1
ATOM 3025 C CA . TYR A 1 403 ? 5.411 -14.531 -2.125 1.00 93.31 403 TYR A CA 1
ATOM 3026 C C . TYR A 1 403 ? 4.937 -13.177 -1.574 1.00 93.31 403 TYR A C 1
ATOM 3028 O O . TYR A 1 403 ? 5.362 -12.120 -2.053 1.00 93.31 403 TYR A O 1
ATOM 3036 N N . PRO A 1 404 ? 4.051 -13.167 -0.563 1.00 94.19 404 PRO A N 1
ATOM 3037 C CA . PRO A 1 404 ? 3.700 -11.958 0.172 1.00 94.19 404 PRO A CA 1
ATOM 3038 C C . PRO A 1 404 ? 4.929 -11.340 0.836 1.00 94.19 404 PRO A C 1
ATOM 3040 O O . PRO A 1 404 ? 5.602 -11.999 1.632 1.00 94.19 404 PRO A O 1
ATOM 3043 N N . GLY A 1 405 ? 5.214 -10.079 0.523 1.00 94.69 405 GLY A N 1
ATOM 3044 C CA . GLY A 1 405 ? 6.443 -9.411 0.936 1.00 94.69 405 GLY A CA 1
ATOM 3045 C C . GLY A 1 405 ? 6.769 -8.172 0.119 1.00 94.69 405 GLY A C 1
ATOM 3046 O O . GLY A 1 405 ? 6.138 -7.890 -0.904 1.00 94.69 405 GLY A O 1
ATOM 3047 N N . LEU A 1 406 ? 7.788 -7.449 0.578 1.00 96.44 406 LEU A N 1
ATOM 3048 C CA . LEU A 1 406 ? 8.338 -6.293 -0.116 1.00 96.44 406 LEU A CA 1
ATOM 3049 C C . LEU A 1 406 ? 9.544 -6.695 -0.976 1.00 96.44 406 LEU A C 1
ATOM 3051 O O . LEU A 1 406 ? 10.598 -7.066 -0.455 1.00 96.44 406 LEU A O 1
ATOM 3055 N N . TYR A 1 407 ? 9.395 -6.546 -2.287 1.00 96.44 407 TYR A N 1
ATOM 3056 C CA . TYR A 1 407 ? 10.430 -6.747 -3.295 1.00 96.44 407 TYR A CA 1
ATOM 3057 C C . TYR A 1 407 ? 10.953 -5.389 -3.752 1.00 96.44 407 TYR A C 1
ATOM 3059 O O . TYR A 1 407 ? 10.171 -4.496 -4.079 1.00 96.44 407 TYR A O 1
ATOM 3067 N N . VAL A 1 408 ? 12.270 -5.228 -3.819 1.00 95.31 408 VAL A N 1
ATOM 3068 C CA . VAL A 1 408 ? 12.910 -4.003 -4.311 1.00 95.31 408 VAL A CA 1
ATOM 3069 C C . VAL A 1 408 ? 13.712 -4.309 -5.564 1.00 95.31 408 VAL A C 1
ATOM 3071 O O . VAL A 1 408 ? 14.549 -5.205 -5.556 1.00 95.31 408 VAL A O 1
ATOM 3074 N N . ILE A 1 409 ? 13.483 -3.533 -6.624 1.00 95.44 409 ILE A N 1
ATOM 3075 C CA . ILE A 1 409 ? 14.247 -3.590 -7.874 1.00 95.44 409 ILE A CA 1
ATOM 3076 C C . ILE A 1 409 ? 15.066 -2.308 -8.005 1.00 95.44 409 ILE A C 1
ATOM 3078 O O . ILE A 1 409 ? 14.535 -1.239 -8.314 1.00 95.44 409 ILE A O 1
ATOM 3082 N N . GLY A 1 410 ? 16.370 -2.417 -7.774 1.00 93.62 410 GLY A N 1
ATOM 3083 C CA . GLY A 1 410 ? 17.346 -1.357 -7.977 1.00 93.62 410 GLY A CA 1
ATOM 3084 C C . GLY A 1 410 ? 17.967 -1.423 -9.368 1.00 93.62 410 GLY A C 1
ATOM 3085 O O . GLY A 1 410 ? 18.416 -2.478 -9.797 1.00 93.62 410 GLY A O 1
ATOM 3086 N N . ALA A 1 411 ? 18.046 -0.301 -10.082 1.00 91.62 411 ALA A N 1
ATOM 3087 C CA . ALA A 1 411 ? 18.851 -0.236 -11.304 1.00 91.62 411 ALA A CA 1
ATOM 3088 C C . ALA A 1 411 ? 19.307 1.186 -11.633 1.00 91.62 411 ALA A C 1
ATOM 3090 O O . ALA A 1 411 ? 18.670 2.176 -11.251 1.00 91.62 411 ALA A O 1
ATOM 3091 N N . ALA A 1 412 ? 20.367 1.292 -12.435 1.00 88.81 412 ALA A N 1
ATOM 3092 C CA . ALA A 1 412 ? 20.742 2.554 -13.062 1.00 88.81 412 ALA A CA 1
ATOM 3093 C C . ALA A 1 412 ? 19.723 2.966 -14.147 1.00 88.81 412 ALA A C 1
ATOM 3095 O O . ALA A 1 412 ? 19.057 2.118 -14.758 1.00 88.81 412 ALA A O 1
ATOM 3096 N N . PRO A 1 413 ? 19.601 4.272 -14.448 1.00 85.81 413 PRO A N 1
ATOM 3097 C CA . PRO A 1 413 ? 18.775 4.743 -15.548 1.00 85.81 413 PRO A CA 1
ATOM 3098 C C . PRO A 1 413 ? 19.124 4.068 -16.881 1.00 85.81 413 PRO A C 1
ATOM 3100 O O . PRO A 1 413 ? 20.288 3.792 -17.204 1.00 85.81 413 PRO A O 1
ATOM 3103 N N . SER A 1 414 ? 18.080 3.834 -17.678 1.00 86.44 414 SER A N 1
ATOM 3104 C CA . SER A 1 414 ? 18.156 3.238 -19.020 1.00 86.44 414 SER A CA 1
ATOM 3105 C C . SER A 1 414 ? 18.651 1.784 -19.082 1.00 86.44 414 SER A C 1
ATOM 3107 O O . SER A 1 414 ? 18.905 1.299 -20.185 1.00 86.44 414 SER A O 1
ATOM 3109 N N . VAL A 1 415 ? 18.776 1.084 -17.947 1.00 91.31 415 VAL A N 1
ATOM 3110 C CA . VAL A 1 415 ? 19.081 -0.361 -17.923 1.00 91.31 415 VAL A CA 1
ATOM 3111 C C . VAL A 1 415 ? 17.850 -1.190 -18.296 1.00 91.31 415 VAL A C 1
ATOM 3113 O O . VAL A 1 415 ? 17.971 -2.123 -19.078 1.00 91.31 415 VAL A O 1
ATOM 3116 N N . GLY A 1 416 ? 16.660 -0.788 -17.835 1.00 92.19 416 GLY A N 1
ATOM 3117 C CA . GLY A 1 416 ? 15.397 -1.456 -18.182 1.00 92.19 416 GLY A CA 1
ATOM 3118 C C . GLY A 1 416 ? 14.456 -1.752 -17.011 1.00 92.19 416 GLY A C 1
ATOM 3119 O O . GLY A 1 416 ? 13.488 -2.463 -17.222 1.00 92.19 416 GLY A O 1
ATOM 3120 N N . LYS A 1 417 ? 14.691 -1.195 -15.811 1.00 93.56 417 LYS A N 1
ATOM 3121 C CA . LYS A 1 417 ? 13.909 -1.463 -14.580 1.00 93.56 417 LYS A CA 1
ATOM 3122 C C . LYS A 1 417 ? 12.384 -1.447 -14.754 1.00 93.56 417 LYS A C 1
ATOM 3124 O O . LYS A 1 417 ? 11.721 -2.406 -14.386 1.00 93.56 417 LYS A O 1
ATOM 3129 N N . THR A 1 418 ? 11.848 -0.397 -15.376 1.00 94.56 418 THR A N 1
ATOM 3130 C CA . THR A 1 418 ? 10.408 -0.245 -15.631 1.00 94.56 418 THR A CA 1
ATOM 3131 C C . THR A 1 418 ? 9.906 -1.304 -16.604 1.00 94.56 418 THR A C 1
ATOM 3133 O O . THR A 1 418 ? 8.855 -1.892 -16.397 1.00 94.56 418 THR A O 1
ATOM 3136 N N . THR A 1 419 ? 10.670 -1.586 -17.659 1.00 96.00 419 THR A N 1
ATOM 3137 C CA . THR A 1 419 ? 10.302 -2.596 -18.656 1.00 96.00 419 THR A CA 1
ATOM 3138 C C . THR A 1 419 ? 10.343 -4.008 -18.064 1.00 96.00 419 THR A C 1
ATOM 3140 O O . THR A 1 419 ? 9.432 -4.786 -18.322 1.00 96.00 419 THR A O 1
ATOM 3143 N N . PHE A 1 420 ? 11.336 -4.314 -17.225 1.00 97.44 420 PHE A N 1
ATOM 3144 C CA . PHE A 1 420 ? 11.425 -5.580 -16.498 1.00 97.44 420 PHE A CA 1
ATOM 3145 C C . PHE A 1 420 ? 10.239 -5.763 -15.539 1.00 97.44 420 PHE A C 1
ATOM 3147 O O . PHE A 1 420 ? 9.545 -6.772 -15.608 1.00 97.44 420 PHE A O 1
ATOM 3154 N N . ALA A 1 421 ? 9.939 -4.756 -14.709 1.00 97.25 421 ALA A N 1
ATOM 3155 C CA . ALA A 1 421 ? 8.796 -4.793 -13.794 1.00 97.25 421 ALA A CA 1
ATOM 3156 C C . ALA A 1 421 ? 7.447 -4.885 -14.529 1.00 97.25 421 ALA A C 1
ATOM 3158 O O . ALA A 1 421 ? 6.561 -5.619 -14.100 1.00 97.25 421 ALA A O 1
ATOM 3159 N N . LEU A 1 422 ? 7.292 -4.186 -15.656 1.00 97.62 422 LEU A N 1
ATOM 3160 C CA . LEU A 1 422 ? 6.099 -4.283 -16.497 1.00 97.62 422 LEU A CA 1
ATOM 3161 C C . LEU A 1 422 ? 5.963 -5.669 -17.142 1.00 97.62 422 LEU A C 1
ATOM 3163 O O . LEU A 1 422 ? 4.860 -6.190 -17.241 1.00 97.62 422 LEU A O 1
ATOM 3167 N N . GLN A 1 423 ? 7.062 -6.286 -17.577 1.00 98.00 423 GLN A N 1
ATOM 3168 C CA . GLN A 1 423 ? 7.008 -7.641 -18.122 1.00 98.00 423 GLN A CA 1
ATOM 3169 C C . GLN A 1 423 ? 6.642 -8.670 -17.045 1.00 98.00 423 GLN A C 1
ATOM 3171 O O . GLN A 1 423 ? 5.823 -9.545 -17.313 1.00 98.00 423 GLN A O 1
ATOM 3176 N N . LEU A 1 424 ? 7.171 -8.529 -15.823 1.00 97.25 424 LEU A N 1
ATOM 3177 C CA . LEU A 1 424 ? 6.724 -9.317 -14.669 1.00 97.25 424 LEU A CA 1
ATOM 3178 C C . LEU A 1 424 ? 5.217 -9.147 -14.425 1.00 97.25 424 LEU A C 1
ATOM 3180 O O . LEU A 1 424 ? 4.515 -10.138 -14.245 1.00 97.25 424 LEU A O 1
ATOM 3184 N N . ALA A 1 425 ? 4.721 -7.905 -14.458 1.00 97.69 425 ALA A N 1
ATOM 3185 C CA . ALA A 1 425 ? 3.301 -7.592 -14.296 1.00 97.69 425 ALA A CA 1
ATOM 3186 C C . ALA A 1 425 ? 2.428 -8.335 -15.315 1.00 97.69 425 ALA A C 1
ATOM 3188 O O . ALA A 1 425 ? 1.469 -9.003 -14.937 1.00 97.69 425 ALA A O 1
ATOM 3189 N N . ASP A 1 426 ? 2.787 -8.244 -16.595 1.00 97.81 426 ASP A N 1
ATOM 3190 C CA . ASP A 1 426 ? 2.048 -8.885 -17.681 1.00 97.81 426 ASP A CA 1
ATOM 3191 C C . ASP A 1 426 ? 2.090 -10.413 -17.573 1.00 97.81 426 ASP A C 1
ATOM 3193 O O . ASP A 1 426 ? 1.074 -11.072 -17.770 1.00 97.81 426 ASP A O 1
ATOM 3197 N N . GLN A 1 427 ? 3.246 -10.986 -17.223 1.00 96.75 427 GLN A N 1
ATOM 3198 C CA . GLN A 1 427 ? 3.414 -12.434 -17.072 1.00 96.75 427 GLN A CA 1
ATOM 3199 C C . GLN A 1 427 ? 2.606 -12.993 -15.894 1.00 96.75 427 GLN A C 1
ATOM 3201 O O . GLN A 1 427 ? 1.992 -14.050 -16.030 1.00 96.75 427 GLN A O 1
ATOM 3206 N N . LEU A 1 428 ? 2.564 -12.286 -14.761 1.00 95.94 428 LEU A N 1
ATOM 3207 C CA . LEU A 1 428 ? 1.728 -12.641 -13.609 1.00 95.94 428 LEU A CA 1
ATOM 3208 C C . LEU A 1 428 ? 0.236 -12.495 -13.943 1.00 95.94 428 LEU A C 1
ATOM 3210 O O . LEU A 1 428 ? -0.568 -13.382 -13.656 1.00 95.94 428 LEU A O 1
ATOM 3214 N N . ALA A 1 429 ? -0.139 -11.414 -14.627 1.00 96.69 429 ALA A N 1
ATOM 3215 C CA . ALA A 1 429 ? -1.517 -11.195 -15.051 1.00 96.69 429 ALA A CA 1
ATOM 3216 C C . ALA A 1 429 ? -2.011 -12.253 -16.045 1.00 96.69 429 ALA A C 1
ATOM 3218 O O . ALA A 1 429 ? -3.134 -12.743 -15.912 1.00 96.69 429 ALA A O 1
ATOM 3219 N N . ALA A 1 430 ? -1.162 -12.670 -16.985 1.00 95.56 430 ALA A N 1
ATOM 3220 C CA . ALA A 1 430 ? -1.457 -13.758 -17.912 1.00 95.56 430 ALA A CA 1
ATOM 3221 C C . ALA A 1 430 ? -1.691 -15.107 -17.202 1.00 95.56 430 ALA A C 1
ATOM 3223 O O . ALA A 1 430 ? -2.433 -15.943 -17.714 1.00 95.56 430 ALA A O 1
ATOM 3224 N N . GLN A 1 431 ? -1.112 -15.309 -16.012 1.00 92.62 431 GLN A N 1
ATOM 3225 C CA . GLN A 1 431 ? -1.342 -16.489 -15.164 1.00 92.62 431 GLN A CA 1
ATOM 3226 C C . GLN A 1 431 ? -2.618 -16.386 -14.309 1.00 92.62 431 GLN A C 1
ATOM 3228 O O . GLN A 1 431 ? -3.007 -1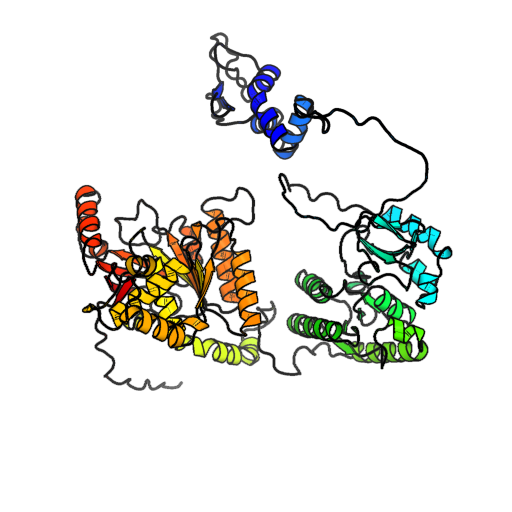7.356 -13.662 1.00 92.62 431 GLN A O 1
ATOM 3233 N N . GLY A 1 432 ? -3.302 -15.238 -14.324 1.00 92.50 432 GLY A N 1
ATOM 3234 C CA . GLY A 1 432 ? -4.563 -15.024 -13.616 1.00 92.50 432 GLY A CA 1
ATOM 3235 C C . GLY A 1 432 ? -4.470 -14.134 -12.376 1.00 92.50 432 GLY A C 1
ATOM 3236 O O . GLY A 1 432 ? -5.505 -13.876 -11.755 1.00 92.50 432 GLY A O 1
ATOM 3237 N N . ASP A 1 433 ? -3.283 -13.632 -12.023 1.00 94.44 433 ASP A N 1
ATOM 3238 C CA . ASP A 1 433 ? -3.120 -12.702 -10.905 1.00 94.44 433 ASP A CA 1
ATOM 3239 C C . ASP A 1 433 ? -3.590 -11.288 -11.261 1.00 94.44 433 ASP A C 1
ATOM 3241 O O . ASP A 1 433 ? -3.460 -10.816 -12.385 1.00 94.44 433 ASP A O 1
ATOM 3245 N N . HIS A 1 434 ? -4.122 -10.574 -10.274 1.00 96.38 434 HIS A N 1
ATOM 3246 C CA . HIS A 1 434 ? -4.452 -9.160 -10.428 1.00 96.38 434 HIS A CA 1
ATOM 3247 C C . HIS A 1 434 ? -3.218 -8.308 -10.127 1.00 96.38 434 HIS A C 1
ATOM 3249 O O . HIS A 1 434 ? -2.527 -8.558 -9.141 1.00 96.38 434 HIS A O 1
ATOM 3255 N N . VAL A 1 435 ? -2.962 -7.275 -10.929 1.00 97.75 435 VAL A N 1
ATOM 3256 C CA . VAL A 1 435 ? -1.837 -6.351 -10.748 1.00 97.75 435 VAL A CA 1
ATOM 3257 C C . VAL A 1 435 ? -2.330 -4.910 -10.682 1.00 97.75 435 VAL A C 1
ATOM 3259 O O . VAL A 1 435 ? -3.072 -4.443 -11.549 1.00 97.75 435 VAL A O 1
ATOM 3262 N N . LEU A 1 436 ? -1.880 -4.182 -9.663 1.00 97.44 436 LEU A N 1
ATOM 3263 C CA . LEU A 1 436 ? -2.122 -2.756 -9.485 1.00 97.44 436 LEU A CA 1
ATOM 3264 C C . LEU A 1 436 ? -0.804 -1.997 -9.663 1.00 97.44 436 LEU A C 1
ATOM 3266 O O . LEU A 1 436 ? 0.066 -2.026 -8.795 1.00 97.44 436 LEU A O 1
ATOM 3270 N N . TYR A 1 437 ? -0.642 -1.335 -10.808 1.00 97.62 437 TYR A N 1
ATOM 3271 C CA . TYR A 1 437 ? 0.606 -0.678 -11.197 1.00 97.62 437 TYR A CA 1
ATOM 3272 C C . TYR A 1 437 ? 0.509 0.834 -10.976 1.00 97.62 437 TYR A C 1
ATOM 3274 O O . TYR A 1 437 ? -0.144 1.544 -11.740 1.00 97.62 437 TYR A O 1
ATOM 3282 N N . PHE A 1 438 ? 1.193 1.354 -9.964 1.00 96.44 438 PHE A N 1
ATOM 3283 C CA . PHE A 1 438 ? 1.346 2.783 -9.706 1.00 96.44 438 PHE A CA 1
ATOM 3284 C C . PHE A 1 438 ? 2.531 3.330 -10.502 1.00 96.44 438 PHE A C 1
ATOM 3286 O O . PHE A 1 438 ? 3.688 3.163 -10.119 1.00 96.44 438 PHE A O 1
ATOM 3293 N N . SER A 1 439 ? 2.230 3.983 -11.624 1.00 93.25 439 SER A N 1
ATOM 3294 C CA . SER A 1 439 ? 3.225 4.601 -12.499 1.00 93.25 439 SER A CA 1
ATOM 3295 C C . SER A 1 439 ? 3.276 6.102 -12.242 1.00 93.25 439 SER A C 1
ATOM 3297 O O . SER A 1 439 ? 2.319 6.825 -12.530 1.00 93.25 439 SER A O 1
ATOM 3299 N N . LEU A 1 440 ? 4.380 6.566 -11.665 1.00 89.94 440 LEU A N 1
ATOM 3300 C CA . LEU A 1 440 ? 4.573 7.955 -11.245 1.00 89.94 440 LEU A CA 1
ATOM 3301 C C . LEU A 1 440 ? 5.320 8.791 -12.293 1.00 89.94 440 LEU A C 1
ATOM 3303 O O . LEU A 1 440 ? 5.232 10.014 -12.266 1.00 89.94 440 LEU A O 1
ATOM 3307 N N . GLU A 1 441 ? 6.031 8.144 -13.221 1.00 85.75 441 GLU A N 1
ATOM 3308 C CA . GLU A 1 441 ? 6.727 8.818 -14.327 1.00 85.75 441 GLU A CA 1
ATOM 3309 C C . GLU A 1 441 ? 6.043 8.626 -15.677 1.00 85.75 441 GLU A C 1
ATOM 3311 O O . GLU A 1 441 ? 5.915 9.576 -16.446 1.00 85.75 441 GLU A O 1
ATOM 3316 N N . GLN A 1 442 ? 5.642 7.391 -15.988 1.00 90.81 442 GLN A N 1
ATOM 3317 C CA . GLN A 1 442 ? 5.123 7.041 -17.308 1.00 90.81 442 GLN A CA 1
ATOM 3318 C C . GLN A 1 442 ? 3.594 6.997 -17.306 1.00 90.81 442 GLN A C 1
ATOM 3320 O O . GLN A 1 442 ? 2.953 6.532 -16.363 1.00 90.81 442 GLN A O 1
ATOM 3325 N N . SER A 1 443 ? 2.986 7.448 -18.393 1.00 92.88 443 SER A N 1
ATOM 3326 C CA . SER A 1 443 ? 1.543 7.367 -18.603 1.00 92.88 443 SER A CA 1
ATOM 3327 C C . SER A 1 443 ? 1.076 5.928 -18.859 1.00 92.88 443 SER A C 1
ATOM 3329 O O . SER A 1 443 ? 1.836 5.067 -19.310 1.00 92.88 443 SER A O 1
ATOM 3331 N N . LYS A 1 444 ? -0.226 5.671 -18.658 1.00 93.94 444 LYS A N 1
ATOM 3332 C CA . LYS A 1 444 ? -0.840 4.380 -19.027 1.00 93.94 444 LYS A CA 1
ATOM 3333 C C . LYS A 1 444 ? -0.626 4.052 -20.507 1.00 93.94 444 LYS A C 1
ATOM 3335 O O . LYS A 1 444 ? -0.391 2.901 -20.851 1.00 93.94 444 LYS A O 1
ATOM 3340 N N . PHE A 1 445 ? -0.688 5.072 -21.365 1.00 94.88 445 PHE A N 1
ATOM 3341 C CA . PHE A 1 445 ? -0.489 4.938 -22.806 1.00 94.88 445 PHE A CA 1
ATOM 3342 C C . PHE A 1 445 ? 0.925 4.456 -23.149 1.00 94.88 445 PHE A C 1
ATOM 3344 O O . PHE A 1 445 ? 1.095 3.571 -23.988 1.00 94.88 445 PHE A O 1
ATOM 3351 N N . GLU A 1 446 ? 1.944 4.984 -22.468 1.00 96.00 446 GLU A N 1
ATOM 3352 C CA . GLU A 1 446 ? 3.324 4.534 -22.651 1.00 96.00 446 GLU A CA 1
ATOM 3353 C C . GLU A 1 446 ? 3.520 3.083 -22.225 1.00 96.00 446 GLU A C 1
ATOM 3355 O O . GLU A 1 446 ? 4.112 2.324 -22.991 1.00 96.00 446 GLU A O 1
ATOM 3360 N N . LEU A 1 447 ? 3.010 2.694 -21.051 1.00 96.44 447 LEU A N 1
ATOM 3361 C CA . LEU A 1 447 ? 3.142 1.322 -20.553 1.00 96.44 447 LEU A CA 1
ATOM 3362 C C . LEU A 1 447 ? 2.386 0.322 -21.436 1.00 96.44 447 LEU A C 1
ATOM 3364 O O . LEU A 1 447 ? 2.979 -0.661 -21.867 1.00 96.44 447 LEU A O 1
ATOM 3368 N N . ALA A 1 448 ? 1.135 0.613 -21.807 1.00 96.31 448 ALA A N 1
ATOM 3369 C CA . ALA A 1 448 ? 0.360 -0.253 -22.696 1.00 96.31 448 ALA A CA 1
ATOM 3370 C C . ALA A 1 448 ? 1.067 -0.463 -24.045 1.00 96.31 448 ALA A C 1
ATOM 3372 O O . ALA A 1 448 ? 1.183 -1.586 -24.525 1.00 96.31 448 ALA A O 1
ATOM 3373 N N . SER A 1 449 ? 1.630 0.601 -24.625 1.00 97.44 449 SER A N 1
ATOM 3374 C CA . SER A 1 449 ? 2.363 0.500 -25.894 1.00 97.44 449 SER A CA 1
ATOM 3375 C C . SER A 1 449 ? 3.615 -0.377 -25.790 1.00 97.44 449 SER A C 1
ATOM 3377 O O . SER A 1 449 ? 3.964 -1.047 -26.758 1.00 97.44 449 SER A O 1
ATOM 3379 N N . LYS A 1 450 ? 4.291 -0.395 -24.630 1.00 97.81 450 LYS A N 1
ATOM 3380 C CA . LYS A 1 450 ? 5.424 -1.301 -24.374 1.00 97.81 450 LYS A CA 1
ATOM 3381 C C . LYS A 1 450 ? 4.978 -2.759 -24.303 1.00 97.81 450 LYS A C 1
ATOM 3383 O O . LYS A 1 450 ? 5.629 -3.613 -24.896 1.00 97.81 450 LYS A O 1
ATOM 3388 N N . SER A 1 451 ? 3.868 -3.039 -23.621 1.00 98.00 451 SER A N 1
ATOM 3389 C CA . SER A 1 451 ? 3.292 -4.387 -23.563 1.00 98.00 451 SER A CA 1
ATOM 3390 C C . SER A 1 451 ? 2.897 -4.896 -24.948 1.00 98.00 451 SER A C 1
ATOM 3392 O O . SER A 1 451 ? 3.250 -6.015 -25.311 1.00 98.00 451 SER A O 1
ATOM 3394 N N . LEU A 1 452 ? 2.254 -4.058 -25.767 1.00 98.00 452 LEU A N 1
ATOM 3395 C CA . LEU A 1 452 ? 1.910 -4.419 -27.145 1.00 98.00 452 LEU A CA 1
ATOM 3396 C C . LEU A 1 452 ? 3.157 -4.660 -28.003 1.00 98.00 452 LEU A C 1
ATOM 3398 O O . LEU A 1 452 ? 3.231 -5.681 -28.680 1.00 98.00 452 LEU A O 1
ATOM 3402 N N . ALA A 1 453 ? 4.156 -3.773 -27.936 1.00 98.19 453 ALA A N 1
ATOM 3403 C CA . ALA A 1 453 ? 5.422 -3.948 -28.650 1.00 98.19 453 ALA A CA 1
ATOM 3404 C C . ALA A 1 453 ? 6.083 -5.292 -28.307 1.00 98.19 453 ALA A C 1
ATOM 3406 O O . ALA A 1 453 ? 6.447 -6.056 -29.205 1.00 98.19 453 ALA A O 1
ATOM 3407 N N . ARG A 1 454 ? 6.140 -5.626 -27.013 1.00 98.06 454 ARG A N 1
ATOM 3408 C CA . ARG A 1 454 ? 6.657 -6.906 -26.526 1.00 98.06 454 ARG A CA 1
ATOM 3409 C C . ARG A 1 454 ? 5.888 -8.095 -27.100 1.00 98.06 454 ARG A C 1
ATOM 3411 O O . ARG A 1 454 ? 6.521 -9.015 -27.608 1.00 98.06 454 ARG A O 1
ATOM 3418 N N . ILE A 1 455 ? 4.556 -8.064 -27.075 1.00 97.75 455 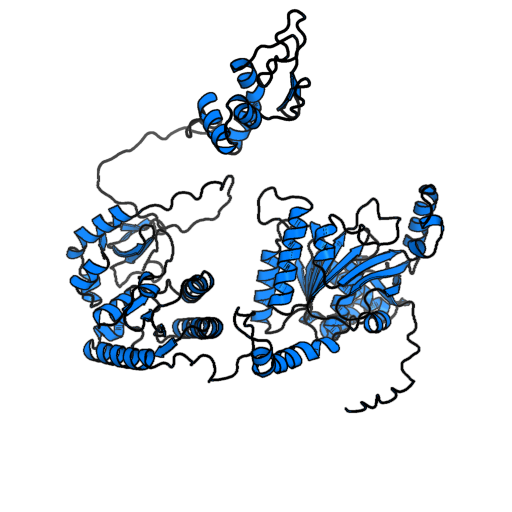ILE A N 1
ATOM 3419 C CA . ILE A 1 455 ? 3.725 -9.154 -27.612 1.00 97.75 455 ILE A CA 1
ATOM 3420 C C . ILE A 1 455 ? 3.941 -9.323 -29.121 1.00 97.75 455 ILE A C 1
ATOM 3422 O O . ILE A 1 455 ? 4.035 -10.457 -29.592 1.00 97.75 455 ILE A O 1
ATOM 3426 N N . THR A 1 456 ? 4.080 -8.229 -29.885 1.00 97.81 456 THR A N 1
ATOM 3427 C CA . THR A 1 456 ? 4.381 -8.344 -31.324 1.00 97.81 456 THR A CA 1
ATOM 3428 C C . THR A 1 456 ? 5.704 -9.073 -31.563 1.00 97.81 456 THR A C 1
ATOM 3430 O O . THR A 1 456 ? 5.741 -10.000 -32.363 1.00 97.81 456 THR A O 1
ATOM 3433 N N . ALA A 1 457 ? 6.754 -8.742 -30.804 1.00 96.75 457 ALA A N 1
ATOM 3434 C CA . ALA A 1 457 ? 8.058 -9.393 -30.919 1.00 96.75 457 ALA A CA 1
ATOM 3435 C C . ALA A 1 457 ? 8.072 -10.846 -30.425 1.00 96.75 457 ALA A C 1
ATOM 3437 O O . ALA A 1 457 ? 8.768 -11.672 -31.005 1.00 96.75 457 ALA A O 1
ATOM 3438 N N . GLN A 1 458 ? 7.298 -11.171 -29.385 1.00 95.31 458 GLN A N 1
ATOM 3439 C CA . GLN A 1 458 ? 7.128 -12.551 -28.912 1.00 95.31 458 GLN A CA 1
ATOM 3440 C C . GLN A 1 458 ? 6.374 -13.427 -29.918 1.00 95.31 458 GLN A C 1
ATOM 3442 O O . GLN A 1 458 ? 6.595 -14.633 -29.959 1.00 95.31 458 GLN A O 1
ATOM 3447 N N . THR A 1 459 ? 5.478 -12.825 -30.703 1.00 94.88 459 THR A N 1
ATOM 3448 C CA . THR A 1 459 ? 4.686 -13.535 -31.713 1.00 94.88 459 THR A CA 1
ATOM 3449 C C . THR A 1 459 ? 5.495 -13.757 -32.988 1.00 94.88 459 THR A C 1
ATOM 3451 O O . THR A 1 459 ? 5.578 -14.881 -33.474 1.00 94.88 459 THR A O 1
ATOM 3454 N N . ASP A 1 460 ? 6.086 -12.690 -33.531 1.00 94.25 460 ASP A N 1
ATOM 3455 C CA . ASP A 1 460 ? 6.920 -12.722 -34.732 1.00 94.25 460 ASP A CA 1
ATOM 3456 C C . ASP A 1 460 ? 7.803 -11.465 -34.798 1.00 94.25 460 ASP A C 1
ATOM 3458 O O . ASP A 1 460 ? 7.339 -10.354 -35.062 1.00 94.25 460 ASP A O 1
ATOM 3462 N N . GLU A 1 461 ? 9.109 -11.644 -34.592 1.00 91.25 461 GLU A N 1
ATOM 3463 C CA . GLU A 1 461 ? 10.083 -10.550 -34.607 1.00 91.25 461 GLU A CA 1
ATOM 3464 C C . GLU A 1 461 ? 10.123 -9.798 -35.952 1.00 91.25 461 GLU A C 1
ATOM 3466 O O . GLU A 1 461 ? 10.412 -8.600 -35.980 1.00 91.25 461 GLU A O 1
ATOM 3471 N N . THR A 1 462 ? 9.808 -10.461 -37.072 1.00 92.88 462 THR A N 1
ATOM 3472 C CA . THR A 1 462 ? 9.916 -9.861 -38.414 1.00 92.88 462 THR A CA 1
ATOM 3473 C C . THR A 1 462 ? 8.834 -8.821 -38.692 1.00 92.88 462 THR A C 1
ATOM 3475 O O . THR A 1 462 ? 9.057 -7.876 -39.451 1.00 92.88 462 THR A O 1
ATOM 3478 N N . THR A 1 463 ? 7.678 -8.962 -38.043 1.00 93.88 463 THR A N 1
ATOM 3479 C CA . THR A 1 463 ? 6.537 -8.043 -38.147 1.00 93.88 463 THR A CA 1
ATOM 3480 C C . THR A 1 463 ? 6.369 -7.164 -36.904 1.00 93.88 463 THR A C 1
ATOM 3482 O O . THR A 1 463 ? 5.458 -6.329 -36.849 1.00 93.88 463 THR A O 1
ATOM 3485 N N . ALA A 1 464 ? 7.270 -7.312 -35.928 1.00 95.25 464 ALA A N 1
ATOM 3486 C CA . ALA A 1 464 ? 7.231 -6.615 -34.656 1.00 95.25 464 ALA A CA 1
ATOM 3487 C C . ALA A 1 464 ? 7.320 -5.094 -34.799 1.00 95.25 464 ALA A C 1
ATOM 3489 O O . ALA A 1 464 ? 8.046 -4.549 -35.637 1.00 95.25 464 ALA A O 1
ATOM 3490 N N . LYS A 1 465 ? 6.611 -4.399 -33.910 1.00 97.19 465 LYS A N 1
ATOM 3491 C CA . LYS A 1 465 ? 6.613 -2.939 -33.824 1.00 97.19 465 LYS A CA 1
ATOM 3492 C C . LYS A 1 465 ? 7.202 -2.475 -32.510 1.00 97.19 465 LYS A C 1
ATOM 3494 O O . LYS A 1 465 ? 7.056 -3.107 -31.469 1.00 97.19 465 LYS A O 1
ATOM 3499 N N . THR A 1 466 ? 7.886 -1.344 -32.563 1.00 97.62 466 THR A N 1
ATOM 3500 C CA . THR A 1 466 ? 8.390 -0.671 -31.370 1.00 97.62 466 THR A CA 1
ATOM 3501 C C . THR A 1 466 ? 7.269 0.069 -30.654 1.00 97.62 466 THR A C 1
ATOM 3503 O O . THR A 1 466 ? 6.298 0.519 -31.264 1.00 97.62 466 THR A O 1
ATOM 3506 N N . ALA A 1 467 ? 7.439 0.297 -29.351 1.00 96.62 467 ALA A N 1
ATOM 3507 C CA . ALA A 1 467 ? 6.466 1.062 -28.579 1.00 96.62 467 ALA A CA 1
ATOM 3508 C C . ALA A 1 467 ? 6.291 2.500 -29.111 1.00 96.62 467 ALA A C 1
ATOM 3510 O O . ALA A 1 467 ? 5.222 3.082 -28.955 1.00 96.62 467 ALA A O 1
ATOM 3511 N N . ILE A 1 468 ? 7.328 3.091 -29.723 1.00 96.94 468 ILE A N 1
ATOM 3512 C CA . ILE A 1 468 ? 7.238 4.439 -30.301 1.00 96.94 468 ILE A CA 1
ATOM 3513 C C . ILE A 1 468 ? 6.470 4.450 -31.627 1.00 96.94 468 ILE A C 1
ATOM 3515 O O . ILE A 1 468 ? 5.664 5.352 -31.822 1.00 96.94 468 ILE A O 1
ATOM 3519 N N . GLU A 1 469 ? 6.655 3.447 -32.492 1.00 97.75 469 GLU A N 1
ATOM 3520 C CA . GLU A 1 469 ? 5.888 3.302 -33.740 1.00 97.75 469 GLU A CA 1
ATOM 3521 C C . GLU A 1 469 ? 4.397 3.113 -33.441 1.00 97.75 469 GLU A C 1
ATOM 3523 O O . GLU A 1 469 ? 3.564 3.822 -34.003 1.00 97.75 469 GLU A O 1
ATOM 3528 N N . ILE A 1 470 ? 4.062 2.251 -32.474 1.00 97.62 470 ILE A N 1
ATOM 3529 C CA . ILE A 1 470 ? 2.675 2.041 -32.031 1.00 97.62 470 ILE A CA 1
ATOM 3530 C C . ILE A 1 470 ? 2.062 3.358 -31.537 1.00 97.62 470 ILE A C 1
ATOM 3532 O O . ILE A 1 470 ? 0.973 3.736 -31.966 1.00 97.62 470 ILE A O 1
ATOM 3536 N N . ARG A 1 471 ? 2.775 4.108 -30.681 1.00 96.44 471 ARG A N 1
ATOM 3537 C CA . ARG A 1 471 ? 2.295 5.414 -30.189 1.00 96.44 471 ARG A CA 1
ATOM 3538 C C . ARG A 1 471 ? 2.160 6.466 -31.285 1.00 96.44 471 ARG A C 1
ATOM 3540 O O . ARG A 1 471 ? 1.325 7.356 -31.156 1.00 96.44 471 ARG A O 1
ATOM 3547 N N . ALA A 1 472 ? 2.978 6.380 -32.331 1.00 96.88 472 ALA A N 1
ATOM 3548 C CA . ALA A 1 472 ? 2.904 7.253 -33.495 1.00 96.88 472 ALA A CA 1
ATOM 3549 C C . ALA A 1 472 ? 1.744 6.894 -34.445 1.00 96.88 472 ALA A C 1
ATOM 3551 O O . ALA A 1 472 ? 1.530 7.606 -35.424 1.00 96.88 472 ALA A O 1
ATOM 3552 N N . GLY A 1 473 ? 0.982 5.833 -34.152 1.00 95.50 473 GLY A N 1
ATOM 3553 C CA . GLY A 1 473 ? -0.193 5.422 -34.919 1.00 95.50 473 GLY A CA 1
ATOM 3554 C C . GLY A 1 473 ? 0.064 4.306 -35.932 1.00 95.50 473 GLY A C 1
ATOM 3555 O O . GLY A 1 473 ? -0.809 4.036 -36.754 1.00 95.50 473 GLY A O 1
ATOM 3556 N N . ASP A 1 474 ? 1.221 3.639 -35.889 1.00 95.38 474 ASP A N 1
ATOM 3557 C CA . ASP A 1 474 ? 1.523 2.491 -36.752 1.00 95.38 474 ASP A CA 1
ATOM 3558 C C . ASP A 1 474 ? 0.812 1.219 -36.250 1.00 95.38 474 ASP A C 1
ATOM 3560 O O . ASP A 1 474 ? 1.400 0.338 -35.617 1.00 95.38 474 ASP A O 1
ATOM 3564 N N . ILE A 1 475 ? -0.501 1.160 -36.483 1.00 96.44 475 ILE A N 1
ATOM 3565 C CA . ILE A 1 475 ? -1.376 0.064 -36.057 1.00 96.44 475 ILE A CA 1
ATOM 3566 C C . ILE A 1 475 ? -1.457 -0.989 -37.170 1.00 96.44 475 ILE A C 1
ATOM 3568 O O . ILE A 1 475 ? -2.374 -1.000 -37.992 1.00 96.44 475 ILE A O 1
ATOM 3572 N N . THR A 1 476 ? -0.465 -1.877 -37.218 1.00 97.25 476 THR A N 1
ATOM 3573 C CA . THR A 1 476 ? -0.417 -2.990 -38.181 1.00 97.25 476 THR A CA 1
ATOM 3574 C C . THR A 1 476 ? -1.282 -4.178 -37.747 1.00 97.25 476 THR A C 1
ATOM 3576 O O . THR A 1 476 ? -1.672 -4.263 -36.580 1.00 97.25 476 THR A O 1
ATOM 3579 N N . PRO A 1 477 ? -1.535 -5.166 -38.633 1.00 97.62 477 PRO A N 1
ATOM 3580 C CA . PRO A 1 477 ? -2.199 -6.411 -38.240 1.00 97.62 477 PRO A CA 1
ATOM 3581 C C . PRO A 1 477 ? -1.533 -7.121 -37.051 1.00 97.62 477 PRO A C 1
ATOM 3583 O O . PRO A 1 477 ? -2.235 -7.681 -36.214 1.00 97.62 477 PRO A O 1
ATOM 3586 N N . ALA A 1 478 ? -0.201 -7.042 -36.931 1.00 96.94 478 ALA A N 1
ATOM 3587 C CA . ALA A 1 478 ? 0.532 -7.580 -35.784 1.00 96.94 478 ALA A CA 1
ATOM 3588 C C . ALA A 1 478 ? 0.169 -6.855 -34.477 1.00 96.94 478 ALA A C 1
ATOM 3590 O O . ALA A 1 478 ? -0.052 -7.502 -33.457 1.00 96.94 478 ALA A O 1
ATOM 3591 N N . VAL A 1 479 ? 0.040 -5.523 -34.505 1.00 97.69 479 VAL A N 1
ATOM 3592 C CA . VAL A 1 479 ? -0.369 -4.723 -33.336 1.00 97.69 479 VAL A CA 1
ATOM 3593 C C . VAL A 1 479 ? -1.818 -5.018 -32.946 1.00 97.69 479 VAL A C 1
ATOM 3595 O O . VAL A 1 479 ? -2.106 -5.165 -31.763 1.00 97.69 479 VAL A O 1
ATOM 3598 N N . ILE A 1 480 ? -2.718 -5.172 -33.922 1.00 97.69 480 ILE A N 1
ATOM 3599 C CA . ILE A 1 480 ? -4.123 -5.543 -33.674 1.00 97.69 480 ILE A CA 1
ATOM 3600 C C . ILE A 1 480 ? -4.209 -6.937 -33.036 1.00 97.69 480 ILE A C 1
ATOM 3602 O O . ILE A 1 480 ? -4.946 -7.138 -32.069 1.00 97.69 480 ILE A O 1
ATOM 3606 N N . ALA A 1 481 ? -3.436 -7.902 -33.543 1.00 97.50 481 ALA A N 1
ATOM 3607 C CA . ALA A 1 481 ? -3.350 -9.233 -32.952 1.00 97.50 481 ALA A CA 1
ATOM 3608 C C . ALA A 1 481 ? -2.782 -9.179 -31.524 1.00 97.50 481 ALA A C 1
ATOM 3610 O O . ALA A 1 481 ? -3.340 -9.802 -30.624 1.00 97.50 481 ALA A O 1
ATOM 3611 N N . ALA A 1 482 ? -1.736 -8.381 -31.291 1.00 97.56 482 ALA A N 1
ATOM 3612 C CA . ALA A 1 482 ? -1.165 -8.174 -29.964 1.00 97.56 482 ALA A CA 1
ATOM 3613 C C . ALA A 1 482 ? -2.160 -7.534 -28.985 1.00 97.56 482 ALA A C 1
ATOM 3615 O O . ALA A 1 482 ? -2.240 -7.957 -27.836 1.00 97.56 482 ALA A O 1
ATOM 3616 N N . GLU A 1 483 ? -2.952 -6.554 -29.430 1.00 97.25 483 GLU A N 1
ATOM 3617 C CA . GLU A 1 483 ? -4.006 -5.934 -28.621 1.00 97.25 483 GLU A CA 1
ATOM 3618 C C . GLU A 1 483 ? -5.081 -6.952 -28.235 1.00 97.25 483 GLU A C 1
ATOM 3620 O O . GLU A 1 483 ? -5.512 -6.991 -27.081 1.00 97.25 483 GLU A O 1
ATOM 3625 N N . LYS A 1 484 ? -5.487 -7.805 -29.182 1.00 97.06 484 LYS A N 1
ATOM 3626 C CA . LYS A 1 484 ? -6.428 -8.895 -28.919 1.00 97.06 484 LYS A CA 1
ATOM 3627 C C . LYS A 1 484 ? -5.870 -9.860 -27.869 1.00 97.06 484 LYS A C 1
ATOM 3629 O O . LYS A 1 484 ? -6.530 -10.082 -26.856 1.00 97.06 484 LYS A O 1
ATOM 3634 N N . THR A 1 485 ? -4.644 -10.349 -28.059 1.00 96.38 485 THR A N 1
ATOM 3635 C CA . THR A 1 485 ? -3.959 -11.216 -27.089 1.00 96.38 485 THR A CA 1
ATOM 3636 C C . THR A 1 485 ? -3.871 -10.554 -25.716 1.00 96.38 485 THR A C 1
ATOM 3638 O O . THR A 1 485 ? -4.182 -11.183 -24.705 1.00 96.38 485 THR A O 1
ATOM 3641 N N . TYR A 1 486 ? -3.499 -9.271 -25.663 1.00 96.81 486 TYR A N 1
ATOM 3642 C CA . TYR A 1 486 ? -3.412 -8.520 -24.414 1.00 96.81 486 TYR A CA 1
ATOM 3643 C C . TYR A 1 486 ? -4.771 -8.448 -23.712 1.00 96.81 486 TYR A C 1
ATOM 3645 O O . TYR A 1 486 ? -4.843 -8.740 -22.524 1.00 96.81 486 TYR A O 1
ATOM 3653 N N . LYS A 1 487 ? -5.860 -8.119 -24.420 1.00 94.94 487 LYS A N 1
ATOM 3654 C CA . LYS A 1 487 ? -7.216 -8.073 -23.840 1.00 94.94 487 LYS A CA 1
ATOM 3655 C C . LYS A 1 487 ? -7.649 -9.422 -23.267 1.00 94.94 487 LYS A C 1
ATOM 3657 O O . LYS A 1 487 ? -8.183 -9.459 -22.166 1.00 94.94 487 LYS A O 1
ATOM 3662 N N . GLU A 1 488 ? -7.390 -10.510 -23.987 1.00 93.44 488 GLU A N 1
ATOM 3663 C CA . GLU A 1 488 ? -7.823 -11.859 -23.601 1.00 93.44 488 GLU A CA 1
ATOM 3664 C C . GLU A 1 488 ? -7.035 -12.423 -22.407 1.00 93.44 488 GLU A C 1
ATOM 3666 O O . GLU A 1 488 ? -7.591 -13.137 -21.571 1.00 93.44 488 GLU A O 1
ATOM 3671 N N . THR A 1 489 ? -5.744 -12.100 -22.305 1.00 92.94 489 THR A N 1
ATOM 3672 C CA . THR A 1 489 ? -4.843 -12.734 -21.326 1.00 92.94 489 THR A CA 1
ATOM 3673 C C . THR A 1 489 ? -4.501 -11.834 -20.137 1.00 92.94 489 THR A C 1
ATOM 3675 O O . THR A 1 489 ? -4.417 -12.322 -19.011 1.00 92.94 489 THR A O 1
ATOM 3678 N N . ILE A 1 490 ? -4.366 -10.522 -20.348 1.00 93.62 490 ILE A N 1
ATOM 3679 C CA . ILE A 1 490 ? -3.764 -9.581 -19.385 1.00 93.62 490 ILE A CA 1
ATOM 3680 C C . ILE A 1 490 ? -4.733 -8.455 -18.983 1.00 93.62 490 ILE A C 1
ATOM 3682 O O . ILE A 1 490 ? -4.806 -8.083 -17.811 1.00 93.62 490 ILE A O 1
ATOM 3686 N N . GLY A 1 491 ? -5.473 -7.899 -19.947 1.00 83.56 491 GLY A N 1
ATOM 3687 C CA . GLY A 1 491 ? -6.090 -6.571 -19.868 1.00 83.56 491 GLY A CA 1
ATOM 3688 C C . GLY A 1 491 ? -7.009 -6.348 -18.669 1.00 83.56 491 GLY A C 1
ATOM 3689 O O . GLY A 1 491 ? -6.870 -5.340 -17.980 1.00 83.56 491 GLY A O 1
ATOM 3690 N N . ASP A 1 492 ? -7.885 -7.305 -18.362 1.00 89.75 492 ASP A N 1
ATOM 3691 C CA . ASP A 1 492 ? -8.843 -7.185 -17.250 1.00 89.75 492 ASP A CA 1
ATOM 3692 C C . ASP A 1 492 ? -8.201 -7.314 -15.858 1.00 89.75 492 ASP A C 1
ATOM 3694 O O . ASP A 1 492 ? -8.850 -7.066 -14.836 1.00 89.75 492 ASP A O 1
ATOM 3698 N N . ARG A 1 493 ? -6.919 -7.692 -15.803 1.00 95.38 493 ARG A N 1
ATOM 3699 C CA . ARG A 1 493 ? -6.191 -7.984 -14.565 1.00 95.38 493 ARG A CA 1
ATOM 3700 C C . ARG A 1 493 ? -5.107 -6.964 -14.238 1.00 95.38 493 ARG A C 1
ATOM 3702 O O . ARG A 1 493 ? -4.698 -6.905 -13.084 1.00 95.38 493 ARG A O 1
ATOM 3709 N N . VAL A 1 494 ? -4.694 -6.114 -15.182 1.00 96.75 494 VAL A N 1
ATOM 3710 C CA . VAL A 1 494 ? -3.702 -5.050 -14.941 1.00 96.75 494 VAL A CA 1
ATOM 3711 C C . VAL A 1 494 ? -4.377 -3.685 -14.864 1.00 96.75 494 VAL A C 1
ATOM 3713 O O . VAL A 1 494 ? -4.874 -3.143 -15.848 1.00 96.75 494 VAL A O 1
ATOM 3716 N N . SER A 1 495 ? -4.349 -3.076 -13.682 1.00 96.06 495 SER A N 1
ATOM 3717 C CA . SER A 1 495 ? -4.834 -1.716 -13.447 1.00 96.06 495 SER A CA 1
ATOM 3718 C C . SER A 1 495 ? -3.667 -0.753 -13.276 1.00 96.06 495 SER A C 1
ATOM 3720 O O . SER A 1 495 ? -3.037 -0.706 -12.223 1.00 96.06 495 SER A O 1
ATOM 3722 N N . VAL A 1 496 ? -3.391 0.055 -14.302 1.00 95.44 496 VAL A N 1
ATOM 3723 C CA . VAL A 1 496 ? -2.389 1.126 -14.203 1.00 95.44 496 VAL A CA 1
ATOM 3724 C C . VAL A 1 496 ? -3.023 2.370 -13.588 1.00 95.44 496 VAL A C 1
ATOM 3726 O O . VAL A 1 496 ? -4.055 2.851 -14.059 1.00 95.44 496 VAL A O 1
ATOM 3729 N N . ILE A 1 497 ? -2.393 2.925 -12.562 1.00 92.69 497 ILE A N 1
ATOM 3730 C CA . ILE A 1 497 ? -2.765 4.161 -11.883 1.00 92.69 497 ILE A CA 1
ATOM 3731 C C . ILE A 1 497 ? -1.643 5.168 -12.122 1.00 92.69 497 ILE A C 1
ATOM 3733 O O . ILE A 1 497 ? -0.508 4.951 -11.712 1.00 92.69 497 ILE A O 1
ATOM 3737 N N . GLY A 1 498 ? -1.972 6.273 -12.793 1.00 85.69 498 GLY A N 1
ATOM 3738 C CA . GLY A 1 498 ? -1.043 7.387 -12.951 1.00 85.69 498 GLY A CA 1
ATOM 3739 C C . GLY A 1 498 ? -0.953 8.192 -11.657 1.00 85.69 498 GLY A C 1
ATOM 3740 O O . GLY A 1 498 ? -1.987 8.545 -11.080 1.00 85.69 498 GLY A O 1
ATOM 3741 N N . GLY A 1 499 ? 0.267 8.473 -11.210 1.00 66.19 499 GLY A N 1
ATOM 3742 C CA . GLY A 1 499 ? 0.540 9.444 -10.156 1.00 66.19 499 GLY A CA 1
ATOM 3743 C C . GLY A 1 499 ? 0.953 10.791 -10.741 1.00 66.19 499 GLY A C 1
ATOM 3744 O O . GLY A 1 499 ? 1.602 10.864 -11.778 1.00 66.19 499 GLY A O 1
ATOM 3745 N N . ASN A 1 500 ? 0.573 11.872 -10.070 1.00 64.69 500 ASN A N 1
ATOM 3746 C CA . ASN A 1 500 ? 1.276 13.148 -10.165 1.00 64.69 500 ASN A CA 1
ATOM 3747 C C . ASN A 1 500 ? 2.357 13.194 -9.063 1.00 64.69 500 ASN A C 1
ATOM 3749 O O . ASN A 1 500 ? 2.364 12.345 -8.171 1.00 64.69 500 ASN A O 1
ATOM 3753 N N . PHE A 1 501 ? 3.246 14.195 -9.077 1.00 64.50 501 PHE A N 1
ATOM 3754 C CA . PHE A 1 501 ? 4.322 14.385 -8.078 1.00 64.50 501 PHE A CA 1
ATOM 3755 C C . PHE A 1 501 ? 3.849 14.546 -6.608 1.00 64.50 501 PHE A C 1
ATOM 3757 O O . PHE A 1 501 ? 4.652 14.867 -5.739 1.00 64.50 501 PHE A O 1
ATOM 3764 N N . GLY A 1 502 ? 2.555 14.370 -6.318 1.00 76.88 502 GLY A N 1
ATOM 3765 C CA . GLY A 1 502 ? 1.973 14.431 -4.977 1.00 76.88 502 GLY A CA 1
ATOM 3766 C C . GLY A 1 502 ? 1.515 13.084 -4.413 1.00 76.88 502 GLY A C 1
ATOM 3767 O O . GLY A 1 502 ? 0.951 13.075 -3.326 1.00 76.88 502 GLY A O 1
ATOM 3768 N N . MET A 1 503 ? 1.707 11.966 -5.124 1.00 87.06 503 MET A N 1
ATOM 3769 C CA . MET A 1 503 ? 1.241 10.659 -4.651 1.00 87.06 503 MET A CA 1
ATOM 3770 C C . MET A 1 503 ? 2.028 10.191 -3.420 1.00 87.06 503 MET A C 1
ATOM 3772 O O . MET A 1 503 ? 3.257 10.143 -3.449 1.00 87.06 503 MET A O 1
ATOM 3776 N N . THR A 1 504 ? 1.323 9.826 -2.351 1.00 90.44 504 THR A N 1
ATOM 3777 C CA . THR A 1 504 ? 1.909 9.363 -1.083 1.00 90.44 504 THR A CA 1
ATOM 3778 C C . THR A 1 504 ? 1.781 7.846 -0.914 1.00 90.44 504 THR A C 1
ATOM 3780 O O . THR A 1 504 ? 0.967 7.194 -1.574 1.00 90.44 504 THR A O 1
ATOM 3783 N N . ALA A 1 505 ? 2.535 7.261 0.026 1.00 90.44 505 ALA A N 1
ATOM 3784 C CA . ALA A 1 505 ? 2.339 5.861 0.418 1.00 90.44 505 ALA A CA 1
ATOM 3785 C C . ALA A 1 505 ? 0.919 5.594 0.961 1.00 90.44 505 ALA A C 1
ATOM 3787 O O . ALA A 1 505 ? 0.383 4.506 0.762 1.00 90.44 505 ALA A O 1
ATOM 3788 N N . ALA A 1 506 ? 0.283 6.587 1.597 1.00 89.94 506 ALA A N 1
ATOM 3789 C CA . ALA A 1 506 ? -1.102 6.486 2.055 1.00 89.94 506 ALA A CA 1
ATOM 3790 C C . ALA A 1 506 ? -2.078 6.330 0.881 1.00 89.94 506 ALA A C 1
ATOM 3792 O O . ALA A 1 506 ? -2.909 5.430 0.903 1.00 89.94 506 ALA A O 1
ATOM 3793 N N . ASP A 1 507 ? -1.916 7.128 -0.180 1.00 91.25 507 ASP A N 1
ATOM 3794 C CA . ASP A 1 507 ? -2.769 7.040 -1.373 1.00 91.25 507 ASP A CA 1
ATOM 3795 C C . ASP A 1 507 ? -2.674 5.667 -2.047 1.00 91.25 507 ASP A C 1
ATOM 3797 O O . ASP A 1 507 ? -3.666 5.140 -2.552 1.00 91.25 507 ASP A O 1
ATOM 3801 N N . ILE A 1 508 ? -1.471 5.086 -2.076 1.00 93.50 508 ILE A N 1
ATOM 3802 C CA . ILE A 1 508 ? -1.234 3.741 -2.611 1.00 93.50 508 ILE A CA 1
ATOM 3803 C C . ILE A 1 508 ? -1.972 2.700 -1.769 1.00 93.50 508 ILE A C 1
ATOM 3805 O O . ILE A 1 508 ? -2.671 1.851 -2.326 1.00 93.50 508 ILE A O 1
ATOM 3809 N N . ILE A 1 509 ? -1.854 2.785 -0.443 1.00 94.25 509 ILE A N 1
ATOM 3810 C CA . ILE A 1 509 ? -2.527 1.891 0.506 1.00 94.25 509 ILE A CA 1
ATOM 3811 C C . ILE A 1 509 ? -4.048 1.996 0.365 1.00 94.25 509 ILE A C 1
ATOM 3813 O O . ILE A 1 509 ? -4.717 0.975 0.215 1.00 94.25 509 ILE A O 1
ATOM 3817 N N . ASP A 1 510 ? -4.593 3.211 0.329 1.00 93.44 510 ASP A N 1
ATOM 3818 C CA . ASP A 1 510 ? -6.034 3.447 0.234 1.00 93.44 510 ASP A CA 1
ATOM 3819 C C . ASP A 1 510 ? -6.601 2.932 -1.093 1.00 93.44 510 ASP A C 1
ATOM 3821 O O . ASP A 1 510 ? -7.612 2.227 -1.111 1.00 93.44 510 ASP A O 1
ATOM 3825 N N . ARG A 1 511 ? -5.923 3.211 -2.215 1.00 94.50 511 ARG A N 1
ATOM 3826 C CA . ARG A 1 511 ? -6.336 2.723 -3.542 1.00 94.50 511 ARG A CA 1
ATOM 3827 C C . ARG A 1 511 ? -6.212 1.207 -3.663 1.00 94.50 511 ARG A C 1
ATOM 3829 O O . ARG A 1 511 ? -7.067 0.586 -4.289 1.00 94.50 511 ARG A O 1
ATOM 3836 N N . THR A 1 512 ? -5.192 0.607 -3.051 1.00 96.44 512 THR A N 1
ATOM 3837 C CA . THR A 1 512 ? -5.048 -0.855 -3.003 1.00 96.44 512 THR A CA 1
ATOM 3838 C C . THR A 1 512 ? -6.154 -1.479 -2.156 1.00 96.44 512 THR A C 1
ATOM 3840 O O . THR A 1 512 ? -6.808 -2.420 -2.597 1.00 96.44 512 THR A O 1
ATOM 3843 N N . GLY A 1 513 ? -6.443 -0.916 -0.981 1.00 94.81 513 GLY A N 1
ATOM 3844 C CA . GLY A 1 513 ? -7.539 -1.362 -0.125 1.00 94.81 513 GLY A CA 1
ATOM 3845 C C . GLY A 1 513 ? -8.905 -1.235 -0.802 1.00 94.81 513 GLY A C 1
ATOM 3846 O O . GLY A 1 513 ? -9.732 -2.137 -0.683 1.00 94.81 513 GLY A O 1
ATOM 3847 N N . GLN A 1 514 ? -9.139 -0.154 -1.551 1.00 93.00 514 GLN A N 1
ATOM 3848 C CA . GLN A 1 514 ? -10.352 0.004 -2.353 1.00 93.00 514 GLN A CA 1
ATOM 3849 C C . GLN A 1 514 ? -10.430 -1.047 -3.468 1.00 93.00 514 GLN A C 1
ATOM 3851 O O . GLN A 1 514 ? -11.462 -1.691 -3.618 1.00 93.00 514 GLN A O 1
ATOM 3856 N N . TYR A 1 515 ? -9.329 -1.298 -4.185 1.00 94.75 515 TYR A N 1
ATOM 3857 C CA . TYR A 1 515 ? -9.274 -2.344 -5.209 1.00 94.75 515 TYR A CA 1
ATOM 3858 C C . TYR A 1 515 ? -9.625 -3.725 -4.644 1.00 94.75 515 TYR A C 1
ATOM 3860 O O . TYR A 1 515 ? -10.409 -4.454 -5.248 1.00 94.75 515 TYR A O 1
ATOM 3868 N N . ILE A 1 516 ? -9.080 -4.075 -3.474 1.00 94.12 516 ILE A N 1
ATOM 3869 C CA . ILE A 1 516 ? -9.368 -5.349 -2.802 1.00 94.12 516 ILE A CA 1
ATOM 3870 C C . ILE A 1 516 ? -10.858 -5.458 -2.467 1.00 94.12 516 ILE A C 1
ATOM 3872 O O . ILE A 1 516 ? -11.450 -6.504 -2.712 1.00 94.12 516 ILE A O 1
ATOM 3876 N N . LYS A 1 517 ? -11.483 -4.383 -1.970 1.00 91.31 517 LYS A N 1
ATOM 3877 C CA . LYS A 1 517 ? -12.928 -4.356 -1.682 1.00 91.31 517 LYS A CA 1
ATOM 3878 C C . LYS A 1 517 ? -13.774 -4.502 -2.945 1.00 91.31 517 LYS A C 1
ATOM 3880 O O . LYS A 1 517 ? -14.728 -5.271 -2.949 1.00 91.31 517 LYS A O 1
ATOM 3885 N N . ASP A 1 518 ? -13.418 -3.798 -4.013 1.00 90.56 518 ASP A N 1
ATOM 3886 C CA . ASP A 1 518 ? -14.215 -3.783 -5.243 1.00 90.56 518 ASP A CA 1
ATOM 3887 C C . ASP A 1 518 ? -14.081 -5.088 -6.032 1.00 90.56 518 ASP A C 1
ATOM 3889 O O . ASP A 1 518 ? -15.033 -5.552 -6.654 1.00 90.56 518 ASP A O 1
ATOM 3893 N N . ARG A 1 519 ? -12.880 -5.678 -6.041 1.00 88.62 519 ARG A N 1
ATOM 3894 C CA . ARG A 1 519 ? -12.564 -6.864 -6.848 1.00 88.62 519 ARG A CA 1
ATOM 3895 C C . ARG A 1 519 ? -12.565 -8.164 -6.058 1.00 88.62 519 ARG A C 1
ATOM 3897 O O . ARG A 1 519 ? -12.515 -9.215 -6.686 1.00 88.62 519 ARG A O 1
ATOM 3904 N N . GLN A 1 520 ? -12.608 -8.105 -4.725 1.00 89.69 520 GLN A N 1
ATOM 3905 C CA . GLN A 1 520 ? -12.522 -9.269 -3.831 1.00 89.69 520 GLN A CA 1
ATOM 3906 C C . GLN A 1 520 ? -11.289 -10.139 -4.138 1.00 89.69 520 GLN A C 1
ATOM 3908 O O . GLN A 1 520 ? -11.330 -11.368 -4.127 1.00 89.69 520 GLN A O 1
ATOM 3913 N N . ARG A 1 521 ? -10.175 -9.483 -4.489 1.00 89.94 521 ARG A N 1
ATOM 3914 C CA . ARG A 1 521 ? -8.904 -10.107 -4.880 1.00 89.94 521 ARG A CA 1
ATOM 3915 C C . ARG A 1 521 ? -7.739 -9.276 -4.359 1.00 89.94 521 ARG A C 1
ATOM 3917 O O . ARG A 1 521 ? -7.745 -8.057 -4.506 1.00 89.94 521 ARG A O 1
ATOM 3924 N N . LYS A 1 522 ? -6.725 -9.943 -3.802 1.00 92.56 522 LYS A N 1
ATOM 3925 C CA . LYS A 1 522 ? -5.451 -9.333 -3.391 1.00 92.56 522 LYS A CA 1
ATOM 3926 C C . LYS A 1 522 ? -4.563 -9.118 -4.627 1.00 92.56 522 LYS A C 1
ATOM 3928 O O . LYS A 1 522 ? -4.137 -10.114 -5.215 1.00 92.56 522 LYS A O 1
ATOM 3933 N N . PRO A 1 523 ? -4.306 -7.869 -5.061 1.00 96.31 523 PRO A N 1
ATOM 3934 C CA . PRO A 1 523 ? -3.446 -7.626 -6.207 1.00 96.31 523 PRO A CA 1
ATOM 3935 C C . PRO A 1 523 ? -1.967 -7.706 -5.818 1.00 96.31 523 PRO A C 1
ATOM 3937 O O . PRO A 1 523 ? -1.586 -7.432 -4.681 1.00 96.31 523 PRO A O 1
ATOM 3940 N N . ILE A 1 524 ? -1.121 -7.989 -6.802 1.00 97.25 524 ILE A N 1
ATOM 3941 C CA . ILE A 1 524 ? 0.300 -7.656 -6.755 1.00 97.25 524 ILE A CA 1
ATOM 3942 C C . ILE A 1 524 ? 0.410 -6.156 -7.014 1.00 97.25 524 ILE A C 1
ATOM 3944 O O . ILE A 1 524 ? -0.107 -5.650 -8.011 1.00 97.25 524 ILE A O 1
ATOM 3948 N N . VAL A 1 525 ? 1.062 -5.426 -6.118 1.00 98.06 525 VAL A N 1
ATOM 3949 C CA . VAL A 1 525 ? 1.216 -3.974 -6.248 1.00 98.06 525 VAL A CA 1
ATOM 3950 C C . VAL A 1 525 ? 2.595 -3.662 -6.806 1.00 98.06 525 VAL A C 1
ATOM 3952 O O . VAL A 1 525 ? 3.590 -4.150 -6.283 1.00 98.06 525 VAL A O 1
ATOM 3955 N N . ILE A 1 526 ? 2.674 -2.824 -7.837 1.00 97.81 526 ILE A N 1
ATOM 3956 C CA . ILE A 1 526 ? 3.947 -2.347 -8.392 1.00 97.81 526 ILE A CA 1
ATOM 3957 C C . ILE A 1 526 ? 4.015 -0.830 -8.254 1.00 97.81 526 ILE A C 1
ATOM 3959 O O . ILE A 1 526 ? 3.060 -0.145 -8.610 1.00 97.81 526 ILE A O 1
ATOM 3963 N N . ILE A 1 527 ? 5.127 -0.298 -7.744 1.00 95.94 527 ILE A N 1
ATOM 3964 C CA . ILE A 1 527 ? 5.337 1.140 -7.521 1.00 95.94 527 ILE A CA 1
ATOM 3965 C C . ILE A 1 527 ? 6.582 1.596 -8.293 1.00 95.94 527 ILE A C 1
ATOM 3967 O O . ILE A 1 527 ? 7.706 1.231 -7.942 1.00 95.94 527 ILE A O 1
ATOM 3971 N N . ASP A 1 528 ? 6.385 2.413 -9.330 1.00 93.19 528 ASP A N 1
ATOM 3972 C CA . ASP A 1 528 ? 7.439 2.937 -10.210 1.00 93.19 528 ASP A CA 1
ATOM 3973 C C . ASP A 1 528 ? 7.459 4.479 -10.190 1.00 93.19 528 ASP A C 1
ATOM 3975 O O . ASP A 1 528 ? 6.648 5.116 -10.861 1.00 93.19 528 ASP A O 1
ATOM 3979 N N . TYR A 1 529 ? 8.326 5.142 -9.416 1.00 81.44 529 TYR A N 1
ATOM 3980 C CA . TYR A 1 529 ? 9.337 4.593 -8.499 1.00 81.44 529 TYR A CA 1
ATOM 3981 C C . TYR A 1 529 ? 9.349 5.307 -7.139 1.00 81.44 529 TYR A C 1
ATOM 3983 O O . TYR A 1 529 ? 8.897 6.444 -6.995 1.00 81.44 529 TYR A O 1
ATOM 3991 N N . LEU A 1 530 ? 9.925 4.642 -6.136 1.00 82.19 530 LEU A N 1
ATOM 3992 C CA . LEU A 1 530 ? 9.870 5.001 -4.714 1.00 82.19 530 LEU A CA 1
ATOM 3993 C C . LEU A 1 530 ? 10.235 6.454 -4.392 1.00 82.19 530 LEU A C 1
ATOM 3995 O O . LEU A 1 530 ? 9.540 7.110 -3.625 1.00 82.19 530 LEU A O 1
ATOM 3999 N N . GLN A 1 531 ? 11.322 6.969 -4.973 1.00 82.12 531 GLN A N 1
ATOM 4000 C CA . GLN A 1 531 ? 11.835 8.306 -4.663 1.00 82.12 531 GLN A CA 1
ATOM 4001 C C . GLN A 1 531 ? 10.957 9.464 -5.183 1.00 82.12 531 GLN A C 1
ATOM 4003 O O . GLN A 1 531 ? 11.288 10.616 -4.913 1.00 82.12 531 GLN A O 1
ATOM 4008 N N . ILE A 1 532 ? 9.874 9.196 -5.927 1.00 78.94 532 ILE A N 1
ATOM 4009 C CA . ILE A 1 532 ? 8.876 10.218 -6.305 1.00 78.94 532 ILE A CA 1
ATOM 4010 C C . ILE A 1 532 ? 7.769 10.344 -5.252 1.00 78.94 532 ILE A C 1
ATOM 4012 O O . ILE A 1 532 ? 7.068 11.356 -5.237 1.00 78.94 532 ILE A O 1
ATOM 4016 N N . LEU A 1 533 ? 7.606 9.356 -4.363 1.00 79.44 533 LEU A N 1
ATOM 4017 C CA . LEU A 1 533 ? 6.549 9.406 -3.359 1.00 79.44 533 LEU A CA 1
ATOM 4018 C C . LEU A 1 533 ? 6.712 10.627 -2.456 1.00 79.44 533 LEU A C 1
ATOM 4020 O O . LEU A 1 533 ? 7.770 10.854 -1.865 1.00 79.44 533 LEU A O 1
ATOM 4024 N N . ALA A 1 534 ? 5.637 11.400 -2.349 1.00 72.94 534 ALA A N 1
ATOM 4025 C CA . ALA A 1 534 ? 5.590 12.579 -1.507 1.00 72.94 534 ALA A CA 1
ATOM 4026 C C . ALA A 1 534 ? 5.527 12.187 -0.023 1.00 72.94 534 ALA A C 1
ATOM 4028 O O . ALA A 1 534 ? 4.949 11.161 0.348 1.00 72.94 534 ALA A O 1
ATOM 4029 N N . GLY A 1 535 ? 6.113 13.032 0.824 1.00 67.69 535 GLY A N 1
ATOM 4030 C CA . GLY A 1 535 ? 6.010 12.910 2.274 1.00 67.69 535 GLY A CA 1
ATOM 4031 C C . GLY A 1 535 ? 4.671 13.365 2.818 1.00 67.69 535 GLY A C 1
ATOM 4032 O O . GLY A 1 535 ? 4.020 14.254 2.270 1.00 67.69 535 GLY A O 1
ATOM 4033 N N . THR A 1 536 ? 4.282 12.753 3.932 1.00 56.78 536 THR A N 1
ATOM 4034 C CA . THR A 1 536 ? 3.107 13.150 4.714 1.00 56.78 536 THR A CA 1
ATOM 4035 C C . THR A 1 536 ? 3.358 14.470 5.460 1.00 56.78 536 THR A C 1
ATOM 4037 O O . THR A 1 536 ? 2.424 15.240 5.694 1.00 56.78 536 THR A O 1
ATOM 4040 N N . VAL A 1 537 ? 4.626 14.779 5.761 1.00 60.84 537 VAL A N 1
ATOM 4041 C CA . VAL A 1 537 ? 5.078 16.010 6.422 1.00 60.84 537 VAL A CA 1
ATOM 4042 C C . VAL A 1 537 ? 5.647 17.007 5.403 1.00 60.84 537 VAL A C 1
ATOM 4044 O O . VAL A 1 537 ? 6.512 16.684 4.585 1.00 60.84 537 VAL A O 1
ATOM 4047 N N . LYS A 1 538 ? 5.198 18.271 5.464 1.00 46.00 538 LYS A N 1
ATOM 4048 C CA . LYS A 1 538 ? 5.782 19.362 4.661 1.00 46.00 538 LYS A CA 1
ATOM 4049 C C . LYS A 1 538 ? 7.252 19.563 5.067 1.00 46.00 538 LYS A C 1
ATOM 4051 O O . LYS A 1 538 ? 7.517 19.821 6.234 1.00 46.00 538 LYS A O 1
ATOM 4056 N N . HIS A 1 539 ? 8.165 19.524 4.088 1.00 49.41 539 HIS A N 1
ATOM 4057 C CA . HIS A 1 539 ? 9.633 19.676 4.210 1.00 49.41 539 HIS A CA 1
ATOM 4058 C C . HIS A 1 539 ? 10.451 18.428 4.581 1.00 49.41 539 HIS A C 1
ATOM 4060 O O . HIS A 1 539 ? 11.665 18.544 4.737 1.00 49.41 539 HIS A O 1
ATOM 4066 N N . GLN A 1 540 ? 9.851 17.239 4.632 1.00 54.12 540 GLN A N 1
ATOM 4067 C CA . GLN A 1 540 ? 10.622 15.996 4.713 1.00 54.12 540 GLN A CA 1
ATOM 4068 C C . GLN A 1 540 ? 11.172 15.655 3.320 1.00 54.12 540 GLN A C 1
ATOM 4070 O O . GLN A 1 540 ? 10.417 15.546 2.353 1.00 54.12 540 GLN A O 1
ATOM 4075 N N . ALA A 1 541 ? 12.493 15.550 3.188 1.00 58.97 541 ALA A N 1
ATOM 4076 C CA . ALA A 1 541 ? 13.157 15.245 1.924 1.00 58.97 541 ALA A CA 1
ATOM 4077 C C . ALA A 1 541 ? 14.374 14.346 2.159 1.00 58.97 541 ALA A C 1
ATOM 4079 O O . ALA A 1 541 ? 15.001 14.392 3.214 1.00 58.97 541 ALA A O 1
ATOM 4080 N N . GLY A 1 542 ? 14.733 13.551 1.151 1.00 72.38 542 GLY A N 1
ATOM 4081 C CA . GLY A 1 542 ? 15.901 12.670 1.208 1.00 72.38 542 GLY A CA 1
ATOM 4082 C C . GLY A 1 542 ? 15.607 11.325 1.874 1.00 72.38 542 GLY A C 1
ATOM 4083 O O . GLY A 1 542 ? 14.558 10.730 1.633 1.00 72.38 542 GLY A O 1
ATOM 4084 N N . ARG A 1 543 ? 16.562 10.838 2.673 1.00 74.81 543 ARG A N 1
ATOM 4085 C CA . ARG A 1 543 ? 16.596 9.480 3.238 1.00 74.81 543 ARG A CA 1
ATOM 4086 C C . ARG A 1 543 ? 15.421 9.127 4.140 1.00 74.81 543 ARG A C 1
ATOM 4088 O O . ARG A 1 543 ? 14.789 8.100 3.939 1.00 74.81 543 ARG A O 1
ATOM 4095 N N . GLU A 1 544 ? 15.111 9.995 5.096 1.00 79.31 544 GLU A N 1
ATOM 4096 C CA . GLU A 1 544 ? 14.104 9.733 6.133 1.00 79.31 544 GLU A CA 1
ATOM 4097 C C . GLU A 1 544 ? 12.705 9.507 5.543 1.00 79.31 544 GLU A C 1
ATOM 4099 O O . GLU A 1 544 ? 11.975 8.623 5.978 1.00 79.31 544 GLU A O 1
ATOM 4104 N N . LEU A 1 545 ? 12.356 10.258 4.495 1.00 82.44 545 LEU A N 1
ATOM 4105 C CA . LEU A 1 545 ? 11.104 10.078 3.761 1.00 82.44 545 LEU A CA 1
ATOM 4106 C C . LEU A 1 545 ? 11.023 8.702 3.084 1.00 82.44 545 LEU A C 1
ATOM 4108 O O . LEU A 1 545 ? 9.977 8.054 3.073 1.00 82.44 545 LEU A O 1
ATOM 4112 N N . ILE A 1 546 ? 12.124 8.271 2.473 1.00 83.69 546 ILE A N 1
ATOM 4113 C CA . ILE A 1 546 ? 12.189 6.979 1.791 1.00 83.69 546 ILE A CA 1
ATOM 4114 C C . ILE A 1 546 ? 12.060 5.848 2.814 1.00 83.69 546 ILE A C 1
ATOM 4116 O O . ILE A 1 546 ? 11.271 4.931 2.591 1.00 83.69 546 ILE A O 1
ATOM 4120 N N . ASP A 1 547 ? 12.759 5.954 3.944 1.00 84.12 547 ASP A N 1
ATOM 4121 C CA . ASP A 1 547 ? 12.701 4.975 5.029 1.00 84.12 547 ASP A CA 1
ATOM 4122 C C . ASP A 1 547 ? 11.283 4.882 5.631 1.00 84.12 547 ASP A C 1
ATOM 4124 O O . ASP A 1 547 ? 10.769 3.774 5.817 1.00 84.12 547 ASP A O 1
ATOM 4128 N N . GLU A 1 548 ? 10.596 6.012 5.848 1.00 86.00 548 GLU A N 1
ATOM 4129 C CA . GLU A 1 548 ? 9.193 6.039 6.298 1.00 86.00 548 GLU A CA 1
ATOM 4130 C C . GLU A 1 548 ? 8.262 5.357 5.286 1.00 86.00 548 GLU A C 1
ATOM 4132 O O . GLU A 1 548 ? 7.482 4.471 5.648 1.00 86.00 548 GLU A O 1
ATOM 4137 N N . ASN A 1 549 ? 8.354 5.736 4.007 1.00 88.81 549 ASN A N 1
ATOM 4138 C CA . ASN A 1 549 ? 7.508 5.179 2.954 1.00 88.81 549 ASN A CA 1
ATOM 4139 C C . ASN A 1 549 ? 7.707 3.666 2.816 1.00 88.81 549 ASN A C 1
ATOM 4141 O O . ASN A 1 549 ? 6.730 2.921 2.738 1.00 88.81 549 ASN A O 1
ATOM 4145 N N . VAL A 1 550 ? 8.957 3.198 2.826 1.00 89.06 550 VAL A N 1
ATOM 4146 C CA . VAL A 1 550 ? 9.280 1.771 2.737 1.00 89.06 550 VAL A CA 1
ATOM 4147 C C . VAL A 1 550 ? 8.784 1.009 3.960 1.00 89.06 550 VAL A C 1
ATOM 4149 O O . VAL A 1 550 ? 8.163 -0.041 3.798 1.00 89.06 550 VAL A O 1
ATOM 4152 N N . THR A 1 551 ? 8.983 1.546 5.165 1.00 89.50 551 THR A N 1
ATOM 4153 C CA . THR A 1 551 ? 8.493 0.934 6.410 1.00 89.50 551 THR A CA 1
ATOM 4154 C C . THR A 1 551 ? 6.976 0.794 6.383 1.00 89.50 551 THR A C 1
ATOM 4156 O O . THR A 1 551 ? 6.441 -0.286 6.638 1.00 89.50 551 THR A O 1
ATOM 4159 N N . ARG A 1 552 ? 6.271 1.857 5.988 1.00 90.44 552 ARG A N 1
ATOM 4160 C CA . ARG A 1 552 ? 4.811 1.863 5.898 1.00 90.44 552 ARG A CA 1
ATOM 4161 C C . ARG A 1 552 ? 4.292 0.874 4.854 1.00 90.44 552 ARG A C 1
ATOM 4163 O O . ARG A 1 552 ? 3.330 0.153 5.118 1.00 90.44 552 ARG A O 1
ATOM 4170 N N . ILE A 1 553 ? 4.938 0.802 3.690 1.00 93.06 553 ILE A N 1
ATOM 4171 C CA . ILE A 1 553 ? 4.607 -0.180 2.651 1.00 93.06 553 ILE A CA 1
ATOM 4172 C C . ILE A 1 553 ? 4.865 -1.602 3.163 1.00 93.06 553 ILE A C 1
ATOM 4174 O O . ILE A 1 553 ? 4.007 -2.466 3.001 1.00 93.06 553 ILE A O 1
ATOM 4178 N N . ARG A 1 554 ? 6.002 -1.863 3.818 1.00 92.88 554 ARG A N 1
ATOM 4179 C CA . ARG A 1 554 ? 6.338 -3.194 4.345 1.00 92.88 554 ARG A CA 1
ATOM 4180 C C . ARG A 1 554 ? 5.390 -3.651 5.439 1.00 92.88 554 ARG A C 1
ATOM 4182 O O . ARG A 1 554 ? 5.049 -4.836 5.489 1.00 92.88 554 ARG A O 1
ATOM 4189 N N . GLN A 1 555 ? 4.979 -2.730 6.305 1.00 89.94 555 GLN A N 1
ATOM 4190 C CA . GLN A 1 555 ? 3.928 -2.984 7.270 1.00 89.94 555 GLN A CA 1
ATOM 419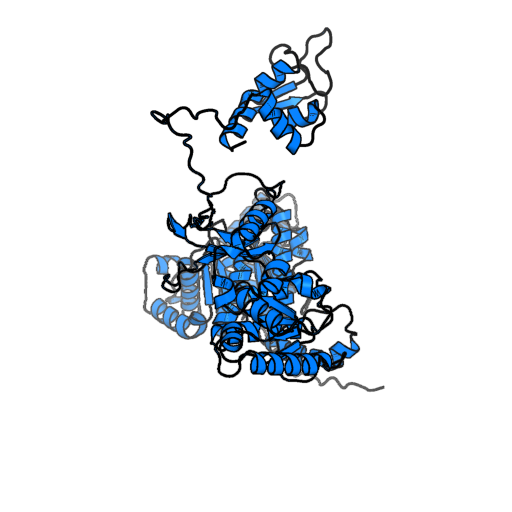1 C C . GLN A 1 555 ? 2.672 -3.406 6.505 1.00 89.94 555 GLN A C 1
ATOM 4193 O O . GLN A 1 555 ? 2.259 -4.552 6.634 1.00 89.94 555 GLN A O 1
ATOM 4198 N N . TYR A 1 556 ? 2.170 -2.579 5.582 1.00 91.12 556 TYR A N 1
ATOM 4199 C CA . TYR A 1 556 ? 0.987 -2.901 4.778 1.00 91.12 556 TYR A CA 1
ATOM 4200 C C . TYR A 1 556 ? 1.060 -4.268 4.063 1.00 91.12 556 TYR A C 1
ATOM 4202 O O . TYR A 1 556 ? 0.057 -4.987 4.042 1.00 91.12 556 TYR A O 1
ATOM 4210 N N . CYS A 1 557 ? 2.239 -4.668 3.559 1.00 90.38 557 CYS A N 1
ATOM 4211 C CA . CYS A 1 557 ? 2.476 -6.004 2.993 1.00 90.38 557 CYS A CA 1
ATOM 4212 C C . CYS A 1 557 ? 2.156 -7.115 3.997 1.00 90.38 557 CYS A C 1
ATOM 4214 O O . CYS A 1 557 ? 1.401 -8.028 3.674 1.00 90.38 557 CYS A O 1
ATOM 4216 N N . GLY A 1 558 ? 2.724 -7.040 5.206 1.00 85.12 558 GLY A N 1
ATOM 4217 C CA . GLY A 1 558 ? 2.554 -8.062 6.241 1.00 85.12 558 GLY A CA 1
ATOM 4218 C C . GLY A 1 558 ? 1.122 -8.136 6.764 1.00 85.12 558 GLY A C 1
ATOM 4219 O O . GLY A 1 558 ? 0.589 -9.220 6.953 1.00 85.12 558 GLY A O 1
ATOM 4220 N N . GLU A 1 559 ? 0.472 -6.984 6.921 1.00 85.69 559 GLU A N 1
ATOM 4221 C CA . GLU A 1 559 ? -0.889 -6.903 7.459 1.00 85.69 559 GLU A CA 1
ATOM 4222 C C . GLU A 1 559 ? -1.955 -7.483 6.524 1.00 85.69 559 GLU A C 1
ATOM 4224 O O . GLU A 1 559 ? -3.009 -7.909 6.988 1.00 85.69 559 GLU A O 1
ATOM 4229 N N . ASN A 1 560 ? -1.692 -7.480 5.214 1.00 86.00 560 ASN A N 1
ATOM 4230 C CA . ASN A 1 560 ? -2.657 -7.889 4.191 1.00 86.00 560 ASN A CA 1
ATOM 4231 C C . ASN A 1 560 ? -2.174 -9.090 3.365 1.00 86.00 560 ASN A C 1
ATOM 4233 O O . ASN A 1 560 ? -2.868 -9.499 2.434 1.00 86.00 560 ASN A O 1
ATOM 4237 N N . GLN A 1 561 ? -0.998 -9.642 3.687 1.00 89.50 561 GLN A N 1
ATOM 4238 C CA . GLN A 1 561 ? -0.283 -10.640 2.885 1.00 89.50 561 GLN A CA 1
ATOM 4239 C C . GLN A 1 561 ? -0.226 -10.251 1.396 1.00 89.50 561 GLN A C 1
ATOM 4241 O O . GLN A 1 561 ? -0.578 -11.028 0.511 1.00 89.50 561 GLN A O 1
ATOM 4246 N N . LEU A 1 562 ? 0.200 -9.020 1.116 1.00 94.12 562 LEU A N 1
ATOM 4247 C CA . LEU A 1 562 ? 0.350 -8.521 -0.250 1.00 94.12 562 LEU A CA 1
ATOM 4248 C C . LEU A 1 562 ? 1.785 -8.690 -0.742 1.00 94.12 562 LEU A C 1
ATOM 4250 O O . LEU A 1 562 ? 2.744 -8.496 0.006 1.00 94.12 562 LEU A O 1
ATOM 4254 N N . THR A 1 563 ? 1.928 -8.987 -2.030 1.00 95.81 563 THR A N 1
ATOM 4255 C CA . THR A 1 563 ? 3.192 -8.820 -2.750 1.00 95.81 563 THR A CA 1
ATOM 4256 C C . THR A 1 563 ? 3.268 -7.386 -3.253 1.00 95.81 563 THR A C 1
ATOM 4258 O O . THR A 1 563 ? 2.423 -6.958 -4.043 1.00 95.81 563 THR A O 1
ATOM 4261 N N . VAL A 1 564 ? 4.297 -6.654 -2.832 1.00 97.56 564 VAL A N 1
ATOM 4262 C CA . VAL A 1 564 ? 4.569 -5.300 -3.320 1.00 97.56 564 VAL A CA 1
ATOM 4263 C C . VAL A 1 564 ? 5.963 -5.250 -3.930 1.00 97.56 564 VAL A C 1
ATOM 4265 O O . VAL A 1 564 ? 6.944 -5.575 -3.268 1.00 97.56 564 VAL A O 1
ATOM 4268 N N . ILE A 1 565 ? 6.054 -4.824 -5.187 1.00 97.31 565 ILE A N 1
ATOM 4269 C CA . ILE A 1 565 ? 7.302 -4.622 -5.921 1.00 97.31 565 ILE A CA 1
ATOM 4270 C C . ILE A 1 565 ? 7.540 -3.123 -6.064 1.00 97.31 565 ILE A C 1
ATOM 4272 O O . ILE A 1 565 ? 6.744 -2.396 -6.655 1.00 97.31 565 ILE A O 1
ATOM 4276 N N . VAL A 1 566 ? 8.663 -2.653 -5.544 1.00 95.25 566 VAL A N 1
ATOM 4277 C CA . VAL A 1 566 ? 9.044 -1.247 -5.566 1.00 95.25 566 VAL A CA 1
ATOM 4278 C C . VAL A 1 566 ? 10.285 -1.067 -6.418 1.00 95.25 566 VAL A C 1
ATOM 4280 O O . VAL A 1 566 ? 11.304 -1.725 -6.212 1.00 95.25 566 VAL A O 1
ATOM 4283 N N . ILE A 1 567 ? 10.226 -0.133 -7.360 1.00 93.81 567 ILE A N 1
ATOM 4284 C CA . ILE A 1 567 ? 11.390 0.254 -8.149 1.00 93.81 567 ILE A CA 1
ATOM 4285 C C . ILE A 1 567 ? 12.144 1.357 -7.411 1.00 93.81 567 ILE A C 1
ATOM 4287 O O . ILE A 1 567 ? 11.549 2.315 -6.915 1.00 93.81 567 ILE A O 1
ATOM 4291 N N . SER A 1 568 ? 13.467 1.230 -7.360 1.00 90.31 568 SER A N 1
ATOM 4292 C CA . SER A 1 568 ? 14.366 2.197 -6.742 1.00 90.31 568 SER A CA 1
ATOM 4293 C C . SER A 1 568 ? 15.494 2.576 -7.704 1.00 90.31 568 SER A C 1
ATOM 4295 O O . SER A 1 568 ? 16.058 1.739 -8.412 1.00 90.31 568 SER A O 1
ATOM 4297 N N . SER A 1 569 ? 15.843 3.862 -7.753 1.00 84.56 569 SER A N 1
ATOM 4298 C CA . SER A 1 569 ? 17.067 4.301 -8.430 1.00 84.56 569 SER A CA 1
ATOM 4299 C C . SER A 1 569 ? 18.305 3.941 -7.606 1.00 84.56 569 SER A C 1
ATOM 4301 O O . SER A 1 569 ? 18.319 4.098 -6.387 1.00 84.56 569 SER A O 1
ATOM 4303 N N . VAL A 1 570 ? 19.391 3.571 -8.284 1.00 85.06 570 VAL A N 1
ATOM 4304 C CA . VAL A 1 570 ? 20.725 3.469 -7.662 1.00 85.06 570 VAL A CA 1
ATOM 4305 C C . VAL A 1 570 ? 21.450 4.814 -7.606 1.00 85.06 570 VAL A C 1
ATOM 4307 O O . VAL A 1 570 ? 21.130 5.748 -8.359 1.00 85.06 570 VAL A O 1
ATOM 4310 N N . ASN A 1 571 ? 22.439 4.908 -6.718 1.00 82.25 571 ASN A N 1
ATOM 4311 C CA . ASN A 1 571 ? 23.342 6.050 -6.605 1.00 82.25 571 ASN A CA 1
ATOM 4312 C C . ASN A 1 571 ? 24.198 6.216 -7.868 1.00 82.25 571 ASN A C 1
ATOM 4314 O O . ASN A 1 571 ? 24.683 5.244 -8.442 1.00 82.25 571 ASN A O 1
ATOM 4318 N N . ARG A 1 572 ? 24.427 7.467 -8.295 1.00 80.38 572 ARG A N 1
ATOM 4319 C CA . ARG A 1 572 ? 25.225 7.770 -9.504 1.00 80.38 572 ARG A CA 1
ATOM 4320 C C . ARG A 1 572 ? 26.667 7.265 -9.412 1.00 80.38 572 ARG A C 1
ATOM 4322 O O . ARG A 1 572 ? 27.236 6.901 -10.437 1.00 80.38 572 ARG A O 1
ATOM 4329 N N . SER A 1 573 ? 27.240 7.250 -8.208 1.00 79.88 573 SER A N 1
ATOM 4330 C CA . SER A 1 573 ? 28.568 6.690 -7.925 1.00 79.88 573 SER A CA 1
ATOM 4331 C C . SER A 1 573 ? 28.656 5.197 -8.250 1.00 79.88 573 SER A C 1
ATOM 4333 O O . SER A 1 573 ? 29.717 4.731 -8.650 1.00 79.88 573 SER A O 1
ATOM 4335 N N . ASN A 1 574 ? 27.533 4.479 -8.180 1.00 83.75 574 ASN A N 1
ATOM 4336 C CA . ASN A 1 574 ? 27.480 3.022 -8.282 1.00 83.75 574 ASN A CA 1
ATOM 4337 C C . ASN A 1 574 ? 26.990 2.569 -9.670 1.00 83.75 574 ASN A C 1
ATOM 4339 O O . ASN A 1 574 ? 26.653 1.414 -9.878 1.00 83.75 574 ASN A O 1
ATOM 4343 N N . TYR A 1 575 ? 26.961 3.461 -10.671 1.00 85.62 575 TYR A N 1
ATOM 4344 C CA . TYR A 1 575 ? 26.572 3.102 -12.048 1.00 85.62 575 TYR A CA 1
ATOM 4345 C C . TYR A 1 575 ? 27.601 2.217 -12.772 1.00 85.62 575 TYR A C 1
ATOM 4347 O O . TYR A 1 575 ? 27.309 1.717 -13.857 1.00 85.62 575 TYR A O 1
ATOM 4355 N N . MET A 1 576 ? 28.820 2.102 -12.236 1.00 86.19 576 MET A N 1
ATOM 4356 C CA . MET A 1 576 ? 29.961 1.406 -12.855 1.00 86.19 576 MET A CA 1
ATOM 4357 C C . MET A 1 576 ? 30.638 0.439 -11.880 1.00 86.19 576 MET A C 1
ATOM 4359 O O . MET A 1 576 ? 31.819 0.137 -12.034 1.00 86.19 576 MET A O 1
ATOM 4363 N N . VAL A 1 577 ? 29.916 0.040 -10.841 1.00 86.12 577 VAL A N 1
ATOM 4364 C CA . VAL A 1 577 ? 30.366 -0.895 -9.813 1.00 86.12 577 VAL A CA 1
ATOM 4365 C C . VAL A 1 577 ? 29.323 -2.011 -9.775 1.00 86.12 577 VAL A C 1
ATOM 4367 O O . VAL A 1 577 ? 28.148 -1.707 -10.012 1.00 86.12 577 VAL A O 1
ATOM 4370 N N . PRO A 1 578 ? 29.722 -3.275 -9.545 1.00 88.12 578 PRO A N 1
ATOM 4371 C CA . PRO A 1 578 ? 28.769 -4.346 -9.306 1.00 88.12 578 PRO A CA 1
ATOM 4372 C C . PRO A 1 578 ? 27.751 -3.953 -8.236 1.00 88.12 578 PRO A C 1
ATOM 4374 O O . PRO A 1 578 ? 28.091 -3.299 -7.251 1.00 88.12 578 PRO A O 1
ATOM 4377 N N . PHE A 1 579 ? 26.496 -4.320 -8.462 1.00 88.19 579 PHE A N 1
ATOM 4378 C CA . PHE A 1 579 ? 25.401 -3.986 -7.573 1.00 88.19 579 PHE A CA 1
ATOM 4379 C C . PHE A 1 579 ? 25.599 -4.665 -6.215 1.00 88.19 579 PHE A C 1
ATOM 4381 O O . PHE A 1 579 ? 25.699 -5.885 -6.117 1.00 88.19 579 PHE A O 1
ATOM 4388 N N . ASP A 1 580 ? 25.611 -3.854 -5.168 1.00 87.62 580 ASP A N 1
ATOM 4389 C CA . ASP A 1 580 ? 25.830 -4.251 -3.782 1.00 87.62 580 ASP A CA 1
ATOM 4390 C C . ASP A 1 580 ? 24.799 -3.591 -2.850 1.00 87.62 580 ASP A C 1
ATOM 4392 O O . ASP A 1 580 ? 23.903 -2.856 -3.279 1.00 87.62 580 ASP A O 1
ATOM 4396 N N . TYR A 1 581 ? 24.911 -3.857 -1.551 1.00 79.69 581 TYR A N 1
ATOM 4397 C CA . TYR A 1 581 ? 23.999 -3.323 -0.538 1.00 79.69 581 TYR A CA 1
ATOM 4398 C C . TYR A 1 581 ? 24.015 -1.779 -0.457 1.00 79.69 581 TYR A C 1
ATOM 4400 O O . TYR A 1 581 ? 23.006 -1.149 -0.134 1.00 79.69 581 TYR A O 1
ATOM 4408 N N . GLU A 1 582 ? 25.123 -1.136 -0.838 1.00 78.69 582 GLU A N 1
ATOM 4409 C CA . GLU A 1 582 ? 25.280 0.327 -0.840 1.00 78.69 582 GLU A CA 1
ATOM 4410 C C . GLU A 1 582 ? 24.757 0.995 -2.127 1.00 78.69 582 GLU A C 1
ATOM 4412 O O . GLU A 1 582 ? 24.683 2.225 -2.234 1.00 78.69 582 GLU A O 1
ATOM 4417 N N . SER A 1 583 ? 24.350 0.195 -3.116 1.00 79.44 583 SER A N 1
ATOM 4418 C CA . SER A 1 583 ? 23.962 0.679 -4.440 1.00 79.44 583 SER A CA 1
ATOM 4419 C C . SER A 1 583 ? 22.623 1.404 -4.478 1.00 79.44 583 SER A C 1
ATOM 4421 O O . SER A 1 583 ? 22.453 2.323 -5.288 1.00 79.44 583 SER A O 1
ATOM 4423 N N . LEU A 1 584 ? 21.673 1.055 -3.609 1.00 77.75 584 LEU A N 1
ATOM 4424 C CA . LEU A 1 584 ? 20.370 1.721 -3.567 1.00 77.75 584 LEU A CA 1
ATOM 4425 C C . LEU A 1 584 ? 20.507 3.178 -3.089 1.00 77.75 584 LEU A C 1
ATOM 4427 O O . LEU A 1 584 ? 21.240 3.498 -2.155 1.00 77.75 584 LEU A O 1
ATOM 4431 N N . LYS A 1 585 ? 19.793 4.106 -3.733 1.00 66.25 585 LYS A N 1
ATOM 4432 C CA . LYS A 1 585 ? 19.808 5.505 -3.298 1.00 66.25 585 LYS A CA 1
ATOM 4433 C C . LYS A 1 585 ? 19.094 5.637 -1.954 1.00 66.25 585 LYS A C 1
ATOM 4435 O O . LYS A 1 585 ? 17.933 5.251 -1.860 1.00 66.25 585 LYS A O 1
ATOM 4440 N N . GLU A 1 586 ? 19.787 6.208 -0.966 1.00 67.50 586 GLU A N 1
ATOM 4441 C CA . GLU A 1 586 ? 19.354 6.240 0.440 1.00 67.50 586 GLU A CA 1
ATOM 4442 C C . GLU A 1 586 ? 19.159 4.820 1.046 1.00 67.50 586 GLU A C 1
ATOM 4444 O O . GLU A 1 586 ? 18.220 4.580 1.796 1.00 67.50 586 GLU A O 1
ATOM 4449 N N . SER A 1 587 ? 20.036 3.862 0.693 1.00 62.38 587 SER A N 1
ATOM 4450 C CA . SER A 1 587 ? 19.872 2.395 0.835 1.00 62.38 587 SER A CA 1
ATOM 4451 C C . SER A 1 587 ? 19.552 1.825 2.218 1.00 62.38 587 SER A C 1
ATOM 4453 O O . SER A 1 587 ? 18.875 0.798 2.286 1.00 62.38 587 SER A O 1
ATOM 4455 N N . GLY A 1 588 ? 20.049 2.426 3.304 1.00 68.50 588 GLY A N 1
ATOM 4456 C CA . GLY A 1 588 ? 20.139 1.731 4.594 1.00 68.50 588 GLY A CA 1
ATOM 4457 C C . GLY A 1 588 ? 18.803 1.237 5.162 1.00 68.50 588 GLY A C 1
ATOM 4458 O O . GLY A 1 588 ? 18.744 0.124 5.678 1.00 68.50 588 GLY A O 1
ATOM 4459 N N . GLY A 1 589 ? 17.719 2.014 5.052 1.00 74.56 589 GLY A N 1
ATOM 4460 C CA . GLY A 1 589 ? 16.400 1.557 5.503 1.00 74.56 589 GLY A CA 1
ATOM 4461 C C . GLY A 1 589 ? 15.662 0.711 4.465 1.00 74.56 589 GLY A C 1
ATOM 4462 O O . GLY A 1 589 ? 14.891 -0.174 4.842 1.00 74.56 589 GLY A O 1
ATOM 4463 N N . ILE A 1 590 ? 15.939 0.900 3.169 1.00 82.44 590 ILE A N 1
ATOM 4464 C CA . ILE A 1 590 ? 15.323 0.112 2.091 1.00 82.44 590 ILE A CA 1
ATOM 4465 C C . ILE A 1 590 ? 15.735 -1.360 2.196 1.00 82.44 590 ILE A C 1
ATOM 4467 O O . ILE A 1 590 ? 14.885 -2.249 2.207 1.00 82.44 590 ILE A O 1
ATOM 4471 N N . GLU A 1 591 ? 17.038 -1.618 2.289 1.00 82.56 591 GLU A N 1
ATOM 4472 C CA . GLU A 1 591 ? 17.600 -2.970 2.321 1.00 82.56 591 GLU A CA 1
ATOM 4473 C C . GLU A 1 591 ? 17.194 -3.738 3.586 1.00 82.56 591 GLU A C 1
ATOM 4475 O O . GLU A 1 591 ? 16.776 -4.900 3.515 1.00 82.56 591 GLU A O 1
ATOM 4480 N N . ALA A 1 592 ? 17.272 -3.082 4.749 1.00 82.88 592 ALA A N 1
ATOM 4481 C CA . ALA A 1 592 ? 16.897 -3.680 6.025 1.00 82.88 592 ALA A CA 1
ATOM 4482 C C . ALA A 1 592 ? 15.433 -4.152 6.011 1.00 82.88 592 ALA A C 1
ATOM 4484 O O . ALA A 1 592 ? 15.121 -5.249 6.487 1.00 82.88 592 ALA A O 1
ATOM 4485 N N . THR A 1 593 ? 14.562 -3.354 5.390 1.00 89.88 593 THR A N 1
ATOM 4486 C CA . THR A 1 593 ? 13.110 -3.545 5.398 1.00 89.88 593 THR A CA 1
ATOM 4487 C C . THR A 1 593 ? 12.607 -4.488 4.302 1.00 89.88 593 THR A C 1
ATOM 4489 O O . THR A 1 593 ? 11.634 -5.210 4.521 1.00 89.88 593 THR A O 1
ATOM 4492 N N . ALA A 1 594 ? 13.250 -4.514 3.131 1.00 92.81 594 ALA A N 1
ATOM 4493 C CA . ALA A 1 594 ? 12.855 -5.381 2.021 1.00 92.81 594 ALA A CA 1
ATOM 4494 C C . ALA A 1 594 ? 13.003 -6.872 2.369 1.00 92.81 594 ALA A C 1
ATOM 4496 O O . ALA A 1 594 ? 13.957 -7.276 3.037 1.00 92.81 594 ALA A O 1
ATOM 4497 N N . ASP A 1 595 ? 12.085 -7.710 1.886 1.00 94.56 595 ASP A N 1
ATOM 4498 C CA . ASP A 1 595 ? 12.198 -9.168 2.000 1.00 94.56 595 ASP A CA 1
ATOM 4499 C C . ASP A 1 595 ? 13.015 -9.756 0.838 1.00 94.56 595 ASP A C 1
ATOM 4501 O O . ASP A 1 595 ? 13.731 -10.743 1.032 1.00 94.56 595 ASP A O 1
ATOM 4505 N N . VAL A 1 596 ? 12.956 -9.119 -0.342 1.00 95.25 596 VAL A N 1
ATOM 4506 C CA . VAL A 1 596 ? 13.770 -9.455 -1.521 1.00 95.25 596 VAL A CA 1
ATOM 4507 C C . VAL A 1 596 ? 14.405 -8.202 -2.127 1.00 95.25 596 VAL A C 1
ATOM 4509 O O . VAL A 1 596 ? 13.726 -7.194 -2.320 1.00 95.25 596 VAL A O 1
ATOM 4512 N N . VAL A 1 597 ? 15.699 -8.265 -2.456 1.00 95.00 597 VAL A N 1
ATOM 4513 C CA . VAL A 1 597 ? 16.447 -7.169 -3.097 1.00 95.00 597 VAL A CA 1
ATOM 4514 C C . VAL A 1 597 ? 17.088 -7.662 -4.391 1.00 95.00 597 VAL A C 1
ATOM 4516 O O . VAL A 1 597 ? 18.019 -8.468 -4.361 1.00 95.00 597 VAL A O 1
ATOM 4519 N N . TRP A 1 598 ? 16.608 -7.133 -5.515 1.00 95.75 598 TRP A N 1
ATOM 4520 C CA . TRP A 1 598 ? 17.135 -7.363 -6.857 1.00 95.75 598 TRP A CA 1
ATOM 4521 C C . TRP A 1 598 ? 17.842 -6.119 -7.388 1.00 95.75 598 TRP A C 1
ATOM 4523 O O . TRP A 1 598 ? 17.283 -5.023 -7.393 1.00 95.75 598 TRP A O 1
ATOM 4533 N N . GLY A 1 599 ? 19.057 -6.300 -7.887 1.00 95.44 599 GLY A N 1
ATOM 4534 C CA . GLY A 1 599 ? 19.815 -5.319 -8.645 1.00 95.44 599 GLY A CA 1
ATOM 4535 C C . GLY A 1 599 ? 19.869 -5.702 -10.113 1.00 95.44 599 GLY A C 1
ATOM 4536 O O . GLY A 1 599 ? 20.321 -6.791 -10.437 1.00 95.44 599 GLY A O 1
ATOM 4537 N N . LEU A 1 600 ? 19.431 -4.824 -11.013 1.00 95.50 600 LEU A N 1
ATOM 4538 C CA . LEU A 1 600 ? 19.540 -5.040 -12.455 1.00 95.50 600 LEU A CA 1
ATOM 4539 C C . LEU A 1 600 ? 20.703 -4.217 -13.020 1.00 95.50 600 LEU A C 1
ATOM 4541 O O . LEU A 1 600 ? 20.671 -2.980 -12.998 1.00 95.50 600 LEU A O 1
ATOM 4545 N N . GLN A 1 601 ? 21.702 -4.904 -13.570 1.00 94.88 601 GLN A N 1
ATOM 4546 C CA . GLN A 1 601 ? 22.922 -4.307 -14.109 1.00 94.88 601 GLN A CA 1
ATOM 4547 C C . GLN A 1 601 ? 23.266 -4.827 -15.509 1.00 94.88 601 GLN A C 1
ATOM 4549 O O . GLN A 1 601 ? 22.689 -5.795 -15.995 1.00 94.88 601 GLN A O 1
ATOM 4554 N N . LEU A 1 602 ? 24.183 -4.146 -16.202 1.00 94.88 602 LEU A N 1
ATOM 4555 C CA . LEU A 1 602 ? 24.742 -4.659 -17.457 1.00 94.88 602 LEU A CA 1
ATOM 4556 C C . LEU A 1 602 ? 25.718 -5.788 -17.126 1.00 94.88 602 LEU A C 1
ATOM 4558 O O . LEU A 1 602 ? 26.596 -5.568 -16.301 1.00 94.88 602 LEU A O 1
ATOM 4562 N N . ALA A 1 603 ? 25.624 -6.930 -17.813 1.00 94.25 603 ALA A N 1
ATOM 4563 C CA . ALA A 1 603 ? 26.478 -8.096 -17.543 1.00 94.25 603 ALA A CA 1
ATOM 4564 C C . ALA A 1 603 ? 27.980 -7.778 -17.680 1.00 94.25 603 ALA A C 1
ATOM 4566 O O . ALA A 1 603 ? 28.805 -8.307 -16.955 1.00 94.25 603 ALA A O 1
ATOM 4567 N N . VAL A 1 604 ? 28.346 -6.813 -18.535 1.00 94.19 604 VAL A N 1
ATOM 4568 C CA . VAL A 1 604 ? 29.742 -6.353 -18.666 1.00 94.19 604 VAL A CA 1
ATOM 4569 C C . VAL A 1 604 ? 30.341 -5.846 -17.344 1.00 94.19 604 VAL A C 1
ATOM 4571 O O . VAL A 1 604 ? 31.555 -5.842 -17.200 1.00 94.19 604 VAL A O 1
ATOM 4574 N N . ILE A 1 605 ? 29.513 -5.403 -16.387 1.00 92.38 605 ILE A N 1
ATOM 4575 C CA . ILE A 1 605 ? 29.975 -4.904 -15.084 1.00 92.38 605 ILE A CA 1
ATOM 4576 C C . ILE A 1 605 ? 30.528 -6.044 -14.216 1.00 92.38 605 ILE A C 1
ATOM 4578 O O . ILE A 1 605 ? 31.484 -5.809 -13.481 1.00 92.38 605 ILE A O 1
ATOM 4582 N N . SER A 1 606 ? 29.950 -7.246 -14.299 1.00 88.75 606 SER A N 1
ATOM 4583 C CA . SER A 1 606 ? 30.440 -8.443 -13.604 1.00 88.75 606 SER A CA 1
ATOM 4584 C C . SER A 1 606 ? 31.442 -9.242 -14.445 1.00 88.75 606 SER A C 1
ATOM 4586 O O . SER A 1 606 ? 32.371 -9.820 -13.893 1.00 88.75 606 SER A O 1
ATOM 4588 N N . GLU A 1 607 ? 31.294 -9.247 -15.773 1.00 89.69 607 GLU A N 1
ATOM 4589 C CA . GLU A 1 607 ? 32.109 -10.066 -16.683 1.00 89.69 607 GLU A CA 1
ATOM 4590 C C . GLU A 1 607 ? 33.476 -9.458 -17.043 1.00 89.69 607 GLU A C 1
ATOM 4592 O O . GLU A 1 607 ? 34.406 -10.198 -17.358 1.00 89.69 607 GLU A O 1
ATOM 4597 N N . ASP A 1 608 ? 33.609 -8.127 -17.068 1.00 89.69 608 ASP A N 1
ATOM 4598 C CA . ASP A 1 608 ? 34.848 -7.462 -17.487 1.00 89.69 608 ASP A CA 1
ATOM 4599 C C . ASP A 1 608 ? 35.651 -6.980 -16.271 1.00 89.69 608 ASP A C 1
ATOM 4601 O O . ASP A 1 608 ? 35.252 -6.067 -15.539 1.00 89.69 608 ASP A O 1
ATOM 4605 N N . ASP A 1 609 ? 36.844 -7.556 -16.099 1.00 87.25 609 ASP A N 1
ATOM 4606 C CA . ASP A 1 609 ? 37.788 -7.239 -15.025 1.00 87.25 609 ASP A CA 1
ATOM 4607 C C . ASP A 1 609 ? 38.090 -5.743 -14.903 1.00 87.25 609 ASP A C 1
ATOM 4609 O O . ASP A 1 609 ? 38.514 -5.278 -13.841 1.00 87.25 609 ASP A O 1
ATOM 4613 N N . ILE A 1 610 ? 37.897 -4.948 -15.960 1.00 89.19 610 ILE A N 1
ATOM 4614 C CA . ILE A 1 610 ? 38.090 -3.503 -15.886 1.00 89.19 610 ILE A CA 1
ATOM 4615 C C . ILE A 1 610 ? 37.224 -2.856 -14.806 1.00 89.19 610 ILE A C 1
ATOM 4617 O O . ILE A 1 610 ? 37.674 -1.896 -14.176 1.00 89.19 610 ILE A O 1
ATOM 4621 N N . PHE A 1 611 ? 36.026 -3.391 -14.543 1.00 87.38 611 PHE A N 1
ATOM 4622 C CA . PHE A 1 611 ? 35.088 -2.869 -13.549 1.00 87.38 611 PHE A CA 1
ATOM 4623 C C . PHE A 1 611 ? 35.565 -3.074 -12.109 1.00 87.38 611 PHE A C 1
ATOM 4625 O O . PHE A 1 611 ? 35.232 -2.242 -11.264 1.00 87.38 611 PHE A O 1
ATOM 4632 N N . SER A 1 612 ? 36.463 -4.035 -11.868 1.00 83.38 612 SER A N 1
ATOM 4633 C CA . SER A 1 612 ? 37.141 -4.241 -10.577 1.00 83.38 612 SER A CA 1
ATOM 4634 C C . SER A 1 612 ? 38.262 -3.227 -10.280 1.00 83.38 612 SER A C 1
ATOM 4636 O O . SER A 1 612 ? 38.756 -3.157 -9.158 1.00 83.38 612 SER A O 1
ATOM 4638 N N . LYS A 1 613 ? 38.679 -2.416 -11.266 1.00 83.12 613 LYS A N 1
ATOM 4639 C CA . LYS A 1 613 ? 39.828 -1.497 -11.145 1.00 83.12 613 LYS A CA 1
ATOM 4640 C C . LYS A 1 613 ? 39.391 -0.040 -10.960 1.00 83.12 613 LYS A C 1
ATOM 4642 O O . LYS A 1 613 ? 38.577 0.466 -11.731 1.00 83.12 613 LYS A O 1
ATOM 4647 N N . ASP A 1 614 ? 39.997 0.695 -10.028 1.00 75.88 614 ASP A N 1
ATOM 4648 C CA . ASP A 1 614 ? 39.586 2.080 -9.710 1.00 75.88 614 ASP A CA 1
ATOM 4649 C C . ASP A 1 614 ? 39.949 3.131 -10.778 1.00 75.88 614 ASP A C 1
ATOM 4651 O O . ASP A 1 614 ? 39.263 4.140 -10.935 1.00 75.88 614 ASP A O 1
ATOM 4655 N N . LYS A 1 615 ? 41.033 2.924 -11.539 1.00 79.06 615 LYS A N 1
ATOM 4656 C CA . LYS A 1 615 ? 41.669 3.985 -12.351 1.00 79.06 615 LYS A CA 1
ATOM 4657 C C . LYS A 1 615 ? 41.239 4.052 -13.830 1.00 79.06 615 LYS A C 1
ATOM 4659 O O . LYS A 1 615 ? 41.741 4.908 -14.552 1.00 79.06 615 LYS A O 1
ATOM 4664 N N . HIS A 1 616 ? 40.285 3.228 -14.276 1.00 86.38 616 HIS A N 1
ATOM 4665 C CA . HIS A 1 616 ? 39.898 3.074 -15.698 1.00 86.38 616 HIS A CA 1
ATOM 4666 C C . HIS A 1 616 ? 38.517 3.656 -16.048 1.00 86.38 616 HIS A C 1
ATOM 4668 O O . HIS A 1 616 ? 37.692 3.033 -16.715 1.00 86.38 616 HIS A O 1
ATOM 4674 N N . ILE A 1 617 ? 38.209 4.863 -15.562 1.00 87.56 617 ILE A N 1
ATOM 4675 C CA . ILE A 1 617 ? 36.867 5.458 -15.714 1.00 87.56 617 ILE A CA 1
ATOM 4676 C C . ILE A 1 617 ? 36.475 5.658 -17.192 1.00 87.56 617 ILE A C 1
ATOM 4678 O O . ILE A 1 617 ? 35.297 5.529 -17.533 1.00 87.56 617 ILE A O 1
ATOM 4682 N N . LYS A 1 618 ? 37.422 6.003 -18.077 1.00 91.31 618 LYS A N 1
ATOM 4683 C CA . LYS A 1 618 ? 37.119 6.254 -19.499 1.00 91.31 618 LYS A CA 1
ATOM 4684 C C . LYS A 1 618 ? 36.732 4.961 -20.209 1.00 91.31 618 LYS A C 1
ATOM 4686 O O . LYS A 1 618 ? 35.712 4.921 -20.890 1.00 91.31 618 LYS A O 1
ATOM 4691 N N . GLU A 1 619 ? 37.501 3.912 -19.982 1.00 92.12 619 GLU A N 1
ATOM 4692 C CA . GLU A 1 619 ? 37.319 2.598 -20.577 1.00 92.12 619 GLU A CA 1
ATOM 4693 C C . GLU A 1 619 ? 36.051 1.917 -20.036 1.00 92.12 619 GLU A C 1
ATOM 4695 O O . GLU A 1 619 ? 35.250 1.420 -20.825 1.00 92.12 619 GLU A O 1
ATOM 4700 N N . LYS A 1 620 ? 35.764 2.019 -18.723 1.00 91.19 620 LYS A N 1
ATOM 4701 C CA . LYS A 1 620 ? 34.476 1.582 -18.138 1.00 91.19 620 LYS A CA 1
ATOM 4702 C C . LYS A 1 620 ? 33.279 2.251 -18.821 1.00 91.19 620 LYS A C 1
ATOM 4704 O O . LYS A 1 620 ? 32.283 1.600 -19.140 1.00 91.19 620 LYS A O 1
ATOM 4709 N N . ARG A 1 621 ? 33.356 3.566 -19.067 1.00 91.75 621 ARG A N 1
ATOM 4710 C CA . ARG A 1 621 ? 32.292 4.320 -19.761 1.00 91.75 621 ARG A CA 1
ATOM 4711 C C . ARG A 1 621 ? 32.104 3.853 -21.197 1.00 91.75 621 ARG A C 1
ATOM 4713 O O . ARG A 1 621 ? 30.966 3.775 -21.659 1.00 91.75 621 ARG A O 1
ATOM 4720 N N . GLU A 1 622 ? 33.193 3.562 -21.895 1.00 93.88 622 GLU A N 1
ATOM 4721 C CA . GLU A 1 622 ? 33.156 3.050 -23.261 1.00 93.88 622 GLU A CA 1
ATOM 4722 C C . GLU A 1 622 ? 32.551 1.643 -23.322 1.00 93.88 622 GLU A C 1
ATOM 4724 O O . GLU A 1 622 ? 31.641 1.411 -24.122 1.00 93.88 622 GLU A O 1
ATOM 4729 N N . ALA A 1 623 ? 32.947 0.751 -22.409 1.00 93.62 623 ALA A N 1
ATOM 4730 C CA . ALA A 1 623 ? 32.367 -0.581 -22.261 1.00 93.62 623 ALA A CA 1
ATOM 4731 C C . ALA A 1 623 ? 30.855 -0.521 -21.977 1.00 93.62 623 ALA A C 1
ATOM 4733 O O . ALA A 1 623 ? 30.069 -1.159 -22.679 1.00 93.62 623 ALA A O 1
ATOM 4734 N N . ILE A 1 624 ? 30.412 0.331 -21.039 1.00 93.50 624 ILE A N 1
ATOM 4735 C CA . ILE A 1 624 ? 28.980 0.560 -20.770 1.00 93.50 624 ILE A CA 1
ATOM 4736 C C . ILE A 1 624 ? 28.258 1.089 -22.012 1.00 93.50 624 ILE A C 1
ATOM 4738 O O . ILE A 1 624 ? 27.154 0.640 -22.320 1.00 93.50 624 ILE A O 1
ATOM 4742 N N . LYS A 1 625 ? 28.844 2.055 -22.732 1.00 94.00 625 LYS A N 1
ATOM 4743 C CA . LYS A 1 625 ? 28.233 2.622 -23.943 1.00 94.00 625 LYS A CA 1
ATOM 4744 C C . LYS A 1 625 ? 28.052 1.547 -25.015 1.00 94.00 625 LYS A C 1
ATOM 4746 O O . LYS A 1 625 ? 26.971 1.461 -25.596 1.00 94.00 625 LYS A O 1
ATOM 4751 N N . LYS A 1 626 ? 29.072 0.712 -25.234 1.00 95.25 626 LYS A N 1
ATOM 4752 C CA . LYS A 1 626 ? 29.020 -0.429 -26.156 1.00 95.25 626 LYS A CA 1
ATOM 4753 C C . LYS A 1 626 ? 27.946 -1.434 -25.731 1.00 95.25 626 LYS A C 1
ATOM 4755 O O . LYS A 1 626 ? 27.114 -1.805 -26.552 1.00 95.25 626 LYS A O 1
ATOM 4760 N N . ALA A 1 627 ? 27.895 -1.796 -24.448 1.00 94.25 627 ALA A N 1
ATOM 4761 C CA . ALA A 1 627 ? 26.897 -2.720 -23.910 1.00 94.25 627 ALA A CA 1
ATOM 4762 C C . ALA A 1 627 ? 25.458 -2.179 -24.024 1.00 94.25 627 ALA A C 1
ATOM 4764 O O . ALA A 1 627 ? 24.547 -2.922 -24.376 1.00 94.25 627 ALA A O 1
ATOM 4765 N N . LYS A 1 628 ? 25.237 -0.873 -23.807 1.00 92.94 628 LYS A N 1
ATOM 4766 C CA . LYS A 1 628 ? 23.926 -0.224 -24.012 1.00 92.94 628 LYS A CA 1
ATOM 4767 C C . LYS A 1 628 ? 23.520 -0.124 -25.488 1.00 92.94 628 LYS A C 1
ATOM 4769 O O . LYS A 1 628 ? 22.327 -0.032 -25.774 1.00 92.94 628 LYS A O 1
ATOM 4774 N N . ALA A 1 629 ? 24.475 -0.102 -26.414 1.00 93.12 629 ALA A N 1
ATOM 4775 C CA . ALA A 1 629 ? 24.200 -0.067 -27.851 1.00 93.12 629 ALA A CA 1
ATOM 4776 C C . ALA A 1 629 ? 23.950 -1.463 -28.452 1.00 93.12 629 ALA A C 1
ATOM 4778 O O . ALA A 1 629 ? 23.364 -1.562 -29.528 1.00 93.12 629 ALA A O 1
ATOM 4779 N N . ALA A 1 630 ? 24.376 -2.532 -27.771 1.00 94.38 630 ALA A N 1
ATOM 4780 C CA . ALA A 1 630 ? 24.184 -3.903 -28.228 1.00 94.38 630 ALA A CA 1
ATOM 4781 C C . ALA A 1 630 ? 22.696 -4.285 -28.314 1.00 94.38 630 ALA A C 1
ATOM 4783 O O . ALA A 1 630 ? 21.869 -3.813 -27.533 1.00 94.38 630 ALA A O 1
ATOM 4784 N N . THR A 1 631 ? 22.365 -5.158 -29.268 1.00 91.88 631 THR A N 1
ATOM 4785 C CA . THR A 1 631 ? 21.037 -5.767 -29.413 1.00 91.88 631 THR A CA 1
ATOM 4786 C C . THR A 1 631 ? 21.216 -7.273 -29.648 1.00 91.88 631 THR A C 1
ATOM 4788 O O . THR A 1 631 ? 21.790 -7.635 -30.674 1.00 91.88 631 THR A O 1
ATOM 4791 N N . PRO A 1 632 ? 20.766 -8.142 -28.725 1.00 94.19 632 PRO A N 1
ATOM 4792 C CA . PRO A 1 632 ? 20.231 -7.805 -27.402 1.00 94.19 632 PRO A CA 1
ATOM 4793 C C . PRO A 1 632 ? 21.301 -7.206 -26.471 1.00 94.19 632 PRO A C 1
ATOM 4795 O O . PRO A 1 632 ? 22.494 -7.487 -26.599 1.00 94.19 632 PRO A O 1
ATOM 4798 N N . ARG A 1 633 ? 20.873 -6.393 -25.501 1.00 95.62 633 ARG A N 1
ATOM 4799 C CA . ARG A 1 633 ? 21.716 -5.994 -24.364 1.00 95.62 633 ARG A CA 1
ATOM 4800 C C . ARG A 1 633 ? 21.812 -7.174 -23.403 1.00 95.62 633 ARG A C 1
ATOM 4802 O O . ARG A 1 633 ? 20.776 -7.724 -23.044 1.00 95.62 633 ARG A O 1
ATOM 4809 N N . ARG A 1 634 ? 23.012 -7.538 -22.954 1.00 96.25 634 ARG A N 1
ATOM 4810 C CA . ARG A 1 634 ? 23.179 -8.553 -21.901 1.00 96.25 634 ARG A CA 1
ATOM 4811 C C . ARG A 1 634 ? 23.108 -7.888 -20.530 1.00 96.25 634 ARG A C 1
ATOM 4813 O O . ARG A 1 634 ? 23.856 -6.948 -20.249 1.00 96.25 634 ARG A O 1
ATOM 4820 N N . LEU A 1 635 ? 22.163 -8.342 -19.720 1.00 96.00 635 LEU A N 1
ATOM 4821 C CA . LEU A 1 635 ? 21.893 -7.856 -18.375 1.00 96.00 635 LEU A CA 1
ATOM 4822 C C . LEU A 1 635 ? 22.051 -8.990 -17.372 1.00 96.00 635 LEU A C 1
ATOM 4824 O O . LEU A 1 635 ? 21.923 -10.159 -17.719 1.00 96.00 635 LEU A O 1
ATOM 4828 N N . GLU A 1 636 ? 22.282 -8.614 -16.129 1.00 95.44 636 GLU A N 1
ATOM 4829 C CA . GLU A 1 636 ? 22.359 -9.510 -14.989 1.00 95.44 636 GLU A CA 1
ATOM 4830 C C . GLU A 1 636 ? 21.450 -8.961 -13.890 1.00 95.44 636 GLU A C 1
ATOM 4832 O O . GLU A 1 636 ? 21.488 -7.768 -13.569 1.00 95.44 636 GLU A O 1
ATOM 4837 N N . LEU A 1 637 ? 20.591 -9.826 -13.362 1.00 96.25 637 LEU A N 1
ATOM 4838 C CA . LEU A 1 637 ? 19.843 -9.601 -12.139 1.00 96.25 637 LEU A CA 1
ATOM 4839 C C . LEU A 1 637 ? 20.609 -10.264 -11.002 1.00 96.25 637 LEU A C 1
ATOM 4841 O O . LEU A 1 637 ? 20.732 -11.485 -10.970 1.00 96.25 637 LEU A O 1
ATOM 4845 N N . VAL A 1 638 ? 21.081 -9.452 -10.066 1.00 95.00 638 VAL A N 1
ATOM 4846 C CA . VAL A 1 638 ? 21.769 -9.877 -8.850 1.00 95.00 638 VAL A CA 1
ATOM 4847 C C . VAL A 1 638 ? 20.774 -9.822 -7.697 1.00 95.00 638 VAL A C 1
ATOM 4849 O O . VAL A 1 638 ? 20.219 -8.767 -7.391 1.00 95.00 638 VAL A O 1
ATOM 4852 N N . CYS A 1 639 ? 20.527 -10.948 -7.042 1.00 95.19 639 CYS A N 1
ATOM 4853 C CA . CYS A 1 639 ? 19.753 -11.007 -5.813 1.00 95.19 639 CYS A CA 1
ATOM 4854 C C . CYS A 1 639 ? 20.694 -10.946 -4.613 1.00 95.19 639 CYS A C 1
ATOM 4856 O O . CYS A 1 639 ? 21.456 -11.881 -4.374 1.00 95.19 639 CYS A O 1
ATOM 4858 N N . LEU A 1 640 ? 20.610 -9.863 -3.840 1.00 93.00 640 LEU A N 1
ATOM 4859 C CA . LEU A 1 640 ? 21.407 -9.685 -2.621 1.00 93.00 640 LEU A CA 1
ATOM 4860 C C . LEU A 1 640 ? 20.720 -10.262 -1.384 1.00 93.00 640 LEU A C 1
ATOM 4862 O O . LEU A 1 640 ? 21.373 -10.625 -0.414 1.00 93.00 640 LEU A O 1
ATOM 4866 N N . LYS A 1 641 ? 19.389 -10.335 -1.404 1.00 93.00 641 LYS A N 1
ATOM 4867 C CA . LYS A 1 641 ? 18.588 -10.794 -0.273 1.00 93.00 641 LYS A CA 1
ATOM 4868 C C . LYS A 1 641 ? 17.335 -11.471 -0.792 1.00 93.00 641 LYS A C 1
ATOM 4870 O O . LYS A 1 641 ? 16.639 -10.889 -1.618 1.00 93.00 641 LYS A O 1
ATOM 4875 N N . ASN A 1 642 ? 17.025 -12.651 -0.269 1.00 94.00 642 ASN A N 1
ATOM 4876 C CA . ASN A 1 642 ? 15.760 -13.339 -0.494 1.00 94.00 642 ASN A CA 1
ATOM 4877 C C . ASN A 1 642 ? 15.365 -14.127 0.758 1.00 94.00 642 ASN A C 1
ATOM 4879 O O . ASN A 1 642 ? 16.087 -15.028 1.182 1.00 94.00 642 ASN A O 1
ATOM 4883 N N . ARG A 1 643 ? 14.211 -13.799 1.345 1.00 89.81 643 ARG A N 1
ATOM 4884 C CA . ARG A 1 643 ? 13.673 -14.493 2.527 1.00 89.81 643 ARG A CA 1
ATOM 4885 C C . ARG A 1 643 ? 12.894 -15.775 2.220 1.00 89.81 643 ARG A C 1
ATOM 4887 O O . ARG A 1 643 ? 12.571 -16.502 3.152 1.00 89.81 643 ARG A O 1
ATOM 4894 N N . TYR A 1 644 ? 12.599 -16.055 0.952 1.00 87.75 644 TYR A N 1
ATOM 4895 C CA . TYR A 1 644 ? 11.682 -17.129 0.545 1.00 87.75 644 TYR A CA 1
ATOM 4896 C C . TYR A 1 644 ? 12.374 -18.311 -0.145 1.00 87.75 644 TYR A C 1
ATOM 4898 O O . TYR A 1 644 ? 11.713 -19.252 -0.577 1.00 87.75 644 TYR A O 1
ATOM 4906 N N . GLY A 1 645 ? 13.700 -18.279 -0.269 1.00 80.88 645 GLY A N 1
ATOM 4907 C CA . GLY A 1 645 ? 14.449 -19.291 -1.004 1.00 80.88 645 GLY A CA 1
ATOM 4908 C C . GLY A 1 645 ? 15.954 -19.093 -0.889 1.00 80.88 645 GLY A C 1
ATOM 4909 O O . GLY A 1 645 ? 16.467 -18.762 0.179 1.00 80.88 645 GLY A O 1
ATOM 4910 N N . GLN A 1 646 ? 16.670 -19.299 -1.995 1.00 89.06 646 GLN A N 1
ATOM 4911 C CA . GLN A 1 646 ? 18.114 -19.088 -2.043 1.00 89.06 646 GLN A CA 1
ATOM 4912 C C . GLN A 1 646 ? 18.433 -17.617 -1.736 1.00 89.06 646 GLN A C 1
ATOM 4914 O O . GLN A 1 646 ? 17.956 -16.734 -2.445 1.00 89.06 646 GLN A O 1
ATOM 4919 N N . GLY A 1 647 ? 19.223 -17.366 -0.684 1.00 89.38 647 GLY A N 1
ATOM 4920 C CA . GLY A 1 647 ? 19.452 -16.018 -0.148 1.00 89.38 647 GLY A CA 1
ATOM 4921 C C . GLY A 1 647 ? 20.092 -15.042 -1.139 1.00 89.38 647 GLY A C 1
ATOM 4922 O O . GLY A 1 647 ? 19.720 -13.870 -1.160 1.00 89.38 647 GLY A O 1
ATOM 4923 N N . THR A 1 648 ? 20.993 -15.537 -1.990 1.00 93.12 648 THR A N 1
ATOM 4924 C CA . THR A 1 648 ? 21.618 -14.785 -3.084 1.00 93.12 648 THR A CA 1
ATOM 4925 C C . THR A 1 648 ? 21.698 -15.634 -4.345 1.00 93.12 648 THR A C 1
ATOM 4927 O O . THR A 1 648 ? 21.899 -16.847 -4.270 1.00 93.12 648 THR A O 1
ATOM 4930 N N . TYR A 1 649 ? 21.528 -15.020 -5.510 1.00 94.56 649 TYR A N 1
ATOM 4931 C CA . TYR A 1 649 ? 21.645 -15.680 -6.813 1.00 94.56 649 TYR A CA 1
ATOM 4932 C C . TYR A 1 649 ? 21.782 -14.641 -7.921 1.00 94.56 649 TYR A C 1
ATOM 4934 O O . TYR A 1 649 ? 21.457 -13.472 -7.729 1.00 94.56 649 TYR A O 1
ATOM 4942 N N . GLU A 1 650 ? 22.209 -15.091 -9.092 1.00 94.25 650 GLU A N 1
ATOM 4943 C CA . GLU A 1 650 ? 22.371 -14.263 -10.282 1.00 94.25 650 GLU A CA 1
ATOM 4944 C C . GLU A 1 650 ? 21.628 -14.915 -11.446 1.00 94.25 650 GLU A C 1
ATOM 4946 O O . GLU A 1 650 ? 21.643 -16.139 -11.583 1.00 94.25 650 GLU A O 1
ATOM 4951 N N . ILE A 1 651 ? 20.952 -14.103 -12.259 1.00 94.81 651 ILE A N 1
ATOM 4952 C CA . ILE A 1 651 ? 20.272 -14.537 -13.484 1.00 94.81 651 ILE A CA 1
ATOM 4953 C C . ILE A 1 651 ? 20.668 -13.594 -14.613 1.00 94.81 651 ILE A C 1
ATOM 4955 O O . ILE A 1 651 ? 20.552 -12.375 -14.483 1.00 94.81 651 ILE A O 1
ATOM 4959 N N . THR A 1 652 ? 21.088 -14.144 -15.746 1.00 95.50 652 THR A N 1
ATOM 4960 C CA . THR A 1 652 ? 21.407 -13.360 -16.940 1.00 95.50 652 THR A CA 1
ATOM 4961 C C . THR A 1 652 ? 20.222 -13.276 -17.899 1.00 95.50 652 THR A C 1
ATOM 4963 O O . THR A 1 652 ? 19.474 -14.232 -18.109 1.00 95.50 652 THR A O 1
ATOM 4966 N N . PHE A 1 653 ? 20.056 -12.103 -18.507 1.00 96.50 653 PHE A N 1
ATOM 4967 C CA . PHE A 1 653 ? 18.981 -11.792 -19.442 1.00 96.50 653 PHE A CA 1
ATOM 4968 C C . PHE A 1 653 ? 19.522 -11.193 -20.741 1.00 96.50 653 PHE A C 1
ATOM 4970 O O . PHE A 1 653 ? 20.403 -10.329 -20.746 1.00 96.50 653 PHE A O 1
ATOM 4977 N N . LYS A 1 654 ? 18.896 -11.569 -21.854 1.00 96.56 654 LYS A N 1
ATOM 4978 C CA . LYS A 1 654 ? 18.930 -10.846 -23.125 1.00 96.56 654 LYS A CA 1
ATOM 4979 C C . LYS A 1 654 ? 17.786 -9.836 -23.150 1.00 96.56 654 LYS A C 1
ATOM 4981 O O . LYS A 1 654 ? 16.616 -10.209 -23.149 1.00 96.56 654 LYS A O 1
ATOM 4986 N N . TYR A 1 655 ? 18.120 -8.551 -23.203 1.00 97.00 655 TYR A N 1
ATOM 4987 C CA . TYR A 1 655 ? 17.155 -7.461 -23.287 1.00 97.00 655 TYR A CA 1
ATOM 4988 C C . TYR A 1 655 ? 17.138 -6.821 -24.679 1.00 97.00 655 TYR A C 1
ATOM 4990 O O . TYR A 1 655 ? 18.059 -6.104 -25.085 1.00 97.00 655 TYR A O 1
ATOM 4998 N N . PHE A 1 656 ? 16.046 -7.044 -25.404 1.00 96.06 656 PHE A N 1
ATOM 4999 C CA . PHE A 1 656 ? 15.752 -6.435 -26.696 1.00 96.06 656 PHE A CA 1
ATOM 5000 C C . PHE A 1 656 ? 15.071 -5.083 -26.475 1.00 96.06 656 PHE A C 1
ATOM 5002 O O . PHE A 1 656 ? 13.850 -4.952 -26.550 1.00 96.06 656 PHE A O 1
ATOM 5009 N N . SER A 1 657 ? 15.867 -4.044 -26.207 1.00 93.75 657 SER A N 1
ATOM 5010 C CA . SER A 1 657 ? 15.345 -2.719 -25.835 1.00 93.75 657 SER A CA 1
ATOM 5011 C C . SER A 1 657 ? 14.454 -2.059 -26.888 1.00 93.75 657 SER A C 1
ATOM 5013 O O . SER A 1 657 ? 13.694 -1.159 -26.553 1.00 93.75 657 SER A O 1
ATOM 5015 N N . LYS A 1 658 ? 14.560 -2.477 -28.156 1.00 92.94 658 LYS A N 1
ATOM 5016 C CA . LYS A 1 658 ? 13.699 -2.009 -29.251 1.00 92.94 658 LYS A CA 1
ATOM 5017 C C . LYS A 1 658 ? 12.235 -2.442 -29.062 1.00 92.94 658 LYS A C 1
ATOM 5019 O O . LYS A 1 658 ? 11.331 -1.700 -29.438 1.00 92.94 658 LYS A O 1
ATOM 5024 N N . TYR A 1 659 ? 12.024 -3.618 -28.475 1.00 95.00 659 TYR A N 1
ATOM 5025 C CA . TYR A 1 659 ? 10.717 -4.262 -28.337 1.00 95.00 659 TYR A CA 1
ATOM 5026 C C . TYR A 1 659 ? 10.273 -4.407 -26.878 1.00 95.00 659 TYR A C 1
ATOM 5028 O O . TYR A 1 659 ? 9.308 -5.107 -26.604 1.00 95.00 659 TYR A O 1
ATOM 5036 N N . ASP A 1 660 ? 10.982 -3.776 -25.934 1.00 96.12 660 ASP A N 1
ATOM 5037 C CA . ASP A 1 660 ? 10.672 -3.852 -24.503 1.00 96.12 660 ASP A CA 1
ATOM 5038 C C . ASP A 1 660 ? 10.567 -5.307 -23.971 1.00 96.12 660 ASP A C 1
ATOM 5040 O O . ASP A 1 660 ? 9.735 -5.618 -23.114 1.00 96.12 660 ASP A O 1
ATOM 5044 N N . LEU A 1 661 ? 11.429 -6.198 -24.485 1.00 96.88 661 LEU A N 1
ATOM 5045 C CA . LEU A 1 661 ? 11.381 -7.644 -24.245 1.00 96.88 661 LEU A CA 1
ATOM 5046 C C . LEU A 1 661 ? 12.649 -8.163 -23.553 1.00 96.88 661 LEU A C 1
ATOM 5048 O O . LEU A 1 661 ? 13.755 -8.041 -24.084 1.00 96.88 661 LEU A O 1
ATOM 5052 N N . PHE A 1 662 ? 12.470 -8.783 -22.391 1.00 97.12 662 PHE A N 1
ATOM 5053 C CA . PHE A 1 662 ? 13.468 -9.581 -21.683 1.00 97.12 662 PHE A CA 1
ATOM 5054 C C . PHE A 1 662 ? 13.271 -11.071 -21.971 1.00 97.12 662 PHE A C 1
ATOM 5056 O O . PHE A 1 662 ? 12.143 -11.565 -21.954 1.00 97.12 662 PHE A O 1
ATOM 5063 N N . ILE A 1 663 ? 14.375 -11.783 -22.185 1.00 95.38 663 ILE A N 1
ATOM 5064 C CA . ILE A 1 663 ? 14.437 -13.244 -22.312 1.00 95.38 663 ILE A CA 1
ATOM 5065 C C . ILE A 1 663 ? 15.593 -13.735 -21.435 1.00 95.38 663 ILE A C 1
ATOM 5067 O O . ILE A 1 663 ? 16.653 -13.112 -21.434 1.00 95.38 663 ILE A O 1
ATOM 5071 N N . GLU A 1 664 ? 15.413 -14.819 -20.686 1.00 92.69 664 GLU A N 1
ATOM 5072 C CA . GLU A 1 664 ? 16.501 -15.436 -19.911 1.00 92.69 664 GLU A CA 1
ATOM 5073 C C . GLU A 1 664 ? 17.588 -16.003 -20.839 1.00 92.69 664 GLU A C 1
ATOM 5075 O O . GLU A 1 664 ? 17.291 -16.545 -21.906 1.00 92.69 664 GLU A O 1
ATOM 5080 N N . ASP A 1 665 ? 18.859 -15.853 -20.457 1.00 83.19 665 ASP A N 1
ATOM 5081 C CA . ASP A 1 665 ? 19.996 -16.382 -21.226 1.00 83.19 665 ASP A CA 1
ATOM 5082 C C . ASP A 1 665 ? 20.265 -17.874 -20.911 1.00 83.19 665 ASP A C 1
ATOM 5084 O O . ASP A 1 665 ? 20.895 -18.565 -21.712 1.00 83.19 665 ASP A O 1
ATOM 5088 N N . GLU A 1 666 ? 19.740 -18.407 -19.796 1.00 67.38 666 GLU A N 1
ATOM 5089 C CA . GLU A 1 666 ? 19.923 -19.812 -19.402 1.00 67.38 666 GLU A CA 1
ATOM 5090 C C . GLU A 1 666 ? 18.822 -20.752 -19.936 1.00 67.38 666 GLU A C 1
ATOM 5092 O O . GLU A 1 666 ? 17.644 -20.591 -19.608 1.00 67.38 666 GLU A O 1
ATOM 5097 N N . PRO A 1 667 ? 19.171 -21.809 -20.693 1.00 48.44 667 PRO A N 1
ATOM 5098 C CA . PRO A 1 667 ? 18.250 -22.902 -20.966 1.00 48.44 667 PRO A CA 1
ATOM 5099 C C . PRO A 1 667 ? 18.142 -23.816 -19.735 1.00 48.44 667 PRO A C 1
ATOM 5101 O O . PRO A 1 667 ? 19.083 -24.535 -19.403 1.00 48.44 667 PRO A O 1
ATOM 5104 N N . HIS A 1 668 ? 16.976 -23.854 -19.085 1.00 44.91 668 HIS A N 1
ATOM 5105 C CA . HIS A 1 668 ? 16.682 -24.813 -18.015 1.00 44.91 668 HIS A CA 1
ATOM 5106 C C . HIS A 1 668 ? 16.717 -26.256 -18.564 1.00 44.91 668 HIS A C 1
ATOM 5108 O O . HIS A 1 668 ? 15.736 -26.747 -19.122 1.00 44.91 668 HIS A O 1
ATOM 5114 N N . ARG A 1 669 ? 17.852 -26.957 -18.421 1.00 38.44 669 ARG A N 1
ATOM 5115 C CA . ARG A 1 669 ? 18.042 -28.352 -18.879 1.00 38.44 669 ARG A CA 1
ATOM 5116 C C . ARG A 1 669 ? 17.756 -29.436 -17.828 1.00 38.44 669 ARG A C 1
ATOM 5118 O O . ARG A 1 669 ? 17.939 -30.606 -18.133 1.00 38.44 669 ARG A O 1
ATOM 5125 N N . GLU A 1 670 ? 17.238 -29.105 -16.644 1.00 39.41 670 GLU A N 1
ATOM 5126 C CA . GLU A 1 670 ? 17.066 -30.081 -15.544 1.00 39.41 670 GLU A CA 1
ATOM 5127 C C . GLU A 1 670 ? 15.602 -30.335 -15.130 1.00 39.41 670 GLU A C 1
ATOM 5129 O O . GLU A 1 670 ? 15.270 -30.378 -13.952 1.00 39.41 670 GLU A O 1
ATOM 5134 N N . ALA A 1 671 ? 14.691 -30.520 -16.090 1.00 35.44 671 ALA A N 1
ATOM 5135 C CA . ALA A 1 671 ? 13.294 -30.893 -15.804 1.00 35.44 671 ALA A CA 1
ATOM 5136 C C . ALA A 1 671 ? 12.936 -32.347 -16.190 1.00 35.44 671 ALA A C 1
ATOM 5138 O O . ALA A 1 671 ? 11.769 -32.634 -16.453 1.00 35.44 671 ALA A O 1
ATOM 5139 N N . GLN A 1 672 ? 13.907 -33.274 -16.239 1.00 31.98 672 GLN A N 1
ATOM 5140 C CA . GLN A 1 672 ? 13.643 -34.681 -16.603 1.00 31.98 672 GLN A CA 1
ATOM 5141 C C . GLN A 1 672 ? 14.232 -35.781 -15.705 1.00 31.98 672 GLN A C 1
ATOM 5143 O O . GLN A 1 672 ? 13.988 -36.948 -16.000 1.00 31.98 672 GLN A O 1
ATOM 5148 N N . GLU A 1 673 ? 14.887 -35.494 -14.577 1.00 33.16 673 GLU A N 1
ATOM 5149 C CA . GLU A 1 673 ? 15.352 -36.573 -13.686 1.00 33.16 673 GLU A CA 1
ATOM 5150 C C . GLU A 1 673 ? 14.656 -36.549 -12.319 1.00 33.16 673 GLU A C 1
ATOM 5152 O O . GLU A 1 673 ? 14.561 -35.533 -11.633 1.00 33.16 673 GLU A O 1
ATOM 5157 N N . GLY A 1 674 ? 14.054 -37.694 -11.990 1.00 34.34 674 GLY A N 1
ATOM 5158 C CA . GLY A 1 674 ? 13.071 -37.867 -10.932 1.00 34.34 674 GLY A CA 1
ATOM 5159 C C . GLY A 1 674 ? 13.593 -37.609 -9.521 1.00 34.34 674 GLY A C 1
ATOM 5160 O O . GLY A 1 674 ? 14.722 -37.933 -9.160 1.00 34.34 674 GLY A O 1
ATOM 5161 N N . ARG A 1 675 ? 12.698 -37.091 -8.676 1.00 28.45 675 ARG A N 1
ATOM 5162 C CA . ARG A 1 675 ? 12.888 -37.017 -7.223 1.00 28.45 675 ARG A CA 1
ATOM 5163 C C . ARG A 1 675 ? 13.165 -38.416 -6.649 1.00 28.45 675 ARG A C 1
ATOM 5165 O O . ARG A 1 675 ? 12.297 -39.281 -6.789 1.00 28.45 675 ARG A O 1
ATOM 5172 N N . PRO A 1 676 ? 14.260 -38.648 -5.903 1.00 30.81 676 PRO A N 1
ATOM 5173 C CA . PRO A 1 676 ? 14.304 -39.775 -4.991 1.00 30.81 676 PRO A CA 1
ATOM 5174 C C . PRO A 1 676 ? 13.465 -39.431 -3.753 1.00 30.81 676 PRO A C 1
ATOM 5176 O O . PRO A 1 676 ? 13.577 -38.352 -3.168 1.00 30.81 676 PRO A O 1
ATOM 5179 N N . ALA A 1 677 ? 12.587 -40.354 -3.367 1.00 32.00 677 ALA A N 1
ATOM 5180 C CA . ALA A 1 677 ? 11.774 -40.243 -2.166 1.00 32.00 677 ALA A CA 1
ATOM 5181 C C . ALA A 1 677 ? 12.666 -40.170 -0.914 1.00 32.00 677 ALA A C 1
ATOM 5183 O O . ALA A 1 677 ? 13.412 -41.105 -0.611 1.00 32.00 677 ALA A O 1
ATOM 5184 N N . VAL A 1 678 ? 12.561 -39.080 -0.152 1.00 30.36 678 VAL A N 1
ATOM 5185 C CA . VAL A 1 678 ? 13.182 -38.976 1.171 1.00 30.36 678 VAL A CA 1
ATOM 5186 C C . VAL A 1 678 ? 12.369 -39.827 2.149 1.00 30.36 678 VAL A C 1
ATOM 5188 O O . VAL A 1 678 ? 11.263 -39.471 2.549 1.00 30.36 678 VAL A O 1
ATOM 5191 N N . ARG A 1 679 ? 12.924 -40.984 2.527 1.00 30.80 679 ARG A N 1
ATOM 5192 C CA . ARG A 1 679 ? 12.469 -41.790 3.667 1.00 30.80 679 ARG A CA 1
ATOM 5193 C C . ARG A 1 679 ? 12.772 -41.038 4.963 1.00 30.80 679 ARG A C 1
ATOM 5195 O O . ARG A 1 679 ? 13.934 -40.915 5.343 1.00 30.80 679 ARG A O 1
ATOM 5202 N N . ILE A 1 680 ? 11.731 -40.619 5.675 1.00 30.27 680 ILE A N 1
ATOM 5203 C CA . ILE A 1 680 ? 11.840 -40.202 7.075 1.00 30.27 680 ILE A CA 1
ATOM 5204 C C . ILE A 1 680 ? 12.055 -41.470 7.914 1.00 30.27 680 ILE A C 1
ATOM 5206 O O . ILE A 1 680 ? 11.190 -42.345 7.966 1.00 30.27 680 ILE A O 1
ATOM 5210 N N . LYS A 1 681 ? 13.231 -41.604 8.536 1.00 30.14 681 LYS A N 1
ATOM 5211 C CA . LYS A 1 681 ? 13.471 -42.596 9.592 1.00 30.14 681 LYS A CA 1
ATOM 5212 C C . LYS A 1 681 ? 12.973 -42.010 10.908 1.00 30.14 681 LYS A C 1
ATOM 5214 O O . LYS A 1 681 ? 13.481 -40.982 11.341 1.00 30.14 681 LYS A O 1
ATOM 5219 N N . GLY A 1 682 ? 11.998 -42.673 11.520 1.00 33.41 682 GLY A N 1
ATOM 5220 C CA . GLY A 1 682 ? 11.527 -42.338 12.857 1.00 33.41 682 GLY A CA 1
ATOM 5221 C C . GLY A 1 682 ? 12.562 -42.644 13.939 1.00 33.41 682 GLY A C 1
ATOM 5222 O O . GLY A 1 682 ? 13.290 -43.640 13.851 1.00 33.41 682 GLY A O 1
ATOM 5223 N N . ARG A 1 683 ? 12.572 -41.794 14.962 1.00 31.22 683 ARG A N 1
ATOM 5224 C CA . ARG A 1 683 ? 12.642 -42.156 16.377 1.00 31.22 683 ARG A CA 1
ATOM 5225 C C . ARG A 1 683 ? 12.130 -41.001 17.217 1.00 31.22 683 ARG A C 1
ATOM 5227 O O . ARG A 1 683 ? 12.474 -39.855 16.861 1.00 31.22 683 ARG A O 1
#

Secondary structure (DSSP, 8-state):
--HHHHHHHHHTHHHHHHHHS-EETTEE--TTT-TT-STT----EEEETTTTEEEETTT---SB-HHHHHHHHHT--HHHHHHHHHHHTT--TTPPPSS--------------EEE-----------S--SSPPPPPP-HHHHHHHHTTGGG--HHHHTT--HHHHHHTT-EEEEEEEETTT--EEEEEEEEEETTEEEEEES-TT--GGGSEE-TT----BTTTHHHH-SS-EEEESSHHHHHHHHHTT-EEEE--GGGHHHHHHHHHHTT---SS-EEE---SSHHHHHHHHHHHHHHHHTT--EEE---STTSSSHHHHHHH-HHHHHHHHHHHHHHHHTS-TT-SS-S----------TT--HHHHHHTTHHHHHHHHGGGGG---S-HHHHHHH-S--SEEEEEEE-TTSSHHHHHHHHHHHHHHTT--EEEEESSS-HHHHHHHHHHHHHHHH-TTT---HHHHHTT---HHHHHHHHHHHHHTGGGEEEEEPPTT-BHHHHHHHHHHHHHHHSS-PEEEEE-GGGPBPSSTT--SHHHHHHHHHHHHHHHHHHT-EEEEEEEBPGGGTTS---TT-BTTHHHHHHH-SEEEEEEETHHHH-GGGG-TT-HHHHHHHHHHHHHSSSEEEEEEEEEESSS-SSEEEEEEEETTTTEEEESS----SSSPPPP------